Protein AF-0000000078023679 (afdb_homodimer)

Structure (mmCIF, N/CA/C/O backbone):
data_AF-0000000078023679-model_v1
#
loop_
_entity.id
_entity.type
_entity.pdbx_description
1 polymer 'Uncharacterized protein'
#
loop_
_atom_site.group_PDB
_atom_site.id
_atom_site.type_symbol
_atom_site.label_atom_id
_atom_site.label_alt_id
_atom_site.label_comp_id
_atom_site.label_asym_id
_atom_site.label_entity_id
_atom_site.label_seq_id
_atom_site.pdbx_PDB_ins_code
_atom_site.Cartn_x
_atom_site.Cartn_y
_atom_site.Cartn_z
_atom_site.occupancy
_atom_site.B_iso_or_equiv
_atom_site.auth_seq_id
_atom_site.auth_comp_id
_atom_site.auth_asym_id
_atom_site.auth_atom_id
_atom_site.pdbx_PDB_model_num
ATOM 1 N N . MET A 1 1 ? 4.535 26.25 -6.555 1 82.81 1 MET A N 1
ATOM 2 C CA . MET A 1 1 ? 4.055 24.875 -6.613 1 82.81 1 MET A CA 1
ATOM 3 C C . MET A 1 1 ? 2.951 24.641 -5.586 1 82.81 1 MET A C 1
ATOM 5 O O . MET A 1 1 ? 3.016 25.156 -4.469 1 82.81 1 MET A O 1
ATOM 9 N N . ASP A 1 2 ? 1.836 24.125 -5.965 1 94.38 2 ASP A N 1
ATOM 10 C CA . ASP A 1 2 ? 0.712 23.844 -5.078 1 94.38 2 ASP A CA 1
ATOM 11 C C . ASP A 1 2 ? 1.105 22.844 -4 1 94.38 2 ASP A C 1
ATOM 13 O O . ASP A 1 2 ? 2.037 22.047 -4.188 1 94.38 2 ASP A O 1
ATOM 17 N N . SER A 1 3 ? 0.504 22.969 -2.857 1 97.25 3 SER A N 1
ATOM 18 C CA . SER A 1 3 ? 0.812 22.094 -1.739 1 97.25 3 SER A CA 1
ATOM 19 C C . SER A 1 3 ? -0.443 21.391 -1.219 1 97.25 3 SER A C 1
ATOM 21 O O . SER A 1 3 ? -1.552 21.922 -1.371 1 97.25 3 SER A O 1
ATOM 23 N N . ILE A 1 4 ? -0.228 20.25 -0.666 1 98.38 4 ILE A N 1
ATOM 24 C CA . ILE A 1 4 ? -1.292 19.5 -0.002 1 98.38 4 ILE A CA 1
ATOM 25 C C . ILE A 1 4 ? -0.932 19.281 1.466 1 98.38 4 ILE A C 1
ATOM 27 O O . ILE A 1 4 ? 0.193 18.891 1.782 1 98.38 4 ILE A O 1
ATOM 31 N N . PHE A 1 5 ? -1.841 19.562 2.344 1 98.81 5 PHE A N 1
ATOM 32 C CA . PHE A 1 5 ? -1.664 19.344 3.773 1 98.81 5 PHE A CA 1
ATOM 33 C C . PHE A 1 5 ? -2.018 17.906 4.148 1 98.81 5 PHE A C 1
ATOM 35 O O . PHE A 1 5 ? -3.074 17.406 3.768 1 98.81 5 PHE A O 1
ATOM 42 N N . LEU A 1 6 ? -1.146 17.234 4.848 1 98.75 6 LEU A N 1
ATOM 43 C CA . LEU A 1 6 ? -1.401 15.898 5.387 1 98.75 6 LEU A CA 1
ATOM 44 C C . LEU A 1 6 ? -1.573 15.953 6.902 1 98.75 6 LEU A C 1
ATOM 46 O O . LEU A 1 6 ? -0.633 16.281 7.625 1 98.75 6 LEU A O 1
ATOM 50 N N . SER A 1 7 ? -2.744 15.695 7.371 1 98.75 7 SER A N 1
ATOM 51 C CA . SER A 1 7 ? -3.023 15.445 8.781 1 98.75 7 SER A CA 1
ATOM 52 C C . SER A 1 7 ? -3.1 13.945 9.07 1 98.75 7 SER A C 1
ATOM 54 O O . SER A 1 7 ? -4.086 13.297 8.719 1 98.75 7 SER A O 1
ATOM 56 N N . ALA A 1 8 ? -2.027 13.422 9.68 1 98.06 8 ALA A N 1
ATOM 57 C CA . ALA A 1 8 ? -2.012 11.969 9.867 1 98.06 8 ALA A CA 1
ATOM 58 C C . ALA A 1 8 ? -1.275 11.594 11.156 1 98.06 8 ALA A C 1
ATOM 60 O O . ALA A 1 8 ? -0.284 12.234 11.516 1 98.06 8 ALA A O 1
ATOM 61 N N . SER A 1 9 ? -1.798 10.641 11.82 1 96.44 9 SER A N 1
ATOM 62 C CA . SER A 1 9 ? -1.151 9.984 12.945 1 96.44 9 SER A CA 1
ATOM 63 C C . SER A 1 9 ? -1.788 8.625 13.234 1 96.44 9 SER A C 1
ATOM 65 O O . SER A 1 9 ? -2.865 8.32 12.727 1 96.44 9 SER A O 1
ATOM 67 N N . VAL A 1 10 ? -1.067 7.812 14 1 94.56 10 VAL A N 1
ATOM 68 C CA . VAL A 1 10 ? -1.598 6.539 14.477 1 94.56 10 VAL A CA 1
ATOM 69 C C . VAL A 1 10 ? -2.104 6.688 15.906 1 94.56 10 VAL A C 1
ATOM 71 O O . VAL A 1 10 ? -1.33 7.004 16.812 1 94.56 10 VAL A O 1
ATOM 74 N N . PRO A 1 11 ? -3.393 6.504 16.031 1 94 11 PRO A N 1
ATOM 75 C CA . PRO A 1 11 ? -3.93 6.637 17.391 1 94 11 PRO A CA 1
ATOM 76 C C . PRO A 1 11 ? -3.248 5.703 18.391 1 94 11 PRO A C 1
ATOM 78 O O . PRO A 1 11 ? -2.875 4.582 18.047 1 94 11 PRO A O 1
ATOM 81 N N . VAL A 1 12 ? -3.072 6.203 19.516 1 86.75 12 VAL A N 1
ATOM 82 C CA . VAL A 1 12 ? -2.488 5.426 20.609 1 86.75 12 VAL A CA 1
ATOM 83 C C . VAL A 1 12 ? -3.582 5.004 21.578 1 86.75 12 VAL A C 1
ATOM 85 O O . VAL A 1 12 ? -4.539 5.75 21.812 1 86.75 12 VAL A O 1
ATOM 88 N N . ASN A 1 13 ? -3.311 3.85 22.047 1 83.56 13 ASN A N 1
ATOM 89 C CA . ASN A 1 13 ? -4.27 3.34 23.031 1 83.56 13 ASN A CA 1
ATOM 90 C C . ASN A 1 13 ? -4.312 4.215 24.281 1 83.56 13 ASN A C 1
ATOM 92 O O . ASN A 1 13 ? -3.277 4.676 24.75 1 83.56 13 ASN A O 1
ATOM 96 N N . GLY A 1 14 ? -5.535 4.422 24.844 1 76.94 14 GLY A N 1
ATOM 97 C CA . GLY A 1 14 ? -5.695 5.168 26.078 1 76.94 14 GLY A CA 1
ATOM 98 C C . GLY A 1 14 ? -5.992 6.637 25.859 1 76.94 14 GLY A C 1
ATOM 99 O O . GLY A 1 14 ? -6.301 7.363 26.812 1 76.94 14 GLY A O 1
ATOM 100 N N . ARG A 1 15 ? -5.77 7.039 24.625 1 73.38 15 ARG A N 1
ATOM 101 C CA . ARG A 1 15 ? -6.09 8.43 24.312 1 73.38 15 ARG A CA 1
ATOM 102 C C . ARG A 1 15 ? -7.332 8.523 23.438 1 73.38 15 ARG A C 1
ATOM 104 O O . ARG A 1 15 ? -7.234 8.5 22.219 1 73.38 15 ARG A O 1
ATOM 111 N N . GLY A 1 16 ? -8.445 8.711 24.062 1 72.62 16 GLY A N 1
ATOM 112 C CA . GLY A 1 16 ? -9.711 8.773 23.359 1 72.62 16 GLY A CA 1
ATOM 113 C C . GLY A 1 16 ? -10.18 7.426 22.844 1 72.62 16 GLY A C 1
ATOM 114 O O . GLY A 1 16 ? -9.75 6.383 23.344 1 72.62 16 GLY A O 1
ATOM 115 N N . ASP A 1 17 ? -11.18 7.465 21.906 1 84.19 17 ASP A N 1
ATOM 116 C CA . ASP A 1 17 ? -11.773 6.219 21.422 1 84.19 17 ASP A CA 1
ATOM 117 C C . ASP A 1 17 ? -11.391 5.961 19.969 1 84.19 17 ASP A C 1
ATOM 119 O O . ASP A 1 17 ? -11.961 5.082 19.312 1 84.19 17 ASP A O 1
ATOM 123 N N . TYR A 1 18 ? -10.43 6.652 19.516 1 84.88 18 TYR A N 1
ATOM 124 C CA . TYR A 1 18 ? -10.039 6.547 18.109 1 84.88 18 TYR A CA 1
ATOM 125 C C . TYR A 1 18 ? -9.328 5.23 17.844 1 84.88 18 TYR A C 1
ATOM 127 O O . TYR A 1 18 ? -9.391 4.695 16.734 1 84.88 18 TYR A O 1
ATOM 135 N N . TYR A 1 19 ? -8.711 4.812 18.906 1 84.25 19 TYR A N 1
ATOM 136 C CA . TYR A 1 19 ? -7.949 3.574 18.797 1 84.25 19 TYR A CA 1
ATOM 137 C C . TYR A 1 19 ? -8.867 2.4 18.469 1 84.25 19 TYR A C 1
ATOM 139 O O . TYR A 1 19 ? -8.453 1.454 17.797 1 84.25 19 TYR A O 1
ATOM 147 N N . GLU A 1 20 ? -10.117 2.559 18.859 1 89.12 20 GLU A N 1
ATOM 148 C CA . GLU A 1 20 ? -11.055 1.442 18.719 1 89.12 20 GLU A CA 1
ATOM 149 C C . GLU A 1 20 ? -11.344 1.145 17.25 1 89.12 20 GLU A C 1
ATOM 151 O O . GLU A 1 20 ? -11.562 -0.009 16.875 1 89.12 20 GLU A O 1
ATOM 156 N N . THR A 1 21 ? -11.266 2.152 16.453 1 92.06 21 THR A N 1
ATOM 157 C CA . THR A 1 21 ? -11.609 1.953 15.055 1 92.06 21 THR A CA 1
ATOM 158 C C . THR A 1 21 ? -10.359 1.977 14.18 1 92.06 21 THR A C 1
ATOM 160 O O . THR A 1 21 ? -10.398 1.592 13.008 1 92.06 21 THR A O 1
ATOM 163 N N . ALA A 1 22 ? -9.289 2.389 14.766 1 94.69 22 ALA A N 1
ATOM 164 C CA . ALA A 1 22 ? -8.094 2.645 13.969 1 94.69 22 ALA A CA 1
ATOM 165 C C . ALA A 1 22 ? -7.41 1.34 13.57 1 94.69 22 ALA A C 1
ATOM 167 O O . ALA A 1 22 ? -7.266 0.431 14.391 1 94.69 22 ALA A O 1
ATOM 168 N N . ASP A 1 23 ? -7.062 1.19 12.367 1 94.19 23 ASP A N 1
ATOM 169 C CA . ASP A 1 23 ? -6.215 0.122 11.844 1 94.19 23 ASP A CA 1
ATOM 170 C C . ASP A 1 23 ? -4.848 0.659 11.422 1 94.19 23 ASP A C 1
ATOM 172 O O . ASP A 1 23 ? -4.711 1.245 10.344 1 94.19 23 ASP A O 1
ATOM 176 N N . PRO A 1 24 ? -3.814 0.454 12.305 1 93.94 24 PRO A N 1
ATOM 177 C CA . PRO A 1 24 ? -2.494 1.031 12.039 1 93.94 24 PRO A CA 1
ATOM 178 C C . PRO A 1 24 ? -1.926 0.613 10.688 1 93.94 24 PRO A C 1
ATOM 180 O O . PRO A 1 24 ? -1.25 1.405 10.023 1 93.94 24 PRO A O 1
ATOM 183 N N . PHE A 1 25 ? -2.229 -0.586 10.289 1 92.81 25 PHE A N 1
ATOM 184 C CA . PHE A 1 25 ? -1.743 -1.08 9 1 92.81 25 PHE A CA 1
ATOM 185 C C . PHE A 1 25 ? -2.387 -0.319 7.852 1 92.81 25 PHE A C 1
ATOM 187 O O . PHE A 1 25 ? -1.698 0.124 6.93 1 92.81 25 PHE A O 1
ATOM 194 N N . LEU A 1 26 ? -3.666 -0.143 7.895 1 95.06 26 LEU A N 1
ATOM 195 C CA . LEU A 1 26 ? -4.363 0.583 6.84 1 95.06 26 LEU A CA 1
ATOM 196 C C . LEU A 1 26 ? -3.973 2.057 6.844 1 95.06 26 LEU A C 1
ATOM 198 O O . LEU A 1 26 ? -3.914 2.691 5.789 1 95.06 26 LEU A O 1
ATOM 202 N N . ILE A 1 27 ? -3.686 2.629 7.98 1 96.88 27 ILE A N 1
ATOM 203 C CA . ILE A 1 27 ? -3.197 4 8.055 1 96.88 27 ILE A CA 1
ATOM 204 C C . ILE A 1 27 ? -1.863 4.117 7.32 1 96.88 27 ILE A C 1
ATOM 206 O O . ILE A 1 27 ? -1.665 5.031 6.52 1 96.88 27 ILE A O 1
ATOM 210 N N . GLN A 1 28 ? -0.964 3.203 7.562 1 96.12 28 GLN A N 1
ATOM 211 C CA . GLN A 1 28 ? 0.329 3.184 6.887 1 96.12 28 GLN A CA 1
ATOM 212 C C . GLN A 1 28 ? 0.16 3.062 5.375 1 96.12 28 GLN A C 1
ATOM 214 O O . GLN A 1 28 ? 0.816 3.775 4.613 1 96.12 28 GLN A O 1
ATOM 219 N N . CYS A 1 29 ? -0.729 2.164 4.98 1 95.94 29 CYS A N 1
ATOM 220 C CA . CYS A 1 29 ? -0.998 1.982 3.559 1 95.94 29 CYS A CA 1
ATOM 221 C C . CYS A 1 29 ? -1.526 3.27 2.936 1 95.94 29 CYS A C 1
ATOM 223 O O . CYS A 1 29 ? -1.095 3.662 1.851 1 95.94 29 CYS A O 1
ATOM 225 N N . ALA A 1 30 ? -2.453 3.904 3.609 1 97.56 30 ALA A N 1
ATOM 226 C CA . ALA A 1 30 ? -3.061 5.129 3.098 1 97.56 30 ALA A CA 1
ATOM 227 C C . ALA A 1 30 ? -2.029 6.246 2.98 1 97.56 30 ALA A C 1
ATOM 229 O O . ALA A 1 30 ? -1.978 6.949 1.969 1 97.56 30 ALA A O 1
ATOM 230 N N . VAL A 1 31 ? -1.174 6.398 3.959 1 97.88 31 VAL A N 1
ATOM 231 C CA . VAL A 1 31 ? -0.138 7.426 3.941 1 97.88 31 VAL A CA 1
ATOM 232 C C . VAL A 1 31 ? 0.841 7.156 2.803 1 97.88 31 VAL A C 1
ATOM 234 O O . VAL A 1 31 ? 1.234 8.078 2.082 1 97.88 31 VAL A O 1
ATOM 237 N N . ARG A 1 32 ? 1.187 5.961 2.633 1 97.19 32 ARG A N 1
ATOM 238 C CA . ARG A 1 32 ? 2.096 5.602 1.549 1 97.19 32 ARG A CA 1
ATOM 239 C C . ARG A 1 32 ? 1.496 5.953 0.192 1 97.19 32 ARG A C 1
ATOM 241 O O . ARG A 1 32 ? 2.143 6.613 -0.626 1 97.19 32 ARG A O 1
ATOM 248 N N . GLU A 1 33 ? 0.283 5.504 -0.027 1 97.69 33 GLU A N 1
ATOM 249 C CA . GLU A 1 33 ? -0.34 5.754 -1.323 1 97.69 33 GLU A CA 1
ATOM 250 C C . GLU A 1 33 ? -0.557 7.246 -1.552 1 97.69 33 GLU A C 1
ATOM 252 O O . GLU A 1 33 ? -0.464 7.727 -2.684 1 97.69 33 GLU A O 1
ATOM 257 N N . PHE A 1 34 ? -0.863 7.957 -0.501 1 98.19 34 PHE A N 1
ATOM 258 C CA . PHE A 1 34 ? -0.973 9.406 -0.593 1 98.19 34 PHE A CA 1
ATOM 259 C C . PHE A 1 34 ? 0.341 10.023 -1.062 1 98.19 34 PHE A C 1
ATOM 261 O O . PHE A 1 34 ? 0.361 10.805 -2.01 1 98.19 34 PHE A O 1
ATOM 268 N N . ALA A 1 35 ? 1.414 9.664 -0.382 1 97.38 35 ALA A N 1
ATOM 269 C CA . ALA A 1 35 ? 2.723 10.227 -0.702 1 97.38 35 ALA A CA 1
ATOM 270 C C . ALA A 1 35 ? 3.125 9.898 -2.137 1 97.38 35 ALA A C 1
ATOM 272 O O . ALA A 1 35 ? 3.625 10.766 -2.861 1 97.38 35 ALA A O 1
ATOM 273 N N . ILE A 1 36 ? 2.869 8.703 -2.549 1 96.44 36 ILE A N 1
ATOM 274 C CA . ILE A 1 36 ? 3.201 8.273 -3.902 1 96.44 36 ILE A CA 1
ATOM 275 C C . ILE A 1 36 ? 2.391 9.078 -4.914 1 96.44 36 ILE A C 1
ATOM 277 O O . ILE A 1 36 ? 2.926 9.531 -5.93 1 96.44 36 ILE A O 1
ATOM 281 N N . ALA A 1 37 ? 1.147 9.305 -4.637 1 95.94 37 ALA A N 1
ATOM 282 C CA . ALA A 1 37 ? 0.248 10.016 -5.547 1 95.94 37 ALA A CA 1
ATOM 283 C C . ALA A 1 37 ? 0.643 11.477 -5.68 1 95.94 37 ALA A C 1
ATOM 285 O O . ALA A 1 37 ? 0.459 12.086 -6.738 1 95.94 37 ALA A O 1
ATOM 286 N N . VAL A 1 38 ? 1.262 12.062 -4.656 1 96.44 38 VAL A N 1
ATOM 287 C CA . VAL A 1 38 ? 1.302 13.523 -4.559 1 96.44 38 VAL A CA 1
ATOM 288 C C . VAL A 1 38 ? 2.734 14.016 -4.746 1 96.44 38 VAL A C 1
ATOM 290 O O . VAL A 1 38 ? 2.969 15.031 -5.402 1 96.44 38 VAL A O 1
ATOM 293 N N . VAL A 1 39 ? 3.727 13.305 -4.316 1 95.19 39 VAL A N 1
ATOM 294 C CA . VAL A 1 39 ? 5.043 13.844 -3.996 1 95.19 39 VAL A CA 1
ATOM 295 C C . VAL A 1 39 ? 5.754 14.273 -5.277 1 95.19 39 VAL A C 1
ATOM 297 O O . VAL A 1 39 ? 6.664 15.102 -5.242 1 95.19 39 VAL A O 1
ATOM 300 N N . ARG A 1 40 ? 5.348 13.68 -6.41 1 92.56 40 ARG A N 1
ATOM 301 C CA . ARG A 1 40 ? 5.98 14.047 -7.676 1 92.56 40 ARG A CA 1
ATOM 302 C C . ARG A 1 40 ? 5.234 15.195 -8.344 1 92.56 40 ARG A C 1
ATOM 304 O O . ARG A 1 40 ? 5.727 15.781 -9.312 1 92.56 40 ARG A O 1
ATOM 311 N N . LYS A 1 41 ? 4.102 15.562 -7.844 1 93.06 41 LYS A N 1
ATOM 312 C CA . LYS A 1 41 ? 3.234 16.516 -8.516 1 93.06 41 LYS A CA 1
ATOM 313 C C . LYS A 1 41 ? 3.082 17.797 -7.695 1 93.06 41 LYS A C 1
ATOM 315 O O . LYS A 1 41 ? 2.973 18.891 -8.25 1 93.06 41 LYS A O 1
ATOM 320 N N . MET A 1 42 ? 3.037 17.656 -6.414 1 95.31 42 MET A N 1
ATOM 321 C CA . MET A 1 42 ? 2.818 18.75 -5.477 1 95.31 42 MET A CA 1
ATOM 322 C C . MET A 1 42 ? 3.668 18.578 -4.223 1 95.31 42 MET A C 1
ATOM 324 O O . MET A 1 42 ? 4.242 17.5 -4 1 95.31 42 MET A O 1
ATOM 328 N N . LYS A 1 43 ? 3.689 19.609 -3.455 1 96 43 LYS A N 1
ATOM 329 C CA . LYS A 1 43 ? 4.41 19.562 -2.186 1 96 43 LYS A CA 1
ATOM 330 C C . LYS A 1 43 ? 3.518 19.031 -1.069 1 96 43 LYS A C 1
ATOM 332 O O . LYS A 1 43 ? 2.35 19.406 -0.965 1 96 43 LYS A O 1
ATOM 337 N N . ILE A 1 44 ? 4.047 18.172 -0.252 1 97.56 44 ILE A N 1
ATOM 338 C CA . ILE A 1 44 ? 3.336 17.688 0.923 1 97.56 44 ILE A CA 1
ATOM 339 C C . ILE A 1 44 ? 3.746 18.484 2.15 1 97.56 44 ILE A C 1
ATOM 341 O O . ILE A 1 44 ? 4.938 18.688 2.404 1 97.56 44 ILE A O 1
ATOM 345 N N . VAL A 1 45 ? 2.814 18.984 2.848 1 98 45 VAL A N 1
ATOM 346 C CA . VAL A 1 45 ? 3.039 19.734 4.074 1 98 45 VAL A CA 1
ATOM 347 C C . VAL A 1 45 ? 2.428 19 5.258 1 98 45 VAL A C 1
ATOM 349 O O . VAL A 1 45 ? 1.274 18.562 5.199 1 98 45 VAL A O 1
ATOM 352 N N . TRP A 1 46 ? 3.191 18.75 6.336 1 97.69 46 TRP A N 1
ATOM 353 C CA . TRP A 1 46 ? 2.617 18.078 7.504 1 97.69 46 TRP A CA 1
ATOM 354 C C . TRP A 1 46 ? 3.354 18.484 8.773 1 97.69 46 TRP A C 1
ATOM 356 O O . TRP A 1 46 ? 4.453 19.031 8.719 1 97.69 46 TRP A O 1
ATOM 366 N N . GLY A 1 47 ? 2.666 18.359 9.922 1 96.56 47 GLY A N 1
ATOM 367 C CA . GLY A 1 47 ? 3.318 18.469 11.219 1 96.56 47 GLY A CA 1
ATOM 368 C C . GLY A 1 47 ? 4.035 17.203 11.641 1 96.56 47 GLY A C 1
ATOM 369 O O . GLY A 1 47 ? 3.475 16.109 11.539 1 96.56 47 GLY A O 1
ATOM 370 N N . GLY A 1 48 ? 5.145 17.406 12.086 1 93.81 48 GLY A N 1
ATOM 371 C CA . GLY A 1 48 ? 6.004 16.266 12.375 1 93.81 48 GLY A CA 1
ATOM 372 C C . GLY A 1 48 ? 5.434 15.344 13.438 1 93.81 48 GLY A C 1
ATOM 373 O O . GLY A 1 48 ? 5.27 15.742 14.594 1 93.81 48 GLY A O 1
ATOM 374 N N . HIS A 1 49 ? 4.977 14.25 13.016 1 91.44 49 HIS A N 1
ATOM 375 C CA . HIS A 1 49 ? 4.547 13.18 13.914 1 91.44 49 HIS A CA 1
ATOM 376 C C . HIS A 1 49 ? 5.5 11.992 13.852 1 91.44 49 HIS A C 1
ATOM 378 O O . HIS A 1 49 ? 5.855 11.531 12.766 1 91.44 49 HIS A O 1
ATOM 384 N N . PRO A 1 50 ? 5.832 11.414 14.922 1 90.69 50 PRO A N 1
ATOM 385 C CA . PRO A 1 50 ? 6.84 10.352 14.961 1 90.69 50 PRO A CA 1
ATOM 386 C C . PRO A 1 50 ? 6.453 9.141 14.109 1 90.69 50 PRO A C 1
ATOM 388 O O . PRO A 1 50 ? 7.324 8.461 13.562 1 90.69 50 PRO A O 1
ATOM 391 N N . ALA A 1 51 ? 5.176 8.859 14.047 1 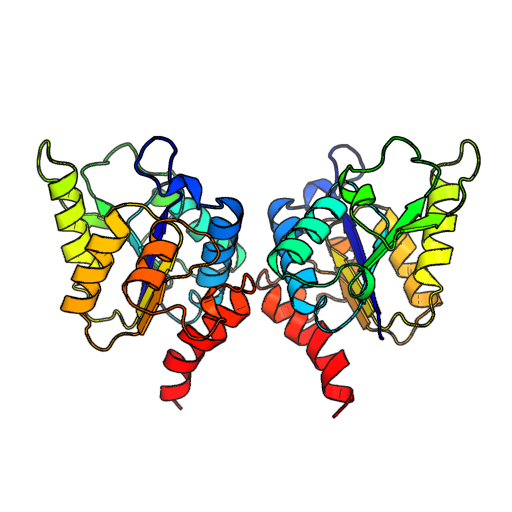90.75 51 ALA A N 1
ATOM 392 C CA . ALA A 1 51 ? 4.734 7.68 13.305 1 90.75 51 ALA A CA 1
ATOM 393 C C . ALA A 1 51 ? 4.688 7.961 11.805 1 90.75 51 ALA A C 1
ATOM 395 O O . ALA A 1 51 ? 4.656 7.031 10.992 1 90.75 51 ALA A O 1
ATOM 396 N N . ILE A 1 52 ? 4.633 9.266 11.352 1 94.88 52 ILE A N 1
ATOM 397 C CA . ILE A 1 52 ? 4.367 9.625 9.961 1 94.88 52 ILE A CA 1
ATOM 398 C C . ILE A 1 52 ? 5.66 10.062 9.281 1 94.88 52 ILE A C 1
ATOM 400 O O . ILE A 1 52 ? 5.918 9.703 8.133 1 94.88 52 ILE A O 1
ATOM 404 N N . THR A 1 53 ? 6.523 10.805 10.008 1 94.88 53 THR A N 1
ATOM 405 C CA . THR A 1 53 ? 7.715 11.43 9.445 1 94.88 53 THR A CA 1
ATOM 406 C C . THR A 1 53 ? 8.656 10.383 8.859 1 94.88 53 THR A C 1
ATOM 408 O O . THR A 1 53 ? 9.086 10.5 7.711 1 94.88 53 THR A O 1
ATOM 411 N N . PRO A 1 54 ? 8.922 9.258 9.586 1 93.81 54 PRO A N 1
ATOM 412 C CA . PRO A 1 54 ? 9.773 8.234 8.977 1 93.81 54 PRO A CA 1
ATOM 413 C C . PRO A 1 54 ? 9.172 7.637 7.715 1 93.81 54 PRO A C 1
ATOM 415 O O . PRO A 1 54 ? 9.898 7.293 6.781 1 93.81 54 PRO A O 1
ATOM 418 N N . MET A 1 55 ? 7.84 7.504 7.688 1 94 55 MET A N 1
ATOM 419 C CA . MET A 1 55 ? 7.168 6.941 6.52 1 94 55 MET A CA 1
ATOM 420 C C . MET A 1 55 ? 7.371 7.832 5.297 1 94 55 MET A C 1
ATOM 422 O O . MET A 1 55 ? 7.723 7.348 4.223 1 94 55 MET A O 1
ATOM 426 N N . ILE A 1 56 ? 7.184 9.133 5.484 1 95.12 56 ILE A N 1
ATOM 427 C CA . ILE A 1 56 ? 7.336 10.086 4.391 1 95.12 56 ILE A CA 1
ATOM 428 C C . ILE A 1 56 ? 8.773 10.07 3.885 1 95.12 56 ILE A C 1
ATOM 430 O O . ILE A 1 56 ? 9.016 10.07 2.676 1 95.12 56 ILE A O 1
ATOM 434 N N . TRP A 1 57 ? 9.695 9.992 4.793 1 93.12 57 TRP A N 1
ATOM 435 C CA . TRP A 1 57 ? 11.109 9.938 4.418 1 93.12 57 TRP A CA 1
ATOM 436 C C . TRP A 1 57 ? 11.398 8.711 3.559 1 93.12 57 TRP A C 1
ATOM 438 O O . TRP A 1 57 ? 11.984 8.828 2.48 1 93.12 57 TRP A O 1
ATOM 448 N N . SER A 1 58 ? 10.938 7.57 4.047 1 92.25 58 SER A N 1
ATOM 449 C CA . SER A 1 58 ? 11.195 6.309 3.361 1 92.25 58 SER A CA 1
ATOM 450 C C . SER A 1 58 ? 10.617 6.316 1.951 1 92.25 58 SER A C 1
ATOM 452 O O . SER A 1 58 ? 11.258 5.863 1.005 1 92.25 58 SER A O 1
ATOM 454 N N . ILE A 1 59 ? 9.492 6.836 1.777 1 92.94 59 ILE A N 1
ATOM 455 C CA . ILE A 1 59 ? 8.82 6.855 0.481 1 92.94 59 ILE A CA 1
ATOM 456 C C . ILE A 1 59 ? 9.562 7.797 -0.467 1 92.94 59 ILE A C 1
ATOM 458 O O . ILE A 1 59 ? 9.789 7.465 -1.633 1 92.94 59 ILE A O 1
ATOM 462 N N . CYS A 1 60 ? 9.945 8.945 0.018 1 92 60 CYS A N 1
ATOM 463 C CA . CYS A 1 60 ? 10.703 9.883 -0.802 1 92 60 CYS A CA 1
ATOM 464 C C . CYS A 1 60 ? 12.016 9.273 -1.27 1 92 60 CYS A C 1
ATOM 466 O O . CYS A 1 60 ? 12.398 9.422 -2.432 1 92 60 CYS A O 1
ATOM 468 N N . GLU A 1 61 ? 12.656 8.555 -0.364 1 90.81 61 GLU A N 1
ATOM 469 C CA . GLU A 1 61 ? 13.906 7.879 -0.705 1 90.81 61 GLU A CA 1
ATOM 470 C C . GLU A 1 61 ? 13.68 6.809 -1.771 1 90.81 61 GLU A C 1
ATOM 472 O O . GLU A 1 61 ? 14.422 6.742 -2.754 1 90.81 61 GLU A O 1
ATOM 477 N N . ASP A 1 62 ? 12.656 6.078 -1.59 1 90 62 ASP A N 1
ATOM 478 C CA . ASP A 1 62 ? 12.336 4.992 -2.512 1 90 62 ASP A CA 1
ATOM 479 C C . ASP A 1 62 ? 12.016 5.531 -3.904 1 90 62 ASP A C 1
ATOM 481 O O . ASP A 1 62 ? 12.328 4.891 -4.91 1 90 62 ASP A O 1
ATOM 485 N N . LEU A 1 63 ? 11.414 6.691 -3.953 1 91.5 63 LEU A N 1
ATOM 486 C CA . LEU A 1 63 ? 10.992 7.266 -5.227 1 91.5 63 LEU A CA 1
ATOM 487 C C . LEU A 1 63 ? 12.102 8.117 -5.832 1 91.5 63 LEU A C 1
ATOM 489 O O . LEU A 1 63 ? 12.023 8.516 -6.996 1 91.5 63 LEU A O 1
ATOM 493 N N . GLY A 1 64 ? 13.094 8.43 -5.074 1 88.69 64 GLY A N 1
ATOM 494 C CA . GLY A 1 64 ? 14.203 9.234 -5.547 1 88.69 64 GLY A CA 1
ATOM 495 C C . GLY A 1 64 ? 13.828 10.688 -5.793 1 88.69 64 GLY A C 1
ATOM 496 O O . GLY A 1 64 ? 14.32 11.312 -6.734 1 88.69 64 GLY A O 1
ATOM 497 N N . VAL A 1 65 ? 12.883 11.156 -4.977 1 88.81 65 VAL A N 1
ATOM 498 C CA . VAL A 1 65 ? 12.469 12.539 -5.172 1 88.81 65 VAL A CA 1
ATOM 499 C C . VAL A 1 65 ? 13.305 13.461 -4.289 1 88.81 65 VAL A C 1
ATOM 501 O O . VAL A 1 65 ? 13.828 13.031 -3.256 1 88.81 65 VAL A O 1
ATOM 504 N N . ASP A 1 66 ? 13.406 14.648 -4.773 1 85.12 66 ASP A N 1
ATOM 505 C CA . ASP A 1 66 ? 14.102 15.68 -4.008 1 85.12 66 ASP A CA 1
ATOM 506 C C . ASP A 1 66 ? 13.242 16.172 -2.848 1 85.12 66 ASP A C 1
ATOM 508 O O . ASP A 1 66 ? 12.227 16.844 -3.061 1 85.12 66 ASP A O 1
ATOM 512 N N . TYR A 1 67 ? 13.656 15.945 -1.661 1 80.62 67 TYR A N 1
ATOM 513 C CA . TYR A 1 67 ? 12.898 16.25 -0.454 1 80.62 67 TYR A CA 1
ATOM 514 C C . TYR A 1 67 ? 12.68 17.75 -0.319 1 80.62 67 TYR A C 1
ATOM 516 O O . TYR A 1 67 ? 11.656 18.188 0.211 1 80.62 67 TYR A O 1
ATOM 524 N N . THR A 1 68 ? 13.602 18.562 -0.767 1 79.5 68 THR A N 1
ATOM 525 C CA . THR A 1 68 ? 13.531 20 -0.589 1 79.5 68 THR A CA 1
ATOM 526 C C . THR A 1 68 ? 12.367 20.594 -1.389 1 79.5 68 THR A C 1
ATOM 528 O O . THR A 1 68 ? 11.734 21.547 -0.954 1 79.5 68 THR A O 1
ATOM 531 N N . ARG A 1 69 ? 12.023 19.875 -2.414 1 84.81 69 ARG A N 1
ATOM 532 C CA . ARG A 1 69 ? 10.992 20.422 -3.287 1 84.81 69 ARG A CA 1
ATOM 533 C C . ARG A 1 69 ? 9.672 19.688 -3.1 1 84.81 69 ARG A C 1
ATOM 535 O O . ARG A 1 69 ? 8.609 20.219 -3.426 1 84.81 69 ARG A O 1
ATOM 542 N N . SER A 1 70 ? 9.773 18.562 -2.465 1 92.19 70 SER A N 1
ATOM 543 C CA . SER A 1 70 ? 8.609 17.688 -2.514 1 92.19 70 SER A CA 1
ATOM 544 C C . SER A 1 70 ? 7.84 17.719 -1.197 1 92.19 70 SER A C 1
ATOM 546 O O . SER A 1 70 ? 6.676 17.312 -1.144 1 92.19 70 SER A O 1
ATOM 548 N N . VAL A 1 71 ? 8.516 18.25 -0.102 1 95.69 71 VAL A N 1
ATOM 549 C CA . VAL A 1 71 ? 7.848 18.172 1.193 1 95.69 71 VAL A CA 1
ATOM 550 C C . VAL A 1 71 ? 8.242 19.375 2.051 1 95.69 71 VAL A C 1
ATOM 552 O O . VAL A 1 71 ? 9.266 20 1.808 1 95.69 71 VAL A O 1
ATOM 555 N N . THR A 1 72 ? 7.41 19.75 2.994 1 96.12 72 THR A N 1
ATOM 556 C CA . THR A 1 72 ? 7.699 20.672 4.086 1 96.12 72 THR A CA 1
ATOM 557 C C . THR A 1 72 ? 7.211 20.109 5.414 1 96.12 72 THR A C 1
ATOM 559 O O . THR A 1 72 ? 6.02 19.812 5.574 1 96.12 72 THR A O 1
ATOM 562 N N . LEU A 1 73 ? 8.172 19.984 6.293 1 96.94 73 LEU A N 1
ATOM 563 C CA . LEU A 1 73 ? 7.895 19.469 7.629 1 96.94 73 LEU A CA 1
ATOM 564 C C . LEU A 1 73 ? 7.824 20.594 8.648 1 96.94 73 LEU A C 1
ATOM 566 O O . LEU A 1 73 ? 8.727 21.438 8.719 1 96.94 73 LEU A O 1
ATOM 570 N N . TYR A 1 74 ? 6.711 20.688 9.352 1 97.44 74 TYR A N 1
ATOM 571 C CA . TYR A 1 74 ? 6.605 21.609 10.477 1 97.44 74 TYR A CA 1
ATOM 572 C C . TYR A 1 74 ? 6.859 20.891 11.789 1 97.44 74 TYR A C 1
ATOM 574 O O . TYR A 1 74 ? 6.344 19.797 12.023 1 97.44 74 TYR A O 1
ATOM 582 N N . GLN A 1 75 ? 7.645 21.516 12.641 1 96.75 75 GLN A N 1
ATOM 583 C CA . GLN A 1 75 ? 8 20.953 13.938 1 96.75 75 GLN A CA 1
ATOM 584 C C . GLN A 1 75 ? 7.988 22.016 15.023 1 96.75 75 GLN A C 1
ATOM 586 O O . GLN A 1 75 ? 8.703 23.016 14.93 1 96.75 75 GLN A O 1
ATOM 591 N N . SER A 1 76 ? 7.184 21.75 16.031 1 97.06 76 SER A N 1
ATOM 592 C CA . SER A 1 76 ? 7.195 22.672 17.156 1 97.06 76 SER A CA 1
ATOM 593 C C . SER A 1 76 ? 8.477 22.531 17.969 1 97.06 76 SER A C 1
ATOM 595 O O . SER A 1 76 ? 8.922 21.406 18.25 1 97.06 76 SER A O 1
ATOM 597 N N . ARG A 1 77 ? 9.008 23.578 18.453 1 96.38 77 ARG A N 1
ATOM 598 C CA . ARG A 1 77 ? 10.203 23.578 19.297 1 96.38 77 ARG A CA 1
ATOM 599 C C . ARG A 1 77 ? 9.883 23.047 20.703 1 96.38 77 ARG A C 1
ATOM 601 O O . ARG A 1 77 ? 10.797 22.766 21.484 1 96.38 77 ARG A O 1
ATOM 608 N N . PHE A 1 78 ? 8.633 22.891 20.922 1 96.31 78 PHE A N 1
ATOM 609 C CA . PHE A 1 78 ? 8.234 22.297 22.203 1 96.31 78 PHE A CA 1
ATOM 610 C C . PHE A 1 78 ? 8.836 20.891 22.359 1 96.31 78 PHE A C 1
ATOM 612 O O . PHE A 1 78 ? 9.133 20.469 23.469 1 96.31 78 PHE A O 1
ATOM 619 N N . PHE A 1 79 ? 9.102 20.281 21.203 1 94.81 79 PHE A N 1
ATOM 620 C CA . PHE A 1 79 ? 9.562 18.891 21.234 1 94.81 79 PHE A CA 1
ATOM 621 C C . PHE A 1 79 ? 11.062 18.828 20.969 1 94.81 79 PHE A C 1
ATOM 623 O O . PHE A 1 79 ? 11.578 17.781 20.562 1 94.81 79 PHE A O 1
ATOM 630 N N . GLU A 1 80 ? 11.711 19.938 21.094 1 91.94 80 GLU A N 1
ATOM 631 C CA . GLU A 1 80 ? 13.156 19.953 20.859 1 91.94 80 GLU A CA 1
ATOM 632 C C . GLU A 1 80 ? 13.852 18.859 21.672 1 91.94 80 GLU A C 1
ATOM 634 O O . GLU A 1 80 ? 13.586 18.703 22.875 1 91.94 80 GLU A O 1
ATOM 639 N N . GLY A 1 81 ? 14.664 18.094 20.969 1 89.88 81 GLY A N 1
ATOM 640 C CA . GLY A 1 81 ? 15.383 17 21.594 1 89.88 81 GLY A CA 1
ATOM 641 C C . GLY A 1 81 ? 14.656 15.672 21.469 1 89.88 81 GLY A C 1
ATOM 642 O O . GLY A 1 81 ? 15.203 14.625 21.844 1 89.88 81 GLY A O 1
ATOM 643 N N . GLN A 1 82 ? 13.414 15.656 20.938 1 89.62 82 GLN A N 1
ATOM 644 C CA . GLN A 1 82 ? 12.602 14.445 20.859 1 89.62 82 GLN A CA 1
ATOM 645 C C . GLN A 1 82 ? 12.195 14.148 19.422 1 89.62 82 GLN A C 1
ATOM 647 O O . GLN A 1 82 ? 11.305 13.328 19.172 1 89.62 82 GLN A O 1
ATOM 652 N N . TYR A 1 83 ? 12.789 14.82 18.516 1 89.81 83 TYR A N 1
ATOM 653 C CA . TYR A 1 83 ? 12.422 14.641 17.109 1 89.81 83 TYR A CA 1
ATOM 654 C C . TYR A 1 83 ? 12.844 13.266 16.609 1 89.81 83 TYR A C 1
ATOM 656 O O . TYR A 1 83 ? 13.844 12.703 17.078 1 89.81 83 TYR A O 1
ATOM 664 N N . PRO A 1 84 ? 12.086 12.688 15.625 1 88.38 84 PRO A N 1
ATOM 665 C CA . PRO A 1 84 ? 12.625 11.516 14.922 1 88.38 84 PRO A CA 1
ATOM 666 C C . PRO A 1 84 ? 13.953 11.805 14.234 1 88.38 84 PRO A C 1
ATOM 668 O O . PRO A 1 84 ? 14.219 12.938 13.828 1 88.38 84 PRO A O 1
ATOM 671 N N . GLU A 1 85 ? 14.773 10.789 14.078 1 88.12 85 GLU A N 1
ATOM 672 C CA . GLU A 1 85 ? 16.078 10.938 13.453 1 88.12 85 GLU A CA 1
ATOM 673 C C . GLU A 1 85 ? 15.953 11.422 12.016 1 88.12 85 GLU A C 1
ATOM 675 O O . GLU A 1 85 ? 16.812 12.156 11.523 1 88.12 85 GLU A O 1
ATOM 680 N N . GLU A 1 86 ? 14.875 11.086 11.445 1 87.19 86 GLU A N 1
ATOM 681 C CA . GLU A 1 86 ? 14.648 11.422 10.047 1 87.19 86 GLU A CA 1
ATOM 682 C C . GLU A 1 86 ? 14.539 12.938 9.859 1 87.19 86 GLU A C 1
ATOM 684 O O . GLU A 1 86 ? 14.773 13.445 8.758 1 87.19 86 GLU A O 1
ATOM 689 N N . ASN A 1 87 ? 14.188 13.664 10.93 1 88.06 87 ASN A N 1
ATOM 690 C CA . ASN A 1 87 ? 14.086 15.117 10.828 1 88.06 87 ASN A CA 1
ATOM 691 C C . ASN A 1 87 ? 15.375 15.734 10.305 1 88.06 87 ASN A C 1
ATOM 693 O O . ASN A 1 87 ? 15.344 16.719 9.57 1 88.06 87 ASN A O 1
ATOM 697 N N . GLU A 1 88 ? 16.453 15.078 10.664 1 85.25 88 GLU A N 1
ATOM 698 C CA . GLU A 1 88 ? 17.766 15.602 10.281 1 85.25 88 GLU A CA 1
ATOM 699 C C . GLU A 1 88 ? 18.031 15.406 8.797 1 85.25 88 GLU A C 1
ATOM 701 O O . GLU A 1 88 ? 18.938 16.031 8.227 1 85.25 88 GLU A O 1
ATOM 706 N N . ARG A 1 89 ? 17.234 14.594 8.242 1 84.06 89 ARG A N 1
ATOM 707 C CA . ARG A 1 89 ? 17.438 14.266 6.84 1 84.06 89 ARG A CA 1
ATOM 708 C C . ARG A 1 89 ? 16.641 15.195 5.934 1 84.06 89 ARG A C 1
ATOM 710 O O . ARG A 1 89 ? 16.875 15.242 4.723 1 84.06 89 ARG A O 1
ATOM 717 N N . PHE A 1 90 ? 15.688 15.805 6.574 1 84.31 90 PHE A N 1
ATOM 718 C CA . PHE A 1 90 ? 14.906 16.781 5.812 1 84.31 90 PHE A CA 1
ATOM 719 C C . PHE A 1 90 ? 15.594 18.141 5.82 1 84.31 90 PHE A C 1
ATOM 721 O O . PHE A 1 90 ? 16.047 18.609 6.867 1 84.31 90 PHE A O 1
ATOM 728 N N . ASP A 1 91 ? 15.781 18.797 4.719 1 80.38 91 ASP A N 1
ATOM 729 C CA . ASP A 1 91 ? 16.406 20.109 4.602 1 80.38 91 ASP A CA 1
ATOM 730 C C . ASP A 1 91 ? 15.375 21.234 4.648 1 80.38 91 ASP A C 1
ATOM 732 O O . ASP A 1 91 ? 15.719 22.406 4.617 1 80.38 91 ASP A O 1
ATOM 736 N N . ASN A 1 92 ? 14.102 20.891 4.773 1 88.25 92 ASN A N 1
ATOM 737 C CA . ASN A 1 92 ? 13.031 21.875 4.711 1 88.25 92 ASN A CA 1
ATOM 738 C C . ASN A 1 92 ? 12.078 21.734 5.902 1 88.25 92 ASN A C 1
ATOM 740 O O . ASN A 1 92 ? 10.859 21.688 5.73 1 88.25 92 ASN A O 1
ATOM 744 N N . VAL A 1 93 ? 12.656 21.781 7.051 1 93.94 93 VAL A N 1
ATOM 745 C CA . VAL A 1 93 ? 11.898 21.75 8.297 1 93.94 93 VAL A CA 1
ATOM 746 C C . VAL A 1 93 ? 11.617 23.172 8.766 1 93.94 93 VAL A C 1
ATOM 748 O O . VAL A 1 93 ? 12.531 24 8.836 1 93.94 93 VAL A O 1
ATOM 751 N N . VAL A 1 94 ? 10.438 23.5 8.984 1 96.19 94 VAL A N 1
ATOM 752 C CA . VAL A 1 94 ? 10.031 24.781 9.57 1 96.19 94 VAL A CA 1
ATOM 753 C C . VAL A 1 94 ? 9.766 24.594 11.062 1 96.19 94 VAL A C 1
ATOM 755 O O . VAL A 1 94 ? 8.789 23.953 11.445 1 96.19 94 VAL A O 1
ATOM 758 N N . TYR A 1 95 ? 10.625 25.188 11.836 1 96.56 95 TYR A N 1
ATOM 759 C CA . TYR A 1 95 ? 10.453 25.125 13.281 1 96.56 95 TYR A CA 1
ATOM 760 C C . TYR A 1 95 ? 9.578 26.266 13.781 1 96.56 95 TYR A C 1
ATOM 762 O O . TYR A 1 95 ? 9.781 27.422 13.406 1 96.56 95 TYR A O 1
ATOM 770 N N . THR A 1 96 ? 8.586 25.953 14.57 1 98 96 THR A N 1
ATOM 771 C CA . THR A 1 96 ? 7.723 26.969 15.164 1 98 96 THR A CA 1
ATOM 772 C C . THR A 1 96 ? 8.023 27.125 16.656 1 98 96 THR A C 1
ATOM 774 O O . THR A 1 96 ? 8.508 26.203 17.297 1 98 96 THR A O 1
ATOM 777 N N . ASP A 1 97 ? 7.691 28.234 17.156 1 97.31 97 ASP A N 1
ATOM 778 C CA . ASP A 1 97 ? 8.016 28.547 18.547 1 97.31 97 ASP A CA 1
ATOM 779 C C . ASP A 1 97 ? 7.207 27.688 19.516 1 97.31 97 ASP A C 1
ATOM 781 O O . ASP A 1 97 ? 6.109 27.234 19.188 1 97.31 97 ASP A O 1
ATOM 785 N N . ALA A 1 98 ? 7.793 27.516 20.703 1 97.38 98 ALA A N 1
ATOM 786 C CA . ALA A 1 98 ? 7.094 26.828 21.797 1 97.38 98 ALA A CA 1
ATOM 787 C C . ALA A 1 98 ? 6.41 27.828 22.719 1 97.38 98 ALA A C 1
ATOM 789 O O . ALA A 1 98 ? 6.957 28.906 23 1 97.38 98 ALA A O 1
ATOM 790 N N . VAL A 1 99 ? 5.203 27.5 23.094 1 97.06 99 VAL A N 1
ATOM 791 C CA . VAL A 1 99 ? 4.598 28.203 24.219 1 97.06 99 VAL A CA 1
ATOM 792 C C . VAL A 1 99 ? 5.035 27.547 25.531 1 97.06 99 VAL A C 1
ATOM 794 O O . VAL A 1 99 ? 4.785 26.359 25.75 1 97.06 99 VAL A O 1
ATOM 797 N N . PRO A 1 100 ? 5.691 28.281 26.375 1 95.5 100 PRO A N 1
ATOM 798 C CA . PRO A 1 100 ? 6.258 27.672 27.578 1 95.5 100 PRO A CA 1
ATOM 799 C C . PRO A 1 100 ? 5.223 26.891 28.391 1 95.5 100 PRO A C 1
ATOM 801 O O . PRO A 1 100 ? 4.156 27.422 28.703 1 95.5 100 PRO A O 1
ATOM 804 N N . ASP A 1 101 ? 5.516 25.625 28.703 1 95.62 101 ASP A N 1
ATOM 805 C CA . ASP A 1 101 ? 4.762 24.703 29.547 1 95.62 101 ASP A CA 1
ATOM 806 C C . ASP A 1 101 ? 3.332 24.547 29.047 1 95.62 101 ASP A C 1
ATOM 808 O O . ASP A 1 101 ? 2.4 24.406 29.844 1 95.62 101 ASP A O 1
ATOM 812 N N . ASP A 1 102 ? 3.189 24.719 27.734 1 97.12 102 ASP A N 1
ATOM 813 C CA . ASP A 1 102 ? 1.856 24.656 27.156 1 97.12 102 ASP A CA 1
ATOM 814 C C . ASP A 1 102 ? 1.878 23.875 25.828 1 97.12 102 ASP A C 1
ATOM 816 O O . ASP A 1 102 ? 2.025 24.469 24.766 1 97.12 102 ASP A O 1
ATOM 820 N N . LEU A 1 103 ? 1.685 22.562 25.938 1 95.38 103 LEU A N 1
ATOM 821 C CA . LEU A 1 103 ? 1.691 21.688 24.766 1 95.38 103 LEU A CA 1
ATOM 822 C C . LEU A 1 103 ? 0.601 22.109 23.781 1 95.38 103 LEU A C 1
ATOM 824 O O . LEU A 1 103 ? 0.866 22.266 22.578 1 95.38 103 LEU A O 1
ATOM 828 N N . ALA A 1 104 ? -0.618 22.281 24.266 1 95.38 104 ALA A N 1
ATOM 829 C CA . ALA A 1 104 ? -1.759 22.625 23.422 1 95.38 104 ALA A CA 1
ATOM 830 C C . ALA A 1 104 ? -1.521 23.953 22.703 1 95.38 104 ALA A C 1
ATOM 832 O O . ALA A 1 104 ? -1.814 24.078 21.516 1 95.38 104 ALA A O 1
ATOM 833 N N . GLY A 1 105 ? -0.993 24.938 23.469 1 97.06 105 GLY A N 1
ATOM 834 C CA . GLY A 1 105 ? -0.679 26.219 22.859 1 97.06 105 GLY A CA 1
ATOM 835 C C . GLY A 1 105 ? 0.397 26.125 21.797 1 97.06 105 GLY A C 1
ATOM 836 O O . GLY A 1 105 ? 0.316 26.797 20.766 1 97.06 105 GLY A O 1
ATOM 837 N N . SER A 1 106 ? 1.479 25.344 22 1 97.81 106 SER A N 1
ATOM 838 C CA . SER A 1 106 ? 2.551 25.156 21.031 1 97.81 106 SER A CA 1
ATOM 839 C C . SER A 1 106 ? 2.037 24.484 19.766 1 97.81 106 SER A C 1
ATOM 841 O O . SER A 1 106 ? 2.377 24.891 18.656 1 97.81 106 SER A O 1
ATOM 843 N N . LEU A 1 107 ? 1.163 23.484 19.938 1 97.19 107 LEU A N 1
ATOM 844 C CA . LEU A 1 107 ? 0.565 22.797 18.797 1 97.19 107 LEU A CA 1
ATOM 845 C C . LEU A 1 107 ? -0.329 23.75 18 1 97.19 107 LEU A C 1
ATOM 847 O O . LEU A 1 107 ? -0.323 23.734 16.766 1 97.19 107 LEU A O 1
ATOM 851 N N . HIS A 1 108 ? -1.078 24.547 18.734 1 97.5 108 HIS A N 1
ATOM 852 C CA . HIS A 1 108 ? -1.95 25.5 18.078 1 97.5 108 HIS A CA 1
ATOM 853 C C . HIS A 1 108 ? -1.146 26.484 17.234 1 97.5 108 HIS A C 1
ATOM 855 O O . HIS A 1 108 ? -1.509 26.781 16.094 1 97.5 108 HIS A O 1
ATOM 861 N N . LEU A 1 109 ? -0.061 26.984 17.797 1 98.06 109 LEU A N 1
ATOM 862 C CA . LEU A 1 109 ? 0.808 27.906 17.062 1 98.06 109 LEU A CA 1
ATOM 863 C C . LEU A 1 109 ? 1.348 27.25 15.789 1 98.06 109 LEU A C 1
ATOM 865 O O . LEU A 1 109 ? 1.355 27.859 14.727 1 98.06 109 LEU A O 1
ATOM 869 N N . MET A 1 110 ? 1.765 26.047 15.867 1 98.44 110 MET A N 1
ATOM 870 C CA . MET A 1 110 ? 2.293 25.312 14.719 1 98.44 110 MET A CA 1
ATOM 871 C C . MET A 1 110 ? 1.216 25.125 13.656 1 98.44 110 MET A C 1
ATOM 873 O O . MET A 1 110 ? 1.46 25.344 12.469 1 98.44 110 MET A O 1
ATOM 877 N N . ARG A 1 111 ? 0.033 24.719 14.094 1 98.56 111 ARG A N 1
ATOM 878 C CA . ARG A 1 111 ? -1.081 24.531 13.172 1 98.56 111 ARG A CA 1
ATOM 879 C C . ARG A 1 111 ? -1.423 25.828 12.445 1 98.56 111 ARG A C 1
ATOM 881 O O . ARG A 1 111 ? -1.646 25.828 11.234 1 98.56 111 ARG A O 1
ATOM 888 N N . GLN A 1 112 ? -1.421 26.922 13.219 1 98.19 112 GLN A N 1
ATOM 889 C CA . GLN A 1 112 ? -1.739 28.219 12.625 1 98.19 112 GLN A CA 1
ATOM 890 C C . GLN A 1 112 ? -0.728 28.594 11.547 1 98.19 112 GLN A C 1
ATOM 892 O O . GLN A 1 112 ? -1.109 28.969 10.438 1 98.19 112 GLN A O 1
ATOM 897 N N . GLU A 1 113 ? 0.484 28.438 11.836 1 98.19 113 GLU A N 1
ATOM 898 C CA . GLU A 1 113 ? 1.53 28.797 10.883 1 98.19 113 GLU A CA 1
ATOM 899 C C . GLU A 1 113 ? 1.504 27.875 9.672 1 98.19 113 GLU A C 1
ATOM 901 O O . GLU A 1 113 ? 1.621 28.328 8.531 1 98.19 113 GLU A O 1
ATOM 906 N N . MET A 1 114 ? 1.296 26.641 9.891 1 98.5 114 MET A N 1
ATOM 907 C CA . MET A 1 114 ? 1.313 25.625 8.844 1 98.5 114 MET A CA 1
ATOM 908 C C . MET A 1 114 ? 0.107 25.766 7.922 1 98.5 114 MET A C 1
ATOM 910 O O . MET A 1 114 ? 0.253 25.781 6.699 1 98.5 114 MET A O 1
ATOM 914 N N . LEU A 1 115 ? -1.015 25.984 8.469 1 98.75 115 LEU A N 1
ATOM 915 C CA . LEU A 1 115 ? -2.252 25.906 7.699 1 98.75 115 LEU A CA 1
ATOM 916 C C . LEU A 1 115 ? -2.6 27.266 7.09 1 98.75 115 LEU A C 1
ATOM 918 O O . LEU A 1 115 ? -3.455 27.344 6.207 1 98.75 115 LEU A O 1
ATOM 922 N N . SER A 1 116 ? -1.928 28.359 7.527 1 98 116 SER A N 1
ATOM 923 C CA . SER A 1 116 ? -2.207 29.672 6.969 1 98 116 SER A CA 1
ATOM 924 C C . SER A 1 116 ? -1.427 29.906 5.68 1 98 116 SER A C 1
ATOM 926 O O . SER A 1 116 ? -1.568 30.953 5.043 1 98 116 SER A O 1
ATOM 928 N N . ARG A 1 117 ? -0.627 28.906 5.277 1 96.62 117 ARG A N 1
ATOM 929 C CA . ARG A 1 117 ? 0.061 29 3.994 1 96.62 117 ARG A CA 1
ATOM 930 C C . ARG A 1 117 ? -0.922 29.266 2.863 1 96.62 117 ARG A C 1
ATOM 932 O O . ARG A 1 117 ? -2.033 28.734 2.854 1 96.62 117 ARG A O 1
ATOM 939 N N . CYS A 1 118 ? -0.412 29.969 1.827 1 95.25 118 CYS A N 1
ATOM 940 C CA . CYS A 1 118 ? -1.32 30.375 0.763 1 95.25 118 CYS A CA 1
ATOM 941 C C . CYS A 1 118 ? -1.319 29.375 -0.377 1 95.25 118 CYS A C 1
ATOM 943 O O . CYS A 1 118 ? -2.189 29.406 -1.249 1 95.25 118 CYS A O 1
ATOM 945 N N . ASP A 1 119 ? -0.399 28.453 -0.332 1 96.75 119 ASP A N 1
ATOM 946 C CA . ASP A 1 119 ? -0.248 27.578 -1.484 1 96.75 119 ASP A CA 1
ATOM 947 C C . ASP A 1 119 ? -0.954 26.25 -1.251 1 96.75 119 ASP A C 1
ATOM 949 O O . ASP A 1 119 ? -0.795 25.312 -2.035 1 96.75 119 ASP A O 1
ATOM 953 N N . LEU A 1 120 ? -1.767 26.125 -0.154 1 98.25 120 LEU A N 1
ATOM 954 C CA . LEU A 1 120 ? -2.484 24.891 0.125 1 98.25 120 LEU A CA 1
ATOM 955 C C . LEU A 1 120 ? -3.754 24.797 -0.716 1 98.25 120 LEU A C 1
ATOM 957 O O . LEU A 1 120 ? -4.648 25.641 -0.596 1 98.25 120 LEU A O 1
ATOM 961 N N . VAL A 1 121 ? -3.828 23.734 -1.516 1 97.69 121 VAL A N 1
ATOM 962 C CA . VAL A 1 121 ? -4.969 23.578 -2.414 1 97.69 121 VAL A CA 1
ATOM 963 C C . VAL A 1 121 ? -5.824 22.391 -1.974 1 97.69 121 VAL A C 1
ATOM 965 O O . VAL A 1 121 ? -6.898 22.156 -2.529 1 97.69 121 VAL A O 1
ATOM 968 N N . GLY A 1 122 ? -5.367 21.656 -0.976 1 98 122 GLY A N 1
ATOM 969 C CA . GLY A 1 122 ? -6.102 20.5 -0.466 1 98 122 GLY A CA 1
ATOM 970 C C . GLY A 1 122 ? -5.562 19.984 0.853 1 98 122 GLY A C 1
ATOM 971 O O . GLY A 1 122 ? -4.457 20.359 1.264 1 98 122 GLY A O 1
ATOM 972 N N . ALA A 1 123 ? -6.352 19.188 1.492 1 98.69 123 ALA A N 1
ATOM 973 C CA . ALA A 1 123 ? -5.988 18.531 2.744 1 98.69 123 ALA A CA 1
ATOM 974 C C . ALA A 1 123 ? -6.477 17.078 2.766 1 98.69 123 ALA A C 1
ATOM 976 O O . ALA A 1 123 ? -7.59 16.797 2.322 1 98.69 123 ALA A O 1
ATOM 977 N N . VAL A 1 124 ? -5.613 16.219 3.25 1 98.5 124 VAL A N 1
ATOM 978 C CA . VAL A 1 124 ? -5.938 14.812 3.418 1 98.5 124 VAL A CA 1
ATOM 979 C C . VAL A 1 124 ? -5.805 14.422 4.887 1 98.5 124 VAL A C 1
ATOM 981 O O . VAL A 1 124 ? -4.816 14.766 5.539 1 98.5 124 VAL A O 1
ATOM 984 N N . PHE A 1 125 ? -6.82 13.781 5.438 1 98.56 125 PHE A N 1
ATOM 985 C CA . PHE A 1 125 ? -6.832 13.336 6.828 1 98.56 125 PHE A CA 1
ATOM 986 C C . PHE A 1 125 ? -6.809 11.812 6.91 1 98.56 125 PHE A C 1
ATOM 988 O O . PHE A 1 125 ? -7.641 11.141 6.297 1 98.56 125 PHE A O 1
ATOM 995 N N . VAL A 1 126 ? -5.871 11.25 7.625 1 98 126 VAL A N 1
ATOM 996 C CA . VAL A 1 126 ? -5.715 9.805 7.758 1 98 126 VAL A CA 1
ATOM 997 C C . VAL A 1 126 ? -5.504 9.438 9.227 1 98 126 VAL A C 1
ATOM 999 O O . VAL A 1 126 ? -4.57 9.93 9.867 1 98 126 VAL A O 1
ATOM 1002 N N . GLY A 1 127 ? -6.367 8.508 9.758 1 97.44 127 GLY A N 1
ATOM 1003 C CA . GLY A 1 127 ? -6.273 8.148 11.156 1 97.44 127 GLY A CA 1
ATOM 1004 C C . GLY A 1 127 ? -6.523 9.32 12.094 1 97.44 127 GLY A C 1
ATOM 1005 O O . GLY A 1 127 ? -7.59 9.938 12.047 1 97.44 127 GLY A O 1
ATOM 1006 N N . GLY A 1 128 ? -5.469 9.5 12.945 1 96.44 128 GLY A N 1
ATOM 1007 C CA . GLY A 1 128 ? -5.457 10.703 13.758 1 96.44 128 GLY A CA 1
ATOM 1008 C C . GLY A 1 128 ? -6.27 10.57 15.031 1 96.44 128 GLY A C 1
ATOM 1009 O O . GLY A 1 128 ? -6.961 9.57 15.234 1 96.44 128 GLY A O 1
ATOM 1010 N N . MET A 1 129 ? -6.055 11.547 15.797 1 95.31 129 MET A N 1
ATOM 1011 C CA . MET A 1 129 ? -6.758 11.664 17.062 1 95.31 129 MET A CA 1
ATOM 1012 C C . MET A 1 129 ? -7.477 13.008 17.172 1 95.31 129 MET A C 1
ATOM 1014 O O . MET A 1 129 ? -8.086 13.461 16.203 1 95.31 129 MET A O 1
ATOM 1018 N N . GLU A 1 130 ? -7.457 13.672 18.344 1 92 130 GLU A N 1
ATOM 1019 C CA . GLU A 1 130 ? -8.234 14.875 18.609 1 92 130 GLU A CA 1
ATOM 1020 C C . GLU A 1 130 ? -7.77 16.031 17.734 1 92 130 GLU A C 1
ATOM 1022 O O . GLU A 1 130 ? -8.562 16.906 17.359 1 92 130 GLU A O 1
ATOM 1027 N N . GLY A 1 131 ? -6.543 16.094 17.328 1 94.62 131 GLY A N 1
ATOM 1028 C CA . GLY A 1 131 ? -5.988 17.203 16.547 1 94.62 131 GLY A CA 1
ATOM 1029 C C . GLY A 1 131 ? -6.598 17.312 15.164 1 94.62 131 GLY A C 1
ATOM 1030 O O . GLY A 1 131 ? -6.59 18.391 14.562 1 94.62 131 GLY A O 1
ATOM 1031 N N . VAL A 1 132 ? -7.168 16.234 14.68 1 96.19 132 VAL A N 1
ATOM 1032 C CA . VAL A 1 132 ? -7.727 16.172 13.336 1 96.19 132 VAL A CA 1
ATOM 1033 C C . VAL A 1 132 ? -8.875 17.172 13.211 1 96.19 132 VAL A C 1
ATOM 1035 O O . VAL A 1 132 ? -8.945 17.938 12.242 1 96.19 132 VAL A O 1
ATOM 1038 N N . GLN A 1 133 ? -9.742 17.25 14.219 1 95.75 133 GLN A N 1
ATOM 1039 C CA . GLN A 1 133 ? -10.883 18.172 14.164 1 95.75 133 GLN A CA 1
ATOM 1040 C C . GLN A 1 133 ? -10.422 19.625 14.203 1 95.75 133 GLN A C 1
ATOM 1042 O O . GLN A 1 133 ? -10.945 20.469 13.469 1 95.75 133 GLN A O 1
ATOM 1047 N N . VAL A 1 134 ? -9.445 19.891 15.023 1 97.5 134 VAL A N 1
ATOM 1048 C CA . VAL A 1 134 ? -8.906 21.25 15.141 1 97.5 134 VAL A CA 1
ATOM 1049 C C . VAL A 1 134 ? -8.305 21.672 13.805 1 97.5 134 VAL A C 1
ATOM 1051 O O . VAL A 1 134 ? -8.602 22.766 13.305 1 97.5 134 VAL A O 1
ATOM 1054 N N . GLU A 1 135 ? -7.5 20.812 13.195 1 98.56 135 GLU A N 1
ATOM 1055 C CA . GLU A 1 135 ? -6.836 21.109 11.922 1 98.56 135 GLU A CA 1
ATOM 1056 C C . GLU A 1 135 ? -7.848 21.25 10.789 1 98.56 135 GLU A C 1
ATOM 1058 O O . GLU A 1 135 ? -7.684 22.078 9.906 1 98.56 135 GLU A O 1
ATOM 1063 N N . TYR A 1 136 ? -8.859 20.422 10.883 1 98.5 136 TYR A N 1
ATOM 1064 C CA . TYR A 1 136 ? -9.93 20.516 9.898 1 98.5 136 TYR A CA 1
ATOM 1065 C C . TYR A 1 136 ? 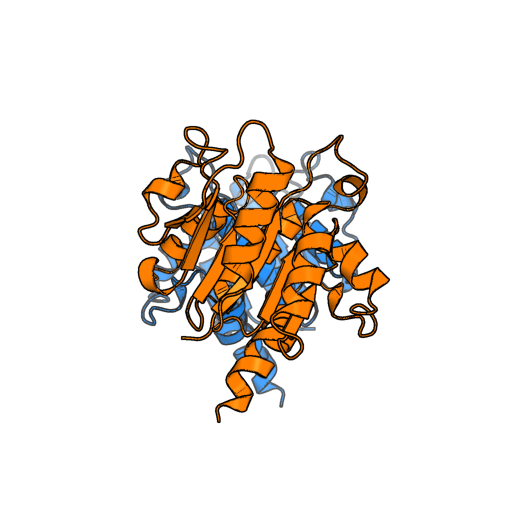-10.594 21.875 9.93 1 98.5 136 TYR A C 1
ATOM 1067 O O . TYR A 1 136 ? -10.75 22.531 8.891 1 98.5 136 TYR A O 1
ATOM 1075 N N . GLU A 1 137 ? -10.953 22.359 11.109 1 98.25 137 GLU A N 1
ATOM 1076 C CA . GLU A 1 137 ? -11.633 23.641 11.258 1 98.25 137 GLU A CA 1
ATOM 1077 C C . GLU A 1 137 ? -10.734 24.797 10.828 1 98.25 137 GLU A C 1
ATOM 1079 O O . GLU A 1 137 ? -11.18 25.703 10.117 1 98.25 137 GLU A O 1
ATOM 1084 N N . LEU A 1 138 ? -9.5 24.781 11.211 1 98.56 138 LEU A N 1
ATOM 1085 C CA . LEU A 1 138 ? -8.539 25.812 10.828 1 98.56 138 LEU A CA 1
ATOM 1086 C C . LEU A 1 138 ? -8.344 25.828 9.312 1 98.56 138 LEU A C 1
ATOM 1088 O O . LEU A 1 138 ? -8.344 26.891 8.695 1 98.56 138 LEU A O 1
ATOM 1092 N N . PHE A 1 139 ? -8.188 24.656 8.703 1 98.69 139 PHE A N 1
ATOM 1093 C CA . PHE A 1 139 ? -7.965 24.547 7.27 1 98.69 139 PHE A CA 1
ATOM 1094 C C . PHE A 1 139 ? -9.148 25.109 6.496 1 98.69 139 PHE A C 1
ATOM 1096 O O . PHE A 1 139 ? -8.961 25.859 5.535 1 98.69 139 PHE A O 1
ATOM 1103 N N . LYS A 1 140 ? -10.32 24.766 6.949 1 97.69 140 LYS A N 1
ATOM 1104 C CA . LYS A 1 140 ? -11.539 25.25 6.297 1 97.69 140 LYS A CA 1
ATOM 1105 C C . LYS A 1 140 ? -11.633 26.766 6.387 1 97.69 140 LYS A C 1
ATOM 1107 O O . LYS A 1 140 ? -12.094 27.422 5.449 1 97.69 140 LYS A O 1
ATOM 1112 N N . GLN A 1 141 ? -11.242 27.266 7.477 1 97.94 141 GLN A N 1
ATOM 1113 C CA . GLN A 1 141 ? -11.266 28.719 7.676 1 97.94 141 GLN A CA 1
ATOM 1114 C C . GLN A 1 141 ? -10.281 29.406 6.742 1 97.94 141 GLN A C 1
ATOM 1116 O O . GLN A 1 141 ? -10.625 30.406 6.105 1 97.94 141 GLN A O 1
ATOM 1121 N N . PHE A 1 142 ? -9.07 28.891 6.586 1 98.31 142 PHE A N 1
ATOM 1122 C CA . PHE A 1 142 ? -8.016 29.516 5.789 1 98.31 142 PHE A CA 1
ATOM 1123 C C . PHE A 1 142 ? -8.219 29.25 4.305 1 98.31 142 PHE A C 1
ATOM 1125 O O . PHE A 1 142 ? -7.848 30.062 3.461 1 98.31 142 PHE A O 1
ATOM 1132 N N . HIS A 1 143 ? -8.82 28.062 3.98 1 98.19 143 HIS A N 1
ATOM 1133 C CA . HIS A 1 143 ? -8.945 27.625 2.596 1 98.19 143 HIS A CA 1
ATOM 1134 C C . HIS A 1 143 ? -10.344 27.094 2.309 1 98.19 143 HIS A C 1
ATOM 1136 O O . HIS A 1 143 ? -10.508 25.906 2.01 1 98.19 143 HIS A O 1
ATOM 1142 N N . PRO A 1 144 ? -11.344 27.906 2.268 1 96.81 144 PRO A N 1
ATOM 1143 C CA . PRO A 1 144 ? -12.734 27.453 2.154 1 96.81 144 PRO A CA 1
ATOM 1144 C C . PRO A 1 144 ? -13.023 26.766 0.827 1 96.81 144 PRO A C 1
ATOM 1146 O O . PRO A 1 144 ? -13.945 25.938 0.743 1 96.81 144 PRO A O 1
ATOM 1149 N N . ASP A 1 145 ? -12.156 26.969 -0.17 1 95.81 145 ASP A N 1
ATOM 1150 C CA . ASP A 1 145 ? -12.445 26.406 -1.489 1 95.81 145 ASP A CA 1
ATOM 1151 C C . ASP A 1 145 ? -11.547 25.219 -1.791 1 95.81 145 ASP A C 1
ATOM 1153 O O . ASP A 1 145 ? -11.688 24.578 -2.838 1 95.81 145 ASP A O 1
ATOM 1157 N N . ALA A 1 146 ? -10.648 24.922 -0.905 1 97.19 146 ALA A N 1
ATOM 1158 C CA . ALA A 1 146 ? -9.703 23.828 -1.141 1 97.19 146 ALA A CA 1
ATOM 1159 C C . ALA A 1 146 ? -10.375 22.469 -0.987 1 97.19 146 ALA A C 1
ATOM 1161 O O . ALA A 1 146 ? -11.414 22.359 -0.328 1 97.19 146 ALA A O 1
ATOM 1162 N N . ILE A 1 147 ? -9.812 21.469 -1.558 1 96.31 147 ILE A N 1
ATOM 1163 C CA . ILE A 1 147 ? -10.312 20.094 -1.467 1 96.31 147 ILE A CA 1
ATOM 1164 C C . ILE A 1 147 ? -9.984 19.516 -0.094 1 96.31 147 ILE A C 1
ATOM 1166 O O . ILE A 1 147 ? -8.875 19.703 0.416 1 96.31 147 ILE A O 1
ATOM 1170 N N . ILE A 1 148 ? -10.992 18.875 0.492 1 97.44 148 ILE A N 1
ATOM 1171 C CA . ILE A 1 148 ? -10.797 18.172 1.756 1 97.44 148 ILE A CA 1
ATOM 1172 C C . ILE A 1 148 ? -11.172 16.703 1.596 1 97.44 148 ILE A C 1
ATOM 1174 O O . ILE A 1 148 ? -12.273 16.375 1.144 1 97.44 148 ILE A O 1
ATOM 1178 N N . LEU A 1 149 ? -10.234 15.82 1.979 1 96.56 149 LEU A N 1
ATOM 1179 C CA . LEU A 1 149 ? -10.445 14.391 1.792 1 96.56 149 LEU A CA 1
ATOM 1180 C C . LEU A 1 149 ? -10.117 13.617 3.066 1 96.56 149 LEU A C 1
ATOM 1182 O O . LEU A 1 149 ? -8.961 13.242 3.291 1 96.56 149 LEU A O 1
ATOM 1186 N N . PRO A 1 150 ? -11.094 13.375 3.943 1 97.31 150 PRO A N 1
ATOM 1187 C CA . PRO A 1 150 ? -10.898 12.414 5.031 1 97.31 150 PRO A CA 1
ATOM 1188 C C . PRO A 1 150 ? -10.945 10.961 4.559 1 97.31 150 PRO A C 1
ATOM 1190 O O . PRO A 1 150 ? -11.945 10.531 3.982 1 97.31 150 PRO A O 1
ATOM 1193 N N . VAL A 1 151 ? -9.93 10.227 4.781 1 97 151 VAL A N 1
ATOM 1194 C CA . VAL A 1 151 ? -9.875 8.812 4.406 1 97 151 VAL A CA 1
ATOM 1195 C C . VAL A 1 151 ? -10.469 7.957 5.52 1 97 151 VAL A C 1
ATOM 1197 O O . VAL A 1 151 ? -9.867 7.793 6.578 1 97 151 VAL A O 1
ATOM 1200 N N . ALA A 1 152 ? -11.555 7.316 5.305 1 96.25 152 ALA A N 1
ATOM 1201 C CA . ALA A 1 152 ? -12.398 6.754 6.359 1 96.25 152 ALA A CA 1
ATOM 1202 C C . ALA A 1 152 ? -11.984 5.324 6.688 1 96.25 152 ALA A C 1
ATOM 1204 O O . ALA A 1 152 ? -11.984 4.926 7.855 1 96.25 152 ALA A O 1
ATOM 1205 N N . ALA A 1 153 ? -11.539 4.555 5.758 1 94.81 153 ALA A N 1
ATOM 1206 C CA . ALA A 1 153 ? -11.391 3.107 5.867 1 94.81 153 ALA A CA 1
ATOM 1207 C C . ALA A 1 153 ? -10.414 2.738 6.984 1 94.81 153 ALA A C 1
ATOM 1209 O O . ALA A 1 153 ? -10.664 1.802 7.746 1 94.81 153 ALA A O 1
ATOM 1210 N N . PRO A 1 154 ? -9.328 3.555 7.215 1 96.44 154 PRO A N 1
ATOM 1211 C CA . PRO A 1 154 ? -8.367 3.197 8.258 1 96.44 154 PRO A CA 1
ATOM 1212 C C . PRO A 1 154 ? -8.891 3.492 9.664 1 96.44 154 PRO A C 1
ATOM 1214 O O . PRO A 1 154 ? -8.258 3.111 10.656 1 96.44 154 PRO A O 1
ATOM 1217 N N . GLY A 1 155 ? -10.008 4.215 9.727 1 95.81 155 GLY A N 1
ATOM 1218 C CA . GLY A 1 155 ? -10.555 4.543 11.039 1 95.81 155 GLY A CA 1
ATOM 1219 C C . GLY A 1 155 ? -9.945 5.797 11.641 1 95.81 155 GLY A C 1
ATOM 1220 O O . GLY A 1 155 ? -9.539 6.707 10.914 1 95.81 155 GLY A O 1
ATOM 1221 N N . GLY A 1 156 ? -10.062 5.891 13.008 1 96.19 156 GLY A N 1
ATOM 1222 C CA . GLY A 1 156 ? -9.523 7.035 13.734 1 96.19 156 GLY A CA 1
ATOM 1223 C C . GLY A 1 156 ? -10.391 8.273 13.625 1 96.19 156 GLY A C 1
ATOM 1224 O O . GLY A 1 156 ? -11.578 8.18 13.305 1 96.19 156 GLY A O 1
ATOM 1225 N N . ALA A 1 157 ? -9.781 9.336 13.938 1 96.88 157 ALA A N 1
ATOM 1226 C CA . ALA A 1 157 ? -10.484 10.617 13.914 1 96.88 157 ALA A CA 1
ATOM 1227 C C . ALA A 1 157 ? -10.93 10.969 12.492 1 96.88 157 ALA A C 1
ATOM 1229 O O . ALA A 1 157 ? -11.969 11.609 12.305 1 96.88 157 ALA A O 1
ATOM 1230 N N . ALA A 1 158 ? -10.188 10.508 11.484 1 96.94 158 ALA A N 1
ATOM 1231 C CA . ALA A 1 158 ? -10.547 10.781 10.094 1 96.94 158 ALA A CA 1
ATOM 1232 C C . ALA A 1 158 ? -11.891 10.156 9.75 1 96.94 158 ALA A C 1
ATOM 1234 O O . ALA A 1 158 ? -12.688 10.742 9.016 1 96.94 158 ALA A O 1
ATOM 1235 N N . LEU A 1 159 ? -12.102 8.953 10.25 1 96.31 159 LEU A N 1
ATOM 1236 C CA . LEU A 1 159 ? -13.398 8.32 10.047 1 96.31 159 LEU A CA 1
ATOM 1237 C C . LEU A 1 159 ? -14.516 9.148 10.672 1 96.31 159 LEU A C 1
ATOM 1239 O O . LEU A 1 159 ? -15.539 9.398 10.031 1 96.31 159 LEU A O 1
ATOM 1243 N N . SER A 1 160 ? -14.336 9.562 11.891 1 94.44 160 SER A N 1
ATOM 1244 C CA . SER A 1 160 ? -15.32 10.391 12.57 1 94.44 160 SER A CA 1
ATOM 1245 C C . SER A 1 160 ? -15.562 11.695 11.812 1 94.44 160 SER A C 1
ATOM 1247 O O . SER A 1 160 ? -16.703 12.125 11.664 1 94.44 160 SER A O 1
ATOM 1249 N N . LEU A 1 161 ? -14.477 12.289 11.359 1 96.38 161 LEU A N 1
ATOM 1250 C CA . LEU A 1 161 ? -14.562 13.523 10.586 1 96.38 161 LEU A CA 1
ATOM 1251 C C . LEU A 1 161 ? -15.43 13.312 9.344 1 96.38 161 LEU A C 1
ATOM 1253 O O . LEU A 1 161 ? -16.312 14.133 9.047 1 96.38 161 LEU A O 1
ATOM 1257 N N . ALA A 1 162 ? -15.18 12.258 8.602 1 95.5 162 ALA A N 1
ATOM 1258 C CA . ALA A 1 162 ? -15.938 11.945 7.391 1 95.5 162 ALA A CA 1
ATOM 1259 C C . ALA A 1 162 ? -17.422 11.766 7.707 1 95.5 162 ALA A C 1
ATOM 1261 O O . ALA A 1 162 ? -18.281 12.258 6.973 1 95.5 162 ALA A O 1
ATOM 1262 N N . ARG A 1 163 ? -17.688 11.062 8.75 1 93.06 163 ARG A N 1
ATOM 1263 C CA . ARG A 1 163 ? -19.062 10.805 9.164 1 93.06 163 ARG A CA 1
ATOM 1264 C C . ARG A 1 163 ? -19.75 12.094 9.578 1 93.06 163 ARG A C 1
ATOM 1266 O O . ARG A 1 163 ? -20.859 12.391 9.117 1 93.06 163 ARG A O 1
ATOM 1273 N N . ASP A 1 164 ? -19.156 12.844 10.406 1 94.06 164 ASP A N 1
ATOM 1274 C CA . ASP A 1 164 ? -19.75 14.023 11.023 1 94.06 164 ASP A CA 1
ATOM 1275 C C . ASP A 1 164 ? -20.031 15.109 9.984 1 94.06 164 ASP A C 1
ATOM 1277 O O . ASP A 1 164 ? -20.969 15.883 10.125 1 94.06 164 ASP A O 1
ATOM 1281 N N . HIS A 1 165 ? -19.25 15.156 8.938 1 94 165 HIS A N 1
ATOM 1282 C CA . HIS A 1 165 ? -19.359 16.266 7.992 1 94 165 HIS A CA 1
ATOM 1283 C C . HIS A 1 165 ? -19.891 15.781 6.648 1 94 165 HIS A C 1
ATOM 1285 O O . HIS A 1 165 ? -19.859 16.516 5.66 1 94 165 HIS A O 1
ATOM 1291 N N . GLY A 1 166 ? -20.266 14.492 6.523 1 90.62 166 GLY A N 1
ATOM 1292 C CA . GLY A 1 166 ? -21 13.977 5.375 1 90.62 166 GLY A CA 1
ATOM 1293 C C . GLY A 1 166 ? -20.109 13.703 4.18 1 90.62 166 GLY A C 1
ATOM 1294 O O . GLY A 1 166 ? -20.5 13.914 3.035 1 90.62 166 GLY A O 1
ATOM 1295 N N . TYR A 1 167 ? -18.859 13.297 4.422 1 90.12 167 TYR A N 1
ATOM 1296 C CA . TYR A 1 167 ? -17.953 13 3.32 1 90.12 167 TYR A CA 1
ATOM 1297 C C . TYR A 1 167 ? -18.156 11.562 2.832 1 90.12 167 TYR A C 1
ATOM 1299 O O . TYR A 1 167 ? -17.609 11.18 1.795 1 90.12 167 TYR A O 1
ATOM 1307 N N . LEU A 1 168 ? -18.922 10.625 3.514 1 81.56 168 LEU A N 1
ATOM 1308 C CA . LEU A 1 168 ? -19.031 9.195 3.225 1 81.56 168 LEU A CA 1
ATOM 1309 C C . LEU A 1 168 ? -20.062 8.938 2.131 1 81.56 168 LEU A C 1
ATOM 1311 O O . LEU A 1 168 ? -20.172 7.824 1.613 1 81.56 168 LEU A O 1
ATOM 1315 N N . ASP A 1 169 ? -21.047 9.703 1.839 1 67.12 169 ASP A N 1
ATOM 1316 C CA . ASP A 1 169 ? -22.234 9.438 1.036 1 67.12 169 ASP A CA 1
ATOM 1317 C C . ASP A 1 169 ? -21.859 8.797 -0.3 1 67.12 169 ASP A C 1
ATOM 1319 O O . ASP A 1 169 ? -22.672 8.086 -0.899 1 67.12 169 ASP A O 1
ATOM 1323 N N . GLY A 1 170 ? -20.75 8.656 -0.74 1 58.81 170 GLY A N 1
ATOM 1324 C CA . GLY A 1 170 ? -20.609 8.031 -2.045 1 58.81 170 GLY A CA 1
ATOM 1325 C C . GLY A 1 170 ? -19.938 6.672 -1.985 1 58.81 170 GLY A C 1
ATOM 1326 O O . GLY A 1 170 ? -19.734 6.023 -3.018 1 58.81 170 GLY A O 1
ATOM 1327 N N . GLY A 1 171 ? -19.938 5.883 -0.822 1 59.38 171 GLY A N 1
ATOM 1328 C CA . GLY A 1 171 ? -19.406 4.543 -0.628 1 59.38 171 GLY A CA 1
ATOM 1329 C C . GLY A 1 171 ? -17.922 4.449 -0.926 1 59.38 171 GLY A C 1
ATOM 1330 O O . GLY A 1 171 ? -17.25 3.5 -0.5 1 59.38 171 GLY A O 1
ATOM 1331 N N . ARG A 1 172 ? -17.391 5.422 -1.542 1 64.44 172 ARG A N 1
ATOM 1332 C CA . ARG A 1 172 ? -16.062 5.289 -2.123 1 64.44 172 ARG A CA 1
ATOM 1333 C C . ARG A 1 172 ? -14.984 5.656 -1.11 1 64.44 172 ARG A C 1
ATOM 1335 O O . ARG A 1 172 ? -13.883 5.094 -1.134 1 64.44 172 ARG A O 1
ATOM 1342 N N . LEU A 1 173 ? -15.328 6.266 0.041 1 72 173 LEU A N 1
ATOM 1343 C CA . LEU A 1 173 ? -14.297 6.668 0.996 1 72 173 LEU A CA 1
ATOM 1344 C C . LEU A 1 173 ? -14.016 5.551 1.992 1 72 173 LEU A C 1
ATOM 1346 O O . LEU A 1 173 ? -13.008 5.586 2.701 1 72 173 LEU A O 1
ATOM 1350 N N . GLU A 1 174 ? -14.773 4.504 1.823 1 80.5 174 GLU A N 1
ATOM 1351 C CA . GLU A 1 174 ? -14.586 3.348 2.693 1 80.5 174 GLU A CA 1
ATOM 1352 C C . GLU A 1 174 ? -13.773 2.26 2 1 80.5 174 GLU A C 1
ATOM 1354 O O . GLU A 1 174 ? -13.492 1.215 2.59 1 80.5 174 GLU A O 1
ATOM 1359 N N . ASP A 1 175 ? -13.383 2.629 0.87 1 86.81 175 ASP A N 1
ATOM 1360 C CA . ASP A 1 175 ? -12.617 1.649 0.1 1 86.81 175 ASP A CA 1
ATOM 1361 C C . ASP A 1 175 ? -11.141 1.664 0.497 1 86.81 175 ASP A C 1
ATOM 1363 O O . ASP A 1 175 ? -10.609 2.709 0.872 1 86.81 175 ASP A O 1
ATOM 1367 N N . VAL A 1 176 ? -10.555 0.484 0.405 1 93.94 176 VAL A N 1
ATOM 1368 C CA . VAL A 1 176 ? -9.164 0.374 0.83 1 93.94 176 VAL A CA 1
ATOM 1369 C C . VAL A 1 176 ? -8.242 0.49 -0.383 1 93.94 176 VAL A C 1
ATOM 1371 O O . VAL A 1 176 ? -7.016 0.404 -0.251 1 93.94 176 VAL A O 1
ATOM 1374 N N . ASP A 1 177 ? -8.867 0.594 -1.566 1 94.31 177 ASP A N 1
ATOM 1375 C CA . ASP A 1 177 ? -8.094 0.938 -2.754 1 94.31 177 ASP A CA 1
ATOM 1376 C C . ASP A 1 177 ? -7.695 2.412 -2.74 1 94.31 177 ASP A C 1
ATOM 1378 O O . ASP A 1 177 ? -8.25 3.219 -3.488 1 94.31 177 ASP A O 1
ATOM 1382 N N . PHE A 1 178 ? -6.633 2.717 -1.961 1 97.06 178 PHE A N 1
ATOM 1383 C CA . PHE A 1 178 ? -6.262 4.098 -1.672 1 97.06 178 PHE A CA 1
ATOM 1384 C C . PHE A 1 178 ? -5.691 4.777 -2.912 1 97.06 178 PHE A C 1
ATOM 1386 O O . PHE A 1 178 ? -5.879 5.977 -3.109 1 97.06 178 PHE A O 1
ATOM 1393 N N . ALA A 1 179 ? -4.977 4.02 -3.725 1 96 179 ALA A N 1
ATOM 1394 C CA . ALA A 1 179 ? -4.441 4.613 -4.949 1 96 179 ALA A CA 1
ATOM 1395 C C . ALA A 1 179 ? -5.559 5.18 -5.816 1 96 179 ALA A C 1
ATOM 1397 O O . ALA A 1 179 ? -5.473 6.32 -6.281 1 96 179 ALA A O 1
ATOM 1398 N N . SER A 1 180 ? -6.602 4.387 -5.98 1 93.75 180 SER A N 1
ATOM 1399 C CA . SER A 1 180 ? -7.742 4.844 -6.77 1 93.75 180 SER A CA 1
ATOM 1400 C C . SER A 1 180 ? -8.453 6.008 -6.09 1 93.75 180 SER A C 1
ATOM 1402 O O . SER A 1 180 ? -8.891 6.945 -6.754 1 93.75 180 SER A O 1
ATOM 1404 N N . LEU A 1 181 ? -8.57 5.91 -4.809 1 94.81 181 LEU A N 1
ATOM 1405 C CA . LEU A 1 181 ? -9.203 6.965 -4.027 1 94.81 181 LEU A CA 1
ATOM 1406 C C . LEU A 1 181 ? -8.5 8.305 -4.246 1 94.81 181 LEU A C 1
ATOM 1408 O O . LEU A 1 181 ? -9.148 9.305 -4.566 1 94.81 181 LEU A O 1
ATOM 1412 N N . PHE A 1 182 ? -7.172 8.359 -4.113 1 96.5 182 PHE A N 1
ATOM 1413 C CA . PHE A 1 182 ? -6.418 9.602 -4.238 1 96.5 182 PHE A CA 1
ATOM 1414 C C . PHE A 1 182 ? -6.402 10.078 -5.688 1 96.5 182 PHE A C 1
ATOM 1416 O O . PHE A 1 182 ? -6.43 11.281 -5.945 1 96.5 182 PHE A O 1
ATOM 1423 N N . ASP A 1 183 ? -6.406 9.164 -6.609 1 94.5 183 ASP A N 1
ATOM 1424 C CA . ASP A 1 183 ? -6.469 9.547 -8.016 1 94.5 183 ASP A CA 1
ATOM 1425 C C . ASP A 1 183 ? -7.789 10.242 -8.344 1 94.5 183 ASP A C 1
ATOM 1427 O O . ASP A 1 183 ? -7.805 11.312 -8.945 1 94.5 183 ASP A O 1
ATOM 1431 N N . ARG A 1 184 ? -8.844 9.688 -7.859 1 92.81 184 ARG A N 1
ATOM 1432 C CA . ARG A 1 184 ? -10.188 10.133 -8.211 1 92.81 184 ARG A CA 1
ATOM 1433 C C . ARG A 1 184 ? -10.555 11.414 -7.469 1 92.81 184 ARG A C 1
ATOM 1435 O O . ARG A 1 184 ? -11.133 12.336 -8.055 1 92.81 184 ARG A O 1
ATOM 1442 N N . TYR A 1 185 ? -10.164 11.5 -6.227 1 93.25 185 TYR A N 1
ATOM 1443 C CA . TYR A 1 185 ? -10.75 12.547 -5.395 1 93.25 185 TYR A CA 1
ATOM 1444 C C . TYR A 1 185 ? -9.727 13.625 -5.074 1 93.25 185 TYR A C 1
ATOM 1446 O O . TYR A 1 185 ? -10.062 14.664 -4.496 1 93.25 185 TYR A O 1
ATOM 1454 N N . LEU A 1 186 ? -8.461 13.43 -5.484 1 94.19 186 LEU A N 1
ATOM 1455 C CA . LEU A 1 186 ? -7.438 14.414 -5.164 1 94.19 186 LEU A CA 1
ATOM 1456 C C . LEU A 1 186 ? -6.691 14.852 -6.418 1 94.19 186 LEU A C 1
ATOM 1458 O O . LEU A 1 186 ? -6.773 16.016 -6.824 1 94.19 186 LEU A O 1
ATOM 1462 N N . ILE A 1 187 ? -6.16 13.914 -7.191 1 94.62 187 ILE A N 1
ATOM 1463 C CA . ILE A 1 187 ? -5.242 14.242 -8.281 1 94.62 187 ILE A CA 1
ATOM 1464 C C . ILE A 1 187 ? -6.031 14.734 -9.484 1 94.62 187 ILE A C 1
ATOM 1466 O O . ILE A 1 187 ? -5.73 15.797 -10.039 1 94.62 187 ILE A O 1
ATOM 1470 N N . LYS A 1 188 ? -7.027 14.016 -9.883 1 93.31 188 LYS A N 1
ATOM 1471 C CA . LYS A 1 188 ? -7.789 14.391 -11.07 1 93.31 188 LYS A CA 1
ATOM 1472 C C . LYS A 1 188 ? -8.453 15.75 -10.891 1 93.31 188 LYS A C 1
ATOM 1474 O O . LYS A 1 188 ? -8.336 16.625 -11.75 1 93.31 188 LYS A O 1
ATOM 1479 N N . PRO A 1 189 ? -9.07 15.984 -9.773 1 92.25 189 PRO A N 1
ATOM 1480 C CA . PRO A 1 189 ? -9.68 17.297 -9.586 1 92.25 189 PRO A CA 1
ATOM 1481 C C . PRO A 1 189 ? -8.656 18.438 -9.555 1 92.25 189 PRO A C 1
ATOM 1483 O O . PRO A 1 189 ? -8.961 19.547 -9.977 1 92.25 189 PRO A O 1
ATOM 1486 N N . LEU A 1 190 ? -7.449 18.156 -9.086 1 91.31 190 LEU A N 1
ATOM 1487 C CA . LEU A 1 190 ? -6.457 19.219 -8.914 1 91.31 190 LEU A CA 1
ATOM 1488 C C . LEU A 1 190 ? -5.637 19.406 -10.18 1 91.31 190 LEU A C 1
ATOM 1490 O O . LEU A 1 190 ? -5.16 20.516 -10.461 1 91.31 190 LEU A O 1
ATOM 1494 N N . CYS A 1 191 ? -5.43 18.328 -10.961 1 82.25 191 CYS A N 1
ATOM 1495 C CA . CYS A 1 191 ? -4.574 18.406 -12.141 1 82.25 191 CYS A CA 1
ATOM 1496 C C . CYS A 1 191 ? -5.406 18.484 -13.414 1 82.25 191 CYS A C 1
ATOM 1498 O O . CYS A 1 191 ? -4.91 18.906 -14.461 1 82.25 191 CYS A O 1
ATOM 1500 N N . SER A 1 192 ? -6.582 17.891 -13.516 1 66.88 192 SER A N 1
ATOM 1501 C CA . SER A 1 192 ? -7.41 18.047 -14.711 1 66.88 192 SER A CA 1
ATOM 1502 C C . SER A 1 192 ? -7.828 19.5 -14.898 1 66.88 192 SER A C 1
ATOM 1504 O O . SER A 1 192 ? -8.109 19.938 -16.016 1 66.88 19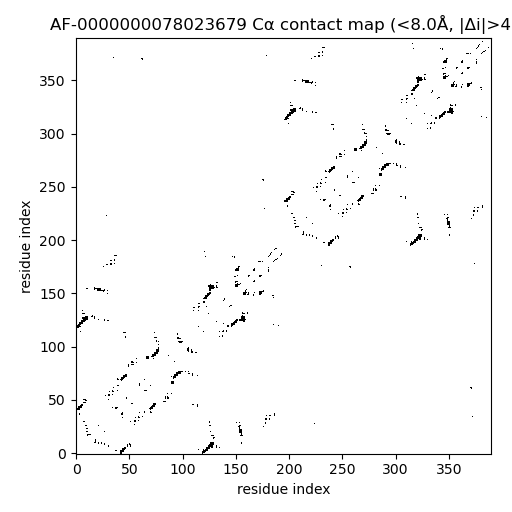2 SER A O 1
ATOM 1506 N N . GLN A 1 193 ? -7.984 20.297 -13.953 1 52.78 193 GLN A N 1
ATOM 1507 C CA . GLN A 1 193 ? -8.352 21.688 -14.18 1 52.78 193 GLN A CA 1
ATOM 1508 C C . GLN A 1 193 ? -7.23 22.453 -14.867 1 52.78 193 GLN A C 1
ATOM 1510 O O . GLN A 1 193 ? -7.438 23.562 -15.367 1 52.78 193 GLN A O 1
ATOM 1515 N N . ALA A 1 194 ? -6.023 22.109 -14.914 1 42.97 194 ALA A N 1
ATOM 1516 C CA . ALA A 1 194 ? -4.973 22.844 -15.602 1 42.97 194 ALA A CA 1
ATOM 1517 C C . ALA A 1 194 ? -5.039 22.609 -17.109 1 42.97 194 ALA A C 1
ATOM 1519 O O . ALA A 1 194 ? -4.371 23.312 -17.875 1 42.97 194 ALA A O 1
ATOM 1520 N N . ASN A 1 195 ? -5.527 21.438 -17.641 1 35.84 195 ASN A N 1
ATOM 1521 C CA . ASN A 1 195 ? -5.66 21.484 -19.094 1 35.84 195 ASN A CA 1
ATOM 1522 C C . ASN A 1 195 ? -6.914 22.25 -19.516 1 35.84 195 ASN A C 1
ATOM 1524 O O . ASN A 1 195 ? -8 22.016 -18.984 1 35.84 195 ASN A O 1
ATOM 1528 N N . MET B 1 1 ? -13.672 -17.266 -16.219 1 83.06 1 MET B N 1
ATOM 1529 C CA . MET B 1 1 ? -13 -16.062 -15.734 1 83.06 1 MET B CA 1
ATOM 1530 C C . MET B 1 1 ? -11.484 -16.219 -15.805 1 83.06 1 MET B C 1
ATOM 1532 O O . MET B 1 1 ? -10.953 -17.297 -15.531 1 83.06 1 MET B O 1
ATOM 1536 N N . ASP B 1 2 ? -10.805 -15.312 -16.406 1 94.5 2 ASP B N 1
ATOM 1537 C CA . ASP B 1 2 ? -9.352 -15.336 -16.531 1 94.5 2 ASP B CA 1
ATOM 1538 C C . ASP B 1 2 ? -8.68 -15.312 -15.156 1 94.5 2 ASP B C 1
ATOM 1540 O O . ASP B 1 2 ? -9.266 -14.836 -14.18 1 94.5 2 ASP B O 1
ATOM 1544 N N . SER B 1 3 ? -7.551 -15.938 -15.078 1 97.31 3 SER B N 1
ATOM 1545 C CA . SER B 1 3 ? -6.824 -16.016 -13.82 1 97.31 3 SER B CA 1
ATOM 1546 C C . SER B 1 3 ? -5.406 -15.469 -13.961 1 97.31 3 SER B C 1
ATOM 1548 O O . SER B 1 3 ? -4.84 -15.477 -15.055 1 97.31 3 SER B O 1
ATOM 1550 N N . ILE B 1 4 ? -4.914 -14.984 -12.875 1 98.44 4 ILE B N 1
ATOM 1551 C CA . ILE B 1 4 ? -3.527 -14.539 -12.789 1 98.44 4 ILE B CA 1
ATOM 1552 C C . ILE B 1 4 ? -2.789 -15.344 -11.727 1 98.44 4 ILE B C 1
ATOM 1554 O O . ILE B 1 4 ? -3.293 -15.523 -10.617 1 98.44 4 ILE B O 1
ATOM 1558 N N . PHE B 1 5 ? -1.629 -15.844 -12.047 1 98.81 5 PHE B N 1
ATOM 1559 C CA . PHE B 1 5 ? -0.781 -16.578 -11.117 1 98.81 5 PHE B CA 1
ATOM 1560 C C . PHE B 1 5 ? 0.083 -15.625 -10.305 1 98.81 5 PHE B C 1
ATOM 1562 O O . PHE B 1 5 ? 0.732 -14.734 -10.859 1 98.81 5 PHE B O 1
ATOM 1569 N N . LEU B 1 6 ? 0.076 -15.75 -9 1 98.75 6 LEU B N 1
ATOM 1570 C CA . LEU B 1 6 ? 0.948 -15 -8.109 1 98.75 6 LEU B CA 1
ATOM 1571 C C . LEU B 1 6 ? 2.031 -15.898 -7.523 1 98.75 6 LEU B C 1
ATOM 1573 O O . LEU B 1 6 ? 1.731 -16.828 -6.77 1 98.75 6 LEU B O 1
ATOM 1577 N N . SER B 1 7 ? 3.252 -15.68 -7.898 1 98.75 7 SER B N 1
ATOM 1578 C CA . SER B 1 7 ? 4.426 -16.25 -7.246 1 98.75 7 SER B CA 1
ATOM 1579 C C . SER B 1 7 ? 5.051 -15.266 -6.27 1 98.75 7 SER B C 1
ATOM 1581 O O . SER B 1 7 ? 5.715 -14.312 -6.68 1 98.75 7 SER B O 1
ATOM 1583 N N . ALA B 1 8 ? 4.797 -15.508 -4.977 1 98.06 8 ALA B N 1
ATOM 1584 C CA . ALA B 1 8 ? 5.289 -14.531 -4.008 1 98.06 8 ALA B CA 1
ATOM 1585 C C . ALA B 1 8 ? 5.676 -15.203 -2.695 1 98.06 8 ALA B C 1
ATOM 1587 O O . ALA B 1 8 ? 5.031 -16.156 -2.266 1 98.06 8 ALA B O 1
ATOM 1588 N N . SER B 1 9 ? 6.727 -14.742 -2.129 1 96.44 9 SER B N 1
ATOM 1589 C CA . SER B 1 9 ? 7.152 -15.078 -0.776 1 96.44 9 SER B CA 1
ATOM 1590 C C . SER B 1 9 ? 8.148 -14.055 -0.237 1 96.44 9 SER B C 1
ATOM 1592 O O . SER B 1 9 ? 8.68 -13.242 -0.993 1 96.44 9 SER B O 1
ATOM 1594 N N . VAL B 1 10 ? 8.336 -14.086 1.073 1 94.44 10 VAL B N 1
ATOM 1595 C CA . VAL B 1 10 ? 9.352 -13.266 1.72 1 94.44 10 VAL B CA 1
ATOM 1596 C C . VAL B 1 10 ? 10.594 -14.102 1.997 1 94.44 10 VAL B C 1
ATOM 1598 O O . VAL B 1 10 ? 10.539 -15.086 2.738 1 94.44 10 VAL B O 1
ATOM 1601 N N . PRO B 1 11 ? 11.664 -13.695 1.346 1 94 11 PRO B N 1
ATOM 1602 C CA . PRO B 1 11 ? 12.891 -14.469 1.575 1 94 11 PRO B CA 1
ATOM 1603 C C . PRO B 1 11 ? 13.281 -14.539 3.051 1 94 11 PRO B C 1
ATOM 1605 O O . PRO B 1 11 ? 13.07 -13.57 3.791 1 94 11 PRO B O 1
ATOM 1608 N N . VAL B 1 12 ? 13.734 -15.633 3.406 1 86.81 12 VAL B N 1
ATOM 1609 C CA . VAL B 1 12 ? 14.219 -15.844 4.766 1 86.81 12 VAL B CA 1
ATOM 1610 C C . VAL B 1 12 ? 15.742 -15.836 4.785 1 86.81 12 VAL B C 1
ATOM 1612 O O . VAL B 1 12 ? 16.391 -16.281 3.832 1 86.81 12 VAL B O 1
ATOM 1615 N N . ASN B 1 13 ? 16.156 -15.32 5.887 1 83.5 13 ASN B N 1
ATOM 1616 C CA . ASN B 1 13 ? 17.609 -15.273 6.043 1 83.5 13 ASN B CA 1
ATOM 1617 C C . ASN B 1 13 ? 18.219 -16.672 6.082 1 83.5 13 ASN B C 1
ATOM 1619 O O . ASN B 1 13 ? 17.656 -17.578 6.695 1 83.5 13 ASN B O 1
ATOM 1623 N N . GLY B 1 14 ? 19.406 -16.844 5.449 1 76.81 14 GLY B N 1
ATOM 1624 C CA . GLY B 1 14 ? 20.125 -18.109 5.5 1 76.81 14 GLY B CA 1
ATOM 1625 C C . GLY B 1 14 ? 19.828 -19.016 4.32 1 76.81 14 GLY B C 1
ATOM 1626 O O . GLY B 1 14 ? 20.453 -20.062 4.156 1 76.81 14 GLY B O 1
ATOM 1627 N N . ARG B 1 15 ? 18.781 -18.609 3.617 1 74.56 15 ARG B N 1
ATOM 1628 C CA . ARG B 1 15 ? 18.453 -19.391 2.432 1 74.56 15 ARG B CA 1
ATOM 1629 C C . ARG B 1 15 ? 18.766 -18.625 1.156 1 74.56 15 ARG B C 1
ATOM 1631 O O . ARG B 1 15 ? 17.922 -17.906 0.636 1 74.56 15 ARG B O 1
ATOM 1638 N N . GLY B 1 16 ? 19.922 -18.859 0.645 1 73.44 16 GLY B N 1
ATOM 1639 C CA . GLY B 1 16 ? 20.375 -18.141 -0.542 1 73.44 16 GLY B CA 1
ATOM 1640 C C . GLY B 1 16 ? 20.719 -16.688 -0.277 1 73.44 16 GLY B C 1
ATOM 1641 O O . GLY B 1 16 ? 20.984 -16.312 0.863 1 73.44 16 GLY B O 1
ATOM 1642 N N . ASP B 1 17 ? 20.828 -15.898 -1.403 1 84.19 17 ASP B N 1
ATOM 1643 C CA . ASP B 1 17 ? 21.25 -14.508 -1.268 1 84.19 17 ASP B CA 1
ATOM 1644 C C . ASP B 1 17 ? 20.094 -13.555 -1.573 1 84.19 17 ASP B C 1
ATOM 1646 O O . ASP B 1 17 ? 20.312 -12.344 -1.716 1 84.19 17 ASP B O 1
ATOM 1650 N N . TYR B 1 18 ? 18.938 -14.07 -1.592 1 84.75 18 TYR B N 1
ATOM 1651 C CA . TYR B 1 18 ? 17.781 -13.266 -1.947 1 84.75 18 TYR B CA 1
ATOM 1652 C C . TYR B 1 18 ? 17.438 -12.281 -0.833 1 84.75 18 TYR B C 1
ATOM 1654 O O . TYR B 1 18 ? 16.922 -11.195 -1.093 1 84.75 18 TYR B O 1
ATOM 1662 N N . TYR B 1 19 ? 17.781 -12.742 0.307 1 84.12 19 TYR B N 1
ATOM 1663 C CA . TYR B 1 19 ? 17.484 -11.938 1.483 1 84.12 19 TYR B CA 1
ATOM 1664 C C . TYR B 1 19 ? 18.25 -10.617 1.438 1 84.12 19 TYR B C 1
ATOM 1666 O O . TYR B 1 19 ? 17.766 -9.594 1.944 1 84.12 19 TYR B O 1
ATOM 1674 N N . GLU B 1 20 ? 19.359 -10.641 0.726 1 89 20 GLU B N 1
ATOM 1675 C CA . GLU B 1 20 ? 20.219 -9.469 0.725 1 89 20 GLU B CA 1
ATOM 1676 C C . GLU B 1 20 ? 19.562 -8.289 0.015 1 89 20 GLU B C 1
ATOM 1678 O O . GLU B 1 20 ? 19.797 -7.137 0.381 1 89 20 GLU B O 1
ATOM 1683 N N . THR B 1 21 ? 18.734 -8.602 -0.919 1 92 21 THR B N 1
ATOM 1684 C CA . THR B 1 21 ? 18.125 -7.52 -1.693 1 92 21 THR B CA 1
ATOM 1685 C C . THR B 1 21 ? 16.656 -7.344 -1.321 1 92 21 THR B C 1
ATOM 1687 O O . THR B 1 21 ? 16.047 -6.336 -1.678 1 92 21 THR B O 1
ATOM 1690 N N . ALA B 1 22 ? 16.172 -8.289 -0.601 1 94.75 22 ALA B N 1
ATOM 1691 C CA . ALA B 1 22 ? 14.742 -8.32 -0.365 1 94.75 22 ALA B CA 1
ATOM 1692 C C . ALA B 1 22 ? 14.328 -7.27 0.665 1 94.75 22 ALA B C 1
ATOM 1694 O O . ALA B 1 22 ? 14.984 -7.113 1.697 1 94.75 22 ALA B O 1
ATOM 1695 N N . ASP B 1 23 ? 13.344 -6.516 0.401 1 94.25 23 ASP B N 1
ATOM 1696 C CA . ASP B 1 23 ? 12.68 -5.617 1.336 1 94.25 23 ASP B CA 1
ATOM 1697 C C . ASP B 1 23 ? 11.281 -6.129 1.69 1 94.25 23 ASP B C 1
ATOM 1699 O O . ASP B 1 23 ? 10.344 -5.965 0.912 1 94.25 23 ASP B O 1
ATOM 1703 N N . PRO B 1 24 ? 11.148 -6.773 2.896 1 93.88 24 PRO B N 1
ATOM 1704 C CA . PRO B 1 24 ? 9.883 -7.398 3.273 1 93.88 24 PRO B CA 1
ATOM 1705 C C . PRO B 1 24 ? 8.711 -6.418 3.238 1 93.88 24 PRO B C 1
ATOM 1707 O O . PRO B 1 24 ? 7.59 -6.801 2.883 1 93.88 24 PRO B O 1
ATOM 1710 N N . PHE B 1 25 ? 8.977 -5.203 3.564 1 92.81 25 PHE B N 1
ATOM 1711 C CA . 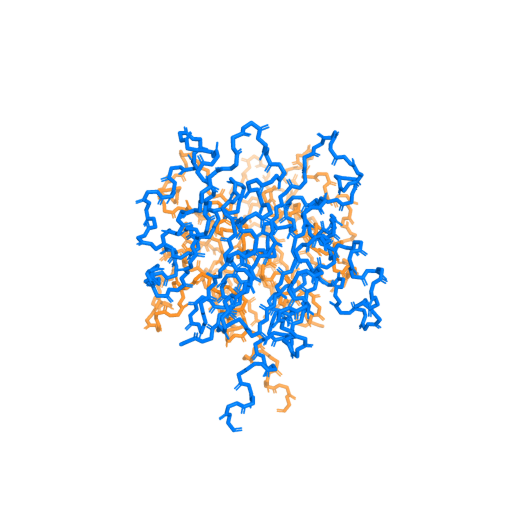PHE B 1 25 ? 7.934 -4.188 3.553 1 92.81 25 PHE B CA 1
ATOM 1712 C C . PHE B 1 25 ? 7.461 -3.91 2.131 1 92.81 25 PHE B C 1
ATOM 1714 O O . PHE B 1 25 ? 6.258 -3.875 1.865 1 92.81 25 PHE B O 1
ATOM 1721 N N . LEU B 1 26 ? 8.359 -3.727 1.229 1 95.06 26 LEU B N 1
ATOM 1722 C CA . LEU B 1 26 ? 8 -3.467 -0.16 1 95.06 26 LEU B CA 1
ATOM 1723 C C . LEU B 1 26 ? 7.34 -4.688 -0.789 1 95.06 26 LEU B C 1
ATOM 1725 O O . LEU B 1 26 ? 6.453 -4.551 -1.638 1 95.06 26 LEU B O 1
ATOM 1729 N N . ILE B 1 27 ? 7.727 -5.871 -0.404 1 96.75 27 ILE B N 1
ATOM 1730 C CA . ILE B 1 27 ? 7.066 -7.086 -0.876 1 96.75 27 ILE B CA 1
ATOM 1731 C C . ILE B 1 27 ? 5.602 -7.082 -0.441 1 96.75 27 ILE B C 1
ATOM 1733 O O . ILE B 1 27 ? 4.711 -7.352 -1.246 1 96.75 27 ILE B O 1
ATOM 1737 N N . GLN B 1 28 ? 5.344 -6.77 0.798 1 96 28 GLN B N 1
ATOM 1738 C CA . GLN B 1 28 ? 3.98 -6.691 1.314 1 96 28 GLN B CA 1
ATOM 1739 C C . GLN B 1 28 ? 3.162 -5.652 0.553 1 96 28 GLN B C 1
ATOM 1741 O O . GLN B 1 28 ? 2.016 -5.91 0.179 1 96 28 GLN B O 1
ATOM 1746 N N . CYS B 1 29 ? 3.779 -4.508 0.325 1 95.88 29 CYS B N 1
ATOM 1747 C CA . CYS B 1 29 ? 3.105 -3.451 -0.423 1 95.88 29 CYS B CA 1
ATOM 1748 C C . CYS B 1 29 ? 2.756 -3.918 -1.83 1 95.88 29 CYS B C 1
ATOM 1750 O O . CYS B 1 29 ? 1.646 -3.68 -2.311 1 95.88 29 CYS B O 1
ATOM 1752 N N . ALA B 1 30 ? 3.689 -4.555 -2.475 1 97.5 30 ALA B N 1
ATOM 1753 C CA . ALA B 1 30 ? 3.484 -5.023 -3.844 1 97.5 30 ALA B CA 1
ATOM 1754 C C . ALA B 1 30 ? 2.375 -6.07 -3.904 1 97.5 30 ALA B C 1
ATOM 1756 O O . ALA B 1 30 ? 1.507 -6.012 -4.777 1 97.5 30 ALA B O 1
ATOM 1757 N N . VAL B 1 31 ? 2.354 -6.992 -2.977 1 97.88 31 VAL B N 1
ATOM 1758 C CA . VAL B 1 31 ? 1.328 -8.031 -2.934 1 97.88 31 VAL B CA 1
ATOM 1759 C C . VAL B 1 31 ? -0.04 -7.395 -2.693 1 97.88 31 VAL B C 1
ATOM 1761 O O . VAL B 1 31 ? -1.024 -7.766 -3.338 1 97.88 31 VAL B O 1
ATOM 1764 N N . ARG B 1 32 ? -0.088 -6.48 -1.84 1 97.25 32 ARG B N 1
ATOM 1765 C CA . ARG B 1 32 ? -1.348 -5.801 -1.563 1 97.25 32 ARG B CA 1
ATOM 1766 C C . ARG B 1 32 ? -1.877 -5.102 -2.811 1 97.25 32 ARG B C 1
ATOM 1768 O O . ARG B 1 32 ? -3.039 -5.277 -3.182 1 97.25 32 ARG B O 1
ATOM 1775 N N . GLU B 1 33 ? -1.035 -4.316 -3.426 1 97.69 33 GLU B N 1
ATOM 1776 C CA . GLU B 1 33 ? -1.481 -3.568 -4.598 1 97.69 33 GLU B CA 1
ATOM 1777 C C . GLU B 1 33 ? -1.857 -4.508 -5.742 1 97.69 33 GLU B C 1
ATOM 1779 O O . GLU B 1 33 ? -2.773 -4.219 -6.512 1 97.69 33 GLU B O 1
ATOM 1784 N N . PHE B 1 34 ? -1.139 -5.59 -5.855 1 98.19 34 PHE B N 1
ATOM 1785 C CA . PHE B 1 34 ? -1.494 -6.605 -6.84 1 98.19 34 PHE B CA 1
ATOM 1786 C C . PHE B 1 34 ? -2.902 -7.133 -6.586 1 98.19 34 PHE B C 1
ATOM 1788 O O . PHE B 1 34 ? -3.73 -7.168 -7.5 1 98.19 34 PHE B O 1
ATOM 1795 N N . ALA B 1 35 ? -3.145 -7.555 -5.352 1 97.38 35 ALA B N 1
ATOM 1796 C CA . ALA B 1 35 ? -4.441 -8.125 -5 1 97.38 35 ALA B CA 1
ATOM 1797 C C . ALA B 1 35 ? -5.566 -7.125 -5.246 1 97.38 35 ALA B C 1
ATOM 1799 O O . ALA B 1 35 ? -6.613 -7.48 -5.789 1 97.38 35 ALA B O 1
ATOM 1800 N N . ILE B 1 36 ? -5.332 -5.902 -4.887 1 96.44 36 ILE B N 1
ATOM 1801 C CA . ILE B 1 36 ? -6.332 -4.855 -5.074 1 96.44 36 ILE B CA 1
ATOM 1802 C C . ILE B 1 36 ? -6.602 -4.656 -6.562 1 96.44 36 ILE B C 1
ATOM 1804 O O . ILE B 1 36 ? -7.754 -4.531 -6.98 1 96.44 36 ILE B O 1
ATOM 1808 N N . ALA B 1 37 ? -5.594 -4.664 -7.363 1 95.94 37 ALA B N 1
ATOM 1809 C CA . ALA B 1 37 ? -5.711 -4.422 -8.797 1 95.94 37 ALA B CA 1
ATOM 1810 C C . ALA B 1 37 ? -6.461 -5.559 -9.484 1 95.94 37 ALA B C 1
ATOM 1812 O O . ALA B 1 37 ? -7.156 -5.34 -10.484 1 95.94 37 ALA B O 1
ATOM 1813 N N . VAL B 1 38 ? -6.402 -6.766 -8.945 1 96.5 38 VAL B N 1
ATOM 1814 C CA . VAL B 1 38 ? -6.746 -7.938 -9.742 1 96.5 38 VAL B CA 1
ATOM 1815 C C . VAL B 1 38 ? -8.031 -8.57 -9.203 1 96.5 38 VAL B C 1
ATOM 1817 O O . VAL B 1 38 ? -8.883 -9.016 -9.977 1 96.5 38 VAL B O 1
ATOM 1820 N N . VAL B 1 39 ? -8.289 -8.547 -7.945 1 95.31 39 VAL B N 1
ATOM 1821 C CA . VAL B 1 39 ? -9.172 -9.484 -7.266 1 95.31 39 VAL B CA 1
ATOM 1822 C C . VAL B 1 39 ? -10.617 -9.227 -7.684 1 95.31 39 VAL B C 1
ATOM 1824 O O . VAL B 1 39 ? -11.469 -10.109 -7.578 1 95.31 39 VAL B O 1
ATOM 1827 N N . ARG B 1 40 ? -10.906 -8 -8.133 1 92.69 40 ARG B N 1
ATOM 1828 C CA . ARG B 1 40 ? -12.266 -7.691 -8.555 1 92.69 40 ARG B CA 1
ATOM 1829 C C . ARG B 1 40 ? -12.461 -7.973 -10.039 1 92.69 40 ARG B C 1
ATOM 1831 O O . ARG B 1 40 ? -13.594 -7.969 -10.539 1 92.69 40 ARG B O 1
ATOM 1838 N N . LYS B 1 41 ? -11.414 -8.25 -10.742 1 93.06 41 LYS B N 1
ATOM 1839 C CA . LYS B 1 41 ? -11.477 -8.359 -12.203 1 93.06 41 LYS B CA 1
ATOM 1840 C C . LYS B 1 41 ? -11.172 -9.781 -12.664 1 93.06 41 LYS B C 1
ATOM 1842 O O . LYS B 1 41 ? -11.742 -10.25 -13.648 1 93.06 41 LYS B O 1
ATOM 1847 N N . MET B 1 42 ? -10.266 -10.414 -11.992 1 95.38 42 MET B N 1
ATOM 1848 C CA . MET B 1 42 ? -9.797 -11.75 -12.336 1 95.38 42 MET B CA 1
ATOM 1849 C C . MET B 1 42 ? -9.562 -12.586 -11.078 1 95.38 42 MET B C 1
ATOM 1851 O O . MET B 1 42 ? -9.547 -12.055 -9.969 1 95.38 42 MET B O 1
ATOM 1855 N N . LYS B 1 43 ? -9.359 -13.844 -11.32 1 96.12 43 LYS B N 1
ATOM 1856 C CA . LYS B 1 43 ? -9.047 -14.75 -10.219 1 96.12 43 LYS B CA 1
ATOM 1857 C C . LYS B 1 43 ? -7.551 -14.781 -9.93 1 96.12 43 LYS B C 1
ATOM 1859 O O . LYS B 1 43 ? -6.738 -14.828 -10.859 1 96.12 43 LYS B O 1
ATOM 1864 N N . ILE B 1 44 ? -7.188 -14.75 -8.688 1 97.5 44 ILE B N 1
ATOM 1865 C CA . ILE B 1 44 ? -5.797 -14.898 -8.281 1 97.5 44 ILE B CA 1
ATOM 1866 C C . ILE B 1 44 ? -5.516 -16.344 -7.914 1 97.5 44 ILE B C 1
ATOM 1868 O O . ILE B 1 44 ? -6.266 -16.953 -7.145 1 97.5 44 ILE B O 1
ATOM 1872 N N . VAL B 1 45 ? -4.516 -16.891 -8.461 1 98 45 VAL B N 1
ATOM 1873 C CA . VAL B 1 45 ? -4.086 -18.266 -8.18 1 98 45 VAL B CA 1
ATOM 1874 C C . VAL B 1 45 ? -2.693 -18.25 -7.559 1 98 45 VAL B C 1
ATOM 1876 O O . VAL B 1 45 ? -1.787 -17.578 -8.07 1 98 45 VAL B O 1
ATOM 1879 N N . TRP B 1 46 ? -2.496 -18.891 -6.398 1 97.62 46 TRP B N 1
ATOM 1880 C CA . TRP B 1 46 ? -1.163 -18.938 -5.809 1 97.62 46 TRP B CA 1
ATOM 1881 C C . TRP B 1 46 ? -0.985 -20.203 -4.961 1 97.62 46 TRP B C 1
ATOM 1883 O O . TRP B 1 46 ? -1.964 -20.875 -4.617 1 97.62 46 TRP B O 1
ATOM 1893 N N . GLY B 1 47 ? 0.281 -20.609 -4.77 1 96.62 47 GLY B N 1
ATOM 1894 C CA . GLY B 1 47 ? 0.609 -21.641 -3.793 1 96.62 47 GLY B CA 1
ATOM 1895 C C . GLY B 1 47 ? 0.681 -21.109 -2.373 1 96.62 47 GLY B C 1
ATOM 1896 O O . GLY B 1 47 ? 1.297 -20.078 -2.119 1 96.62 47 GLY B O 1
ATOM 1897 N N . GLY B 1 48 ? 0.122 -21.828 -1.55 1 93.62 48 GLY B N 1
ATOM 1898 C CA . GLY B 1 48 ? -0.037 -21.359 -0.181 1 93.62 48 GLY B CA 1
ATOM 1899 C C . GLY B 1 48 ? 1.283 -21.156 0.536 1 93.62 48 GLY B C 1
ATOM 1900 O O . GLY B 1 48 ? 1.997 -22.109 0.83 1 93.62 48 GLY B O 1
ATOM 1901 N N . HIS B 1 49 ? 1.679 -19.969 0.613 1 91.31 49 HIS B N 1
ATOM 1902 C CA . HIS B 1 49 ? 2.838 -19.578 1.411 1 91.31 49 HIS B CA 1
ATOM 1903 C C . HIS B 1 49 ? 2.41 -18.891 2.701 1 91.31 49 HIS B C 1
ATOM 1905 O O . HIS B 1 49 ? 1.576 -17.984 2.678 1 91.31 49 HIS B O 1
ATOM 1911 N N . PRO B 1 50 ? 3 -19.172 3.785 1 90.44 50 PRO B N 1
ATOM 1912 C CA . PRO B 1 50 ? 2.572 -18.656 5.086 1 90.44 50 PRO B CA 1
ATOM 1913 C C . PRO B 1 50 ? 2.627 -17.125 5.156 1 90.44 50 PRO B C 1
ATOM 1915 O O . PRO B 1 50 ? 1.82 -16.516 5.852 1 90.44 50 PRO B O 1
ATOM 1918 N N . ALA B 1 51 ? 3.596 -16.547 4.477 1 90.5 51 ALA B N 1
ATOM 1919 C CA . ALA B 1 51 ? 3.748 -15.102 4.543 1 90.5 51 ALA B CA 1
ATOM 1920 C C . ALA B 1 51 ? 2.75 -14.406 3.625 1 90.5 51 ALA B C 1
ATOM 1922 O O . ALA B 1 51 ? 2.508 -13.203 3.764 1 90.5 51 ALA B O 1
ATOM 1923 N N . ILE B 1 52 ? 2.141 -15.094 2.598 1 94.81 52 ILE B N 1
ATOM 1924 C CA . ILE B 1 52 ? 1.352 -14.469 1.545 1 94.81 52 ILE B CA 1
ATOM 1925 C C . ILE B 1 52 ? -0.134 -14.719 1.791 1 94.81 52 ILE B C 1
ATOM 1927 O O . ILE B 1 52 ? -0.961 -13.82 1.615 1 94.81 52 ILE B O 1
ATOM 1931 N N . THR B 1 53 ? -0.478 -15.938 2.258 1 94.75 53 THR B N 1
ATOM 1932 C CA . THR B 1 53 ? -1.861 -16.391 2.373 1 94.75 53 THR B CA 1
ATOM 1933 C C . THR B 1 53 ? -2.646 -15.484 3.322 1 94.75 53 THR B C 1
ATOM 1935 O O . THR B 1 53 ? -3.721 -14.992 2.973 1 94.75 53 THR B O 1
ATOM 1938 N N . PRO B 1 54 ? -2.084 -15.133 4.512 1 93.69 54 PRO B N 1
ATOM 1939 C CA . PRO B 1 54 ? -2.822 -14.211 5.379 1 93.69 54 PRO B CA 1
ATOM 1940 C C . PRO B 1 54 ? -3.041 -12.844 4.742 1 93.69 54 PRO B C 1
ATOM 1942 O O . PRO B 1 54 ? -4.074 -12.211 4.969 1 93.69 54 PRO B O 1
ATOM 1945 N N . MET B 1 55 ? -2.064 -12.383 3.955 1 93.81 55 MET B N 1
ATOM 1946 C CA . MET B 1 55 ? -2.182 -11.086 3.297 1 93.81 55 MET B CA 1
ATOM 1947 C C . MET B 1 55 ? -3.336 -11.078 2.303 1 93.81 55 MET B C 1
ATOM 1949 O O . MET B 1 55 ? -4.156 -10.164 2.301 1 93.81 55 MET B O 1
ATOM 1953 N N . ILE B 1 56 ? -3.418 -12.125 1.498 1 95.06 56 ILE B N 1
ATOM 1954 C CA . ILE B 1 56 ? -4.473 -12.242 0.495 1 95.06 56 ILE B CA 1
ATOM 1955 C C . ILE B 1 56 ? -5.832 -12.297 1.183 1 95.06 56 ILE B C 1
ATOM 1957 O O . ILE B 1 56 ? -6.781 -11.633 0.754 1 95.06 56 ILE B O 1
ATOM 1961 N N . TRP B 1 57 ? -5.906 -13 2.264 1 92.94 57 TRP B N 1
ATOM 1962 C CA . TRP B 1 57 ? -7.152 -13.102 3.02 1 92.94 57 TRP B CA 1
ATOM 1963 C C . TRP B 1 57 ? -7.594 -11.734 3.525 1 92.94 57 TRP B C 1
ATOM 1965 O O . TRP B 1 57 ? -8.742 -11.328 3.318 1 92.94 57 TRP B O 1
ATOM 1975 N N . SER B 1 58 ? -6.648 -11.055 4.148 1 92 58 SER B N 1
ATOM 1976 C CA . SER B 1 58 ? -6.949 -9.758 4.742 1 92 58 SER B CA 1
ATOM 1977 C C . SER B 1 58 ? -7.434 -8.773 3.686 1 92 58 SER B C 1
ATOM 1979 O O . SER B 1 58 ? -8.391 -8.031 3.914 1 92 58 SER B O 1
ATOM 1981 N N . ILE B 1 59 ? -6.867 -8.766 2.564 1 92.81 59 ILE B N 1
ATOM 1982 C CA . ILE B 1 59 ? -7.223 -7.832 1.499 1 92.81 59 ILE B CA 1
ATOM 1983 C C . ILE B 1 59 ? -8.609 -8.172 0.956 1 92.81 59 ILE B C 1
ATOM 1985 O O . ILE B 1 59 ? -9.438 -7.285 0.742 1 92.81 59 ILE B O 1
ATOM 1989 N N . CYS B 1 60 ? -8.867 -9.43 0.758 1 91.88 60 CYS B N 1
ATOM 1990 C CA . CYS B 1 60 ? -10.188 -9.852 0.283 1 91.88 60 CYS B CA 1
ATOM 1991 C C . CYS B 1 60 ? -11.273 -9.445 1.27 1 91.88 60 CYS B C 1
ATOM 1993 O O . CYS B 1 60 ? -12.336 -8.969 0.867 1 91.88 60 CYS B O 1
ATOM 1995 N N . GLU B 1 61 ? -10.977 -9.617 2.541 1 90.56 61 GLU B N 1
ATOM 1996 C CA . GLU B 1 61 ? -11.922 -9.227 3.582 1 90.56 61 GLU B CA 1
ATOM 1997 C C . GLU B 1 61 ? -12.172 -7.719 3.564 1 90.56 61 GLU B C 1
ATOM 1999 O O . GLU B 1 61 ? -13.32 -7.273 3.613 1 90.56 61 GLU B O 1
ATOM 2004 N N . ASP B 1 62 ? -11.133 -7 3.441 1 89.62 62 ASP B N 1
ATOM 2005 C CA . ASP B 1 62 ? -11.219 -5.543 3.441 1 89.62 62 ASP B CA 1
ATOM 2006 C C . ASP B 1 62 ? -12.016 -5.035 2.242 1 89.62 62 ASP B C 1
ATOM 2008 O O . ASP B 1 62 ? -12.727 -4.031 2.34 1 89.62 62 ASP B O 1
ATOM 2012 N N . LEU B 1 63 ? -11.906 -5.73 1.135 1 91.5 63 LEU B N 1
ATOM 2013 C CA . LEU B 1 63 ? -12.562 -5.297 -0.095 1 91.5 63 LEU B CA 1
ATOM 2014 C C . LEU B 1 63 ? -13.977 -5.871 -0.19 1 91.5 63 LEU B C 1
ATOM 2016 O O . LEU B 1 63 ? -14.766 -5.453 -1.042 1 91.5 63 LEU B O 1
ATOM 2020 N N . GLY B 1 64 ? -14.297 -6.805 0.625 1 88.38 64 GLY B N 1
ATOM 2021 C CA . GLY B 1 64 ? -15.609 -7.43 0.624 1 88.38 64 GLY B CA 1
ATOM 2022 C C . GLY B 1 64 ? -15.867 -8.273 -0.609 1 88.38 64 GLY B C 1
ATOM 2023 O O . GLY B 1 64 ? -16.984 -8.305 -1.123 1 88.38 64 GLY B O 1
ATOM 2024 N N . VAL B 1 65 ? -14.789 -8.875 -1.103 1 89 65 VAL B N 1
ATOM 2025 C CA . VAL B 1 65 ? -14.969 -9.695 -2.295 1 89 65 VAL B CA 1
ATOM 2026 C C . VAL B 1 65 ? -15.25 -11.141 -1.89 1 89 65 VAL B C 1
ATOM 2028 O O . VAL B 1 65 ? -14.859 -11.578 -0.804 1 89 65 VAL B O 1
ATOM 2031 N N . ASP B 1 66 ? -15.922 -11.781 -2.779 1 85.25 66 ASP B N 1
ATOM 2032 C CA . ASP B 1 66 ? -16.203 -13.203 -2.59 1 85.25 66 ASP B CA 1
ATOM 2033 C C . ASP B 1 66 ? -14.969 -14.047 -2.867 1 85.25 66 ASP B C 1
ATOM 2035 O O . ASP B 1 66 ? -14.539 -14.172 -4.016 1 85.25 66 ASP B O 1
ATOM 2039 N N . TYR B 1 67 ? -14.461 -14.695 -1.885 1 80.56 67 TYR B N 1
ATOM 2040 C CA . TYR B 1 67 ? -13.227 -15.453 -1.962 1 80.56 67 TYR B CA 1
ATOM 2041 C C . TYR B 1 67 ? -13.359 -16.625 -2.934 1 80.56 67 TYR B C 1
ATOM 2043 O O . TYR B 1 67 ? -12.383 -17.016 -3.578 1 80.56 67 TYR B O 1
ATOM 2051 N N . THR B 1 68 ? -14.516 -17.188 -3.057 1 79.56 68 THR B N 1
ATOM 2052 C CA . THR B 1 68 ? -14.719 -18.375 -3.885 1 79.56 68 THR B CA 1
ATOM 2053 C C . THR B 1 68 ? -14.547 -18.047 -5.363 1 79.56 68 THR B C 1
ATOM 2055 O O . THR B 1 68 ? -14.055 -18.859 -6.137 1 79.56 68 THR B O 1
ATOM 2058 N N . ARG B 1 69 ? -14.773 -16.812 -5.641 1 85.44 69 ARG B N 1
ATOM 2059 C CA . ARG B 1 69 ? -14.727 -16.438 -7.051 1 85.44 69 ARG B CA 1
ATOM 2060 C C . ARG B 1 69 ? -13.453 -15.656 -7.363 1 85.44 69 ARG B C 1
ATOM 2062 O O . ARG B 1 69 ? -13.031 -15.586 -8.516 1 85.44 69 ARG B O 1
ATOM 2069 N N . SER B 1 70 ? -12.844 -15.203 -6.32 1 92.25 70 SER B N 1
ATOM 2070 C CA . SER B 1 70 ? -11.805 -14.211 -6.566 1 92.25 70 SER B CA 1
ATOM 2071 C C . SER B 1 70 ? -10.414 -14.82 -6.434 1 92.25 70 SER B C 1
ATOM 2073 O O . SER B 1 70 ? -9.43 -14.25 -6.914 1 92.25 70 SER B O 1
ATOM 2075 N N . VAL B 1 71 ? -10.344 -16.047 -5.785 1 95.69 71 VAL B N 1
ATOM 2076 C CA . VAL B 1 71 ? -9.008 -16.594 -5.543 1 95.69 71 VAL B CA 1
ATOM 2077 C C . VAL B 1 71 ? -9.055 -18.125 -5.594 1 95.69 71 VAL B C 1
ATOM 2079 O O . VAL B 1 71 ? -10.117 -18.719 -5.418 1 95.69 71 VAL B O 1
ATOM 2082 N N . THR B 1 72 ? -7.949 -18.766 -5.906 1 96.12 72 THR B N 1
ATOM 2083 C CA . THR B 1 72 ? -7.695 -20.188 -5.75 1 96.12 72 THR B CA 1
ATOM 2084 C C . THR B 1 72 ? -6.344 -20.422 -5.086 1 96.12 72 THR B C 1
ATOM 2086 O O . THR B 1 72 ? -5.309 -19.984 -5.598 1 96.12 72 THR B O 1
ATOM 2089 N N . LEU B 1 73 ? -6.445 -21.094 -3.967 1 97 73 LEU B N 1
ATOM 2090 C CA . LEU B 1 73 ? -5.254 -21.422 -3.195 1 97 73 LEU B CA 1
ATOM 2091 C C . LEU B 1 73 ? -4.84 -22.875 -3.43 1 97 73 LEU B C 1
ATOM 2093 O O . LEU B 1 73 ? -5.664 -23.781 -3.316 1 97 73 LEU B O 1
ATOM 2097 N N . TYR B 1 74 ? -3.602 -23.078 -3.861 1 97.44 74 TYR B N 1
ATOM 2098 C CA . TYR B 1 74 ? -3.043 -24.438 -3.938 1 97.44 74 TYR B CA 1
ATOM 2099 C C . TYR B 1 74 ? -2.199 -24.734 -2.707 1 97.44 74 TYR B C 1
ATOM 2101 O O . TYR B 1 74 ? -1.393 -23.922 -2.273 1 97.44 74 TYR B O 1
ATOM 2109 N N . GLN B 1 75 ? -2.396 -25.922 -2.172 1 96.75 75 GLN B N 1
ATOM 2110 C CA . GLN B 1 75 ? -1.679 -26.359 -0.979 1 96.75 75 GLN B CA 1
ATOM 2111 C C . GLN B 1 75 ? -1.25 -27.828 -1.103 1 96.75 75 GLN B C 1
ATOM 2113 O O . GLN B 1 75 ? -2.088 -28.703 -1.296 1 96.75 75 GLN B O 1
ATOM 2118 N N . SER B 1 76 ? 0.057 -28 -0.965 1 97.06 76 SER B N 1
ATOM 2119 C CA . SER B 1 76 ? 0.529 -29.391 -0.97 1 97.06 76 SER B CA 1
ATOM 2120 C C . SER B 1 76 ? 0.167 -30.094 0.329 1 97.06 76 SER B C 1
ATOM 2122 O O . SER B 1 76 ? 0.315 -29.531 1.415 1 97.06 76 SER B O 1
ATOM 2124 N N . ARG B 1 77 ? -0.178 -31.328 0.265 1 96.44 77 ARG B N 1
ATOM 2125 C CA . ARG B 1 77 ? -0.498 -32.156 1.435 1 96.44 77 ARG B CA 1
ATOM 2126 C C . ARG B 1 77 ? 0.763 -32.5 2.215 1 96.44 77 ARG B C 1
ATOM 2128 O O . ARG B 1 77 ? 0.682 -33 3.344 1 96.44 77 ARG B O 1
ATOM 2135 N N . PHE B 1 78 ? 1.852 -32.188 1.637 1 96.31 78 PHE B N 1
ATOM 2136 C CA . PHE B 1 78 ? 3.107 -32.375 2.35 1 96.31 78 PHE B CA 1
ATOM 2137 C C . PHE B 1 78 ? 3.131 -31.578 3.641 1 96.31 78 PHE B C 1
ATOM 2139 O O . PHE B 1 78 ? 3.752 -31.984 4.625 1 96.31 78 PHE B O 1
ATOM 2146 N N . PHE B 1 79 ? 2.367 -30.5 3.631 1 94.69 79 PHE B N 1
ATOM 2147 C CA . PHE B 1 79 ? 2.404 -29.578 4.766 1 94.69 79 PHE B CA 1
ATOM 2148 C C . PHE B 1 79 ? 1.172 -29.75 5.645 1 94.69 79 PHE B C 1
ATOM 2150 O O . PHE B 1 79 ? 0.808 -28.844 6.398 1 94.69 79 PHE B O 1
ATOM 2157 N N . GLU B 1 80 ? 0.511 -30.859 5.445 1 92.06 80 GLU B N 1
ATOM 2158 C CA . GLU B 1 80 ? -0.68 -31.094 6.254 1 92.06 80 GLU B CA 1
ATOM 2159 C C . GLU B 1 80 ? -0.381 -30.938 7.742 1 92.06 80 GLU B C 1
ATOM 2161 O O . GLU B 1 80 ? 0.619 -31.453 8.242 1 92.06 80 GLU B O 1
ATOM 2166 N N . GLY B 1 81 ? -1.237 -30.125 8.398 1 89.69 81 GLY B N 1
ATOM 2167 C CA . GLY B 1 81 ? -1.062 -29.844 9.812 1 89.69 81 GLY B CA 1
ATOM 2168 C C . GLY B 1 81 ? -0.275 -28.578 10.078 1 89.69 81 GLY B C 1
ATOM 2169 O O . GLY B 1 81 ? -0.158 -28.141 11.227 1 89.69 81 GLY B O 1
ATOM 2170 N N . GLN B 1 82 ? 0.287 -27.938 9.031 1 89.38 82 GLN B N 1
ATOM 2171 C CA . GLN B 1 82 ? 1.132 -26.75 9.195 1 89.38 82 GLN B CA 1
ATOM 2172 C C . GLN B 1 82 ? 0.583 -25.562 8.406 1 89.38 82 GLN B C 1
ATOM 2174 O O . GLN B 1 82 ? 1.284 -24.578 8.195 1 89.38 82 GLN B O 1
ATOM 2179 N N . TYR B 1 83 ? -0.598 -25.703 7.969 1 89.62 83 TYR B N 1
ATOM 2180 C CA . TYR B 1 83 ? -1.181 -24.641 7.156 1 89.62 83 TYR B CA 1
ATOM 2181 C C . TYR B 1 83 ? -1.452 -23.391 7.992 1 89.62 83 TYR B C 1
ATOM 2183 O O . TYR B 1 83 ? -1.73 -23.5 9.188 1 89.62 83 TYR B O 1
ATOM 2191 N N . PRO B 1 84 ? -1.395 -22.172 7.371 1 88.12 84 PRO B N 1
ATOM 2192 C CA . PRO B 1 84 ? -1.925 -21 8.062 1 88.12 84 PRO B CA 1
ATOM 2193 C C . PRO B 1 84 ? -3.4 -21.141 8.43 1 88.12 84 PRO B C 1
ATOM 2195 O O . PRO B 1 84 ? -4.148 -21.828 7.727 1 88.12 84 PRO B O 1
ATOM 2198 N N . GLU B 1 85 ? -3.82 -20.5 9.492 1 88 85 GLU B N 1
ATOM 2199 C CA . GLU B 1 85 ? -5.207 -20.578 9.945 1 88 85 GLU B CA 1
ATOM 2200 C C . GLU B 1 85 ? -6.168 -20.047 8.883 1 88 85 GLU B C 1
ATOM 2202 O O . GLU B 1 85 ? -7.293 -20.531 8.766 1 88 85 GLU B O 1
ATOM 2207 N N . GLU B 1 86 ? -5.664 -19.172 8.117 1 87.12 86 GLU B N 1
ATOM 2208 C CA . GLU B 1 86 ? -6.492 -18.531 7.102 1 87.12 86 GLU B CA 1
ATOM 2209 C C . GLU B 1 86 ? -6.934 -19.547 6.039 1 87.12 86 GLU B C 1
ATOM 2211 O O . GLU B 1 86 ? -7.938 -19.328 5.355 1 87.12 86 GLU B O 1
ATOM 2216 N N . ASN B 1 87 ? -6.188 -20.641 5.895 1 88.12 87 ASN B N 1
ATOM 2217 C CA . ASN B 1 87 ? -6.559 -21.656 4.914 1 88.12 87 ASN B CA 1
ATOM 2218 C C . ASN B 1 87 ? -7.992 -22.141 5.129 1 88.12 87 ASN B C 1
ATOM 2220 O O . ASN B 1 87 ? -8.695 -22.453 4.168 1 88.12 87 ASN B O 1
ATOM 2224 N N . GLU B 1 88 ? -8.375 -22.141 6.375 1 84.88 88 GLU B N 1
ATOM 2225 C CA . GLU B 1 88 ? -9.695 -22.641 6.723 1 84.88 88 GLU B CA 1
ATOM 2226 C C . GLU B 1 88 ? -10.789 -21.672 6.297 1 84.88 88 GLU B C 1
ATOM 2228 O O . GLU B 1 88 ? -11.969 -22.031 6.238 1 84.88 88 GLU B O 1
ATOM 2233 N N . ARG B 1 89 ? -10.344 -20.516 5.996 1 83.88 89 ARG B N 1
ATOM 2234 C CA . ARG B 1 89 ? -11.305 -19.484 5.648 1 83.88 89 ARG B CA 1
ATOM 2235 C C . ARG B 1 89 ? -11.547 -19.438 4.145 1 83.88 89 ARG B C 1
ATOM 2237 O O . ARG B 1 89 ? -12.5 -18.812 3.68 1 83.88 89 ARG B O 1
ATOM 2244 N N . PHE B 1 90 ? -10.617 -20.047 3.477 1 84.31 90 PHE B N 1
ATOM 2245 C CA . PHE B 1 90 ? -10.789 -20.125 2.031 1 84.31 90 PHE B CA 1
ATOM 2246 C C . PHE B 1 90 ? -11.633 -21.344 1.656 1 84.31 90 PHE B C 1
ATOM 2248 O O . PHE B 1 90 ? -11.414 -22.438 2.172 1 84.31 90 PHE B O 1
ATOM 2255 N N . ASP B 1 91 ? -12.641 -21.203 0.851 1 80.38 91 ASP B N 1
ATOM 2256 C CA . ASP B 1 91 ? -13.5 -22.297 0.408 1 80.38 91 ASP B CA 1
ATOM 2257 C C . ASP B 1 91 ? -12.992 -22.906 -0.896 1 80.38 91 ASP B C 1
ATOM 2259 O O . ASP B 1 91 ? -13.539 -23.906 -1.377 1 80.38 91 ASP B O 1
ATOM 2263 N N . ASN B 1 92 ? -11.945 -22.375 -1.46 1 88.5 92 ASN B N 1
ATOM 2264 C CA . ASN B 1 92 ? -11.445 -22.797 -2.762 1 88.5 92 ASN B CA 1
ATOM 2265 C C . ASN B 1 92 ? -9.961 -23.156 -2.703 1 88.5 92 ASN B C 1
ATOM 2267 O O . ASN B 1 92 ? -9.164 -22.688 -3.514 1 88.5 92 ASN B O 1
ATOM 2271 N N . VAL B 1 93 ? -9.672 -24.062 -1.829 1 94 93 VAL B N 1
ATOM 2272 C CA . VAL B 1 93 ? -8.32 -24.594 -1.688 1 94 93 VAL B CA 1
ATOM 2273 C C . VAL B 1 93 ? -8.188 -25.891 -2.49 1 94 93 VAL B C 1
ATOM 2275 O O . VAL B 1 93 ? -9.016 -26.797 -2.365 1 94 93 VAL B O 1
ATOM 2278 N N . VAL B 1 94 ? -7.262 -25.953 -3.336 1 96.12 94 VAL B N 1
ATOM 2279 C CA . VAL B 1 94 ? -6.926 -27.172 -4.07 1 96.12 94 VAL B CA 1
ATOM 2280 C C . VAL B 1 94 ? -5.73 -27.859 -3.414 1 96.12 94 VAL B C 1
ATOM 2282 O O . VAL B 1 94 ? -4.609 -27.344 -3.461 1 96.12 94 VAL B O 1
ATOM 2285 N N . TYR B 1 95 ? -6.008 -29 -2.842 1 96.56 95 TYR B N 1
ATOM 2286 C CA . TYR B 1 95 ? -4.938 -29.766 -2.217 1 96.56 95 TYR B CA 1
ATOM 2287 C C . TYR B 1 95 ? -4.285 -30.703 -3.223 1 96.56 95 TYR B C 1
ATOM 2289 O O . TYR B 1 95 ? -4.977 -31.422 -3.959 1 96.56 95 TYR B O 1
ATOM 2297 N N . THR B 1 96 ? -2.986 -30.688 -3.301 1 98.06 96 THR B N 1
ATOM 2298 C CA . THR B 1 96 ? -2.248 -31.609 -4.176 1 98.06 96 THR B CA 1
ATOM 2299 C C . THR B 1 96 ? -1.554 -32.688 -3.361 1 98.06 96 THR B C 1
ATOM 2301 O O . THR B 1 96 ? -1.253 -32.5 -2.182 1 98.06 96 THR B O 1
ATOM 2304 N N . ASP B 1 97 ? -1.257 -33.75 -3.98 1 97.38 97 ASP B N 1
ATOM 2305 C CA . ASP B 1 97 ? -0.688 -34.906 -3.289 1 97.38 97 ASP B CA 1
ATOM 2306 C C . ASP B 1 97 ? 0.74 -34.594 -2.828 1 97.38 97 ASP B C 1
ATOM 2308 O O . ASP B 1 97 ? 1.439 -33.781 -3.43 1 97.38 97 ASP B O 1
ATOM 2312 N N . ALA B 1 98 ? 1.1 -35.344 -1.773 1 97.44 98 ALA B N 1
ATOM 2313 C CA . ALA B 1 98 ? 2.479 -35.312 -1.294 1 97.44 98 ALA B CA 1
ATOM 2314 C C . ALA B 1 98 ? 3.303 -36.438 -1.891 1 97.44 98 ALA B C 1
ATOM 2316 O O . ALA B 1 98 ? 2.805 -37.562 -2.059 1 97.44 98 ALA B O 1
ATOM 2317 N N . VAL B 1 99 ? 4.52 -36.094 -2.295 1 97.12 99 VAL B N 1
ATOM 2318 C CA . VAL B 1 99 ? 5.496 -37.156 -2.561 1 97.12 99 VAL B CA 1
ATOM 2319 C C . VAL B 1 99 ? 6.188 -37.531 -1.259 1 97.12 99 VAL B C 1
ATOM 2321 O O . VAL B 1 99 ? 6.812 -36.719 -0.597 1 97.12 99 VAL B O 1
ATOM 2324 N N . PRO B 1 100 ? 6.051 -38.75 -0.885 1 95.75 100 PRO B N 1
ATOM 2325 C CA . PRO B 1 100 ? 6.57 -39.156 0.424 1 95.75 100 PRO B CA 1
ATOM 2326 C C . PRO B 1 100 ? 8.039 -38.781 0.623 1 95.75 100 PRO B C 1
ATOM 2328 O O . PRO B 1 100 ? 8.875 -39.125 -0.222 1 95.75 100 PRO B O 1
ATOM 2331 N N . ASP B 1 101 ? 8.367 -38.094 1.741 1 95.81 101 ASP B N 1
ATOM 2332 C CA . ASP B 1 101 ? 9.688 -37.719 2.221 1 95.81 101 ASP B CA 1
ATOM 2333 C C . ASP B 1 101 ? 10.445 -36.906 1.161 1 95.81 101 ASP B C 1
ATOM 2335 O O . ASP B 1 101 ? 11.664 -37.031 1.034 1 95.81 101 ASP B O 1
ATOM 2339 N N . ASP B 1 102 ? 9.664 -36.219 0.336 1 97.19 102 ASP B N 1
ATOM 2340 C CA . ASP B 1 102 ? 10.266 -35.5 -0.762 1 97.19 102 ASP B CA 1
ATOM 2341 C C . ASP B 1 102 ? 9.609 -34.125 -0.922 1 97.19 102 ASP B C 1
ATOM 2343 O O . ASP B 1 102 ? 8.664 -33.969 -1.694 1 97.19 102 ASP B O 1
ATOM 2347 N N . LEU B 1 103 ? 10.164 -33.125 -0.202 1 95.31 103 LEU B N 1
ATOM 2348 C CA . LEU B 1 103 ? 9.633 -31.766 -0.245 1 95.31 103 LEU B CA 1
ATOM 2349 C C . LEU B 1 103 ? 9.68 -31.219 -1.663 1 95.31 103 LEU B C 1
ATOM 2351 O O . LEU B 1 103 ? 8.68 -30.703 -2.168 1 95.31 103 LEU B O 1
ATOM 2355 N N . ALA B 1 104 ? 10.836 -31.328 -2.318 1 95.38 104 ALA B N 1
ATOM 2356 C CA . ALA B 1 104 ? 11.031 -30.797 -3.664 1 95.38 104 ALA B CA 1
ATOM 2357 C C . ALA B 1 104 ? 10.047 -31.422 -4.652 1 95.38 104 ALA B C 1
ATOM 2359 O O . ALA B 1 104 ? 9.469 -30.734 -5.484 1 95.38 104 ALA B O 1
ATOM 2360 N N . GLY B 1 105 ? 9.906 -32.75 -4.535 1 97.19 105 GLY B N 1
ATOM 2361 C CA . GLY B 1 105 ? 8.953 -33.438 -5.395 1 97.19 105 GLY B CA 1
ATOM 2362 C C . GLY B 1 105 ? 7.52 -33.031 -5.16 1 97.19 105 GLY B C 1
ATOM 2363 O O . GLY B 1 105 ? 6.742 -32.875 -6.113 1 97.19 105 GLY B O 1
ATOM 2364 N N . SER B 1 106 ? 7.086 -32.844 -3.898 1 97.81 106 SER B N 1
ATOM 2365 C CA . SER B 1 106 ? 5.734 -32.406 -3.566 1 97.81 106 SER B CA 1
ATOM 2366 C C . SER B 1 106 ? 5.469 -30.984 -4.102 1 97.81 106 SER B C 1
ATOM 2368 O O . SER B 1 106 ? 4.402 -30.734 -4.668 1 97.81 106 SER B O 1
ATOM 2370 N N . LEU B 1 107 ? 6.461 -30.094 -3.986 1 97.19 107 LEU B N 1
ATOM 2371 C CA . LEU B 1 107 ? 6.336 -28.75 -4.512 1 97.19 107 LEU B CA 1
ATOM 2372 C C . LEU B 1 107 ? 6.234 -28.75 -6.031 1 97.19 107 LEU B C 1
ATOM 2374 O O . LEU B 1 107 ? 5.445 -28 -6.613 1 97.19 107 LEU B O 1
ATOM 2378 N N . HIS B 1 108 ? 7.043 -29.625 -6.629 1 97.56 108 HIS B N 1
ATOM 2379 C CA . HIS B 1 108 ? 7 -29.734 -8.086 1 97.56 108 HIS B CA 1
ATOM 2380 C C . HIS B 1 108 ? 5.625 -30.188 -8.562 1 97.56 108 HIS B C 1
ATOM 2382 O O . HIS B 1 108 ? 5.078 -29.625 -9.516 1 97.56 108 HIS B O 1
ATOM 2388 N N . LEU B 1 109 ? 5.074 -31.172 -7.91 1 98.12 109 LEU B N 1
ATOM 2389 C CA . LEU B 1 109 ? 3.74 -31.641 -8.25 1 98.12 109 LEU B CA 1
ATOM 2390 C C . LEU B 1 109 ? 2.709 -30.531 -8.125 1 98.12 109 LEU B C 1
ATOM 2392 O O . LEU B 1 109 ? 1.862 -30.359 -9.008 1 98.12 109 LEU B O 1
ATOM 2396 N N . MET B 1 110 ? 2.766 -29.781 -7.094 1 98.44 110 MET B N 1
ATOM 2397 C CA . MET B 1 110 ? 1.834 -28.672 -6.875 1 98.44 110 MET B CA 1
ATOM 2398 C C . MET B 1 110 ? 1.98 -27.625 -7.961 1 98.44 110 MET B C 1
ATOM 2400 O O . MET B 1 110 ? 0.984 -27.141 -8.508 1 98.44 110 MET B O 1
ATOM 2404 N N . ARG B 1 111 ? 3.211 -27.266 -8.266 1 98.56 111 ARG B N 1
ATOM 2405 C CA . ARG B 1 111 ? 3.473 -26.281 -9.305 1 98.56 111 ARG B CA 1
ATOM 2406 C C . ARG B 1 111 ? 2.92 -26.734 -10.648 1 98.56 111 ARG B C 1
ATOM 2408 O O . ARG B 1 111 ? 2.301 -25.953 -11.375 1 98.56 111 ARG B O 1
ATOM 2415 N N . GLN B 1 112 ? 3.139 -28.016 -10.938 1 98.31 112 GLN B N 1
ATOM 2416 C CA . GLN B 1 112 ? 2.656 -28.562 -12.203 1 98.31 112 GLN B CA 1
ATOM 2417 C C . GLN B 1 112 ? 1.137 -28.469 -12.297 1 98.31 112 GLN B C 1
ATOM 2419 O O . GLN B 1 112 ? 0.601 -28 -13.305 1 98.31 112 GLN B O 1
ATOM 2424 N N . GLU B 1 113 ? 0.493 -28.859 -11.297 1 98.19 113 GLU B N 1
ATOM 2425 C CA . GLU B 1 113 ? -0.966 -28.828 -11.297 1 98.19 113 GLU B CA 1
ATOM 2426 C C . GLU B 1 113 ? -1.488 -27.391 -11.344 1 98.19 113 GLU B C 1
ATOM 2428 O O . GLU B 1 113 ? -2.422 -27.094 -12.086 1 98.19 113 GLU B O 1
ATOM 2433 N N . MET B 1 114 ? -0.888 -26.531 -10.625 1 98.5 114 MET B N 1
ATOM 2434 C CA . MET B 1 114 ? -1.307 -25.141 -10.508 1 98.5 114 MET B CA 1
ATOM 2435 C C . MET B 1 114 ? -1.065 -24.375 -11.805 1 98.5 114 MET B C 1
ATOM 2437 O O . MET B 1 114 ? -1.962 -23.703 -12.312 1 98.5 114 MET B O 1
ATOM 2441 N N . LEU B 1 115 ? 0.036 -24.594 -12.406 1 98.75 115 LEU B N 1
ATOM 2442 C CA . LEU B 1 115 ? 0.455 -23.75 -13.516 1 98.75 115 LEU B CA 1
ATOM 2443 C C . LEU B 1 115 ? -0.032 -24.328 -14.844 1 98.75 115 LEU B C 1
ATOM 2445 O O . LEU B 1 115 ? -0.005 -23.641 -15.867 1 98.75 115 LEU B O 1
ATOM 2449 N N . SER B 1 116 ? -0.509 -25.578 -14.859 1 98.06 116 SER B N 1
ATOM 2450 C CA . SER B 1 116 ? -1.004 -26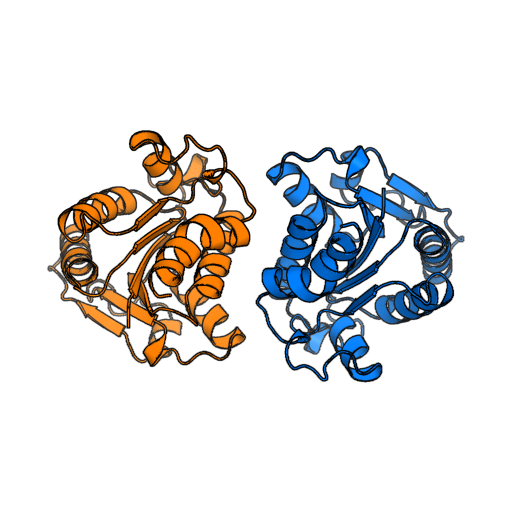.172 -16.094 1 98.06 116 SER B CA 1
ATOM 2451 C C . SER B 1 116 ? -2.457 -25.781 -16.359 1 98.06 116 SER B C 1
ATOM 2453 O O . SER B 1 116 ? -3.031 -26.156 -17.375 1 98.06 116 SER B O 1
ATOM 2455 N N . ARG B 1 117 ? -3.041 -25.016 -15.438 1 96.69 117 ARG B N 1
ATOM 2456 C CA . ARG B 1 117 ? -4.383 -24.484 -15.664 1 96.69 117 ARG B CA 1
ATOM 2457 C C . ARG B 1 117 ? -4.473 -23.766 -17 1 96.69 117 ARG B C 1
ATOM 2459 O O . ARG B 1 117 ? -3.541 -23.078 -17.406 1 96.69 117 ARG B O 1
ATOM 2466 N N . CYS B 1 118 ? -5.68 -23.812 -17.578 1 95.44 118 CYS B N 1
ATOM 2467 C CA . CYS B 1 118 ? -5.812 -23.25 -18.922 1 95.44 118 CYS B CA 1
ATOM 2468 C C . CYS B 1 118 ? -6.285 -21.797 -18.875 1 95.44 118 CYS B C 1
ATOM 2470 O O . CYS B 1 118 ? -6.227 -21.094 -19.875 1 95.44 118 CYS B O 1
ATOM 2472 N N . ASP B 1 119 ? -6.688 -21.375 -17.719 1 96.88 119 ASP B N 1
ATOM 2473 C CA . ASP B 1 119 ? -7.309 -20.062 -17.641 1 96.88 119 ASP B CA 1
ATOM 2474 C C . ASP B 1 119 ? -6.305 -19 -17.188 1 96.88 119 ASP B C 1
ATOM 2476 O O . ASP B 1 119 ? -6.684 -17.859 -16.906 1 96.88 119 ASP B O 1
ATOM 2480 N N . LEU B 1 120 ? -4.984 -19.359 -17.109 1 98.25 120 LEU B N 1
ATOM 2481 C CA . LEU B 1 120 ? -3.969 -18.391 -16.703 1 98.25 120 LEU B CA 1
ATOM 2482 C C . LEU B 1 120 ? -3.568 -17.484 -17.859 1 98.25 120 LEU B C 1
ATOM 2484 O O . LEU B 1 120 ? -3.057 -17.969 -18.875 1 98.25 120 LEU B O 1
ATOM 2488 N N . VAL B 1 121 ? -3.752 -16.188 -17.656 1 97.75 121 VAL B N 1
ATOM 2489 C CA . VAL B 1 121 ? -3.471 -15.242 -18.734 1 97.75 121 VAL B CA 1
ATOM 2490 C C . VAL B 1 121 ? -2.266 -14.375 -18.359 1 97.75 121 VAL B C 1
ATOM 2492 O O . VAL B 1 121 ? -1.782 -13.594 -19.188 1 97.75 121 VAL B O 1
ATOM 2495 N N . GLY B 1 122 ? -1.764 -14.523 -17.156 1 98 122 GLY B N 1
ATOM 2496 C CA . GLY B 1 122 ? -0.61 -13.766 -16.688 1 98 122 GLY B CA 1
ATOM 2497 C C . GLY B 1 122 ? -0.019 -14.297 -15.398 1 98 122 GLY B C 1
ATOM 2498 O O . GLY B 1 122 ? -0.647 -15.102 -14.711 1 98 122 GLY B O 1
ATOM 2499 N N . ALA B 1 123 ? 1.17 -13.875 -15.117 1 98.69 123 ALA B N 1
ATOM 2500 C CA . ALA B 1 123 ? 1.884 -14.219 -13.891 1 98.69 123 ALA B CA 1
ATOM 2501 C C . ALA B 1 123 ? 2.625 -13.008 -13.336 1 98.69 123 ALA B C 1
ATOM 2503 O O . ALA B 1 123 ? 3.215 -12.234 -14.086 1 98.69 123 ALA B O 1
ATOM 2504 N N . VAL B 1 124 ? 2.539 -12.875 -12.047 1 98.5 124 VAL B N 1
ATOM 2505 C CA . VAL B 1 124 ? 3.246 -11.812 -11.328 1 98.5 124 VAL B CA 1
ATOM 2506 C C . VAL B 1 124 ? 4.195 -12.43 -10.305 1 98.5 124 VAL B C 1
ATOM 2508 O O . VAL B 1 124 ? 3.812 -13.336 -9.555 1 98.5 124 VAL B O 1
ATOM 2511 N N . PHE B 1 125 ? 5.453 -12.016 -10.297 1 98.56 125 PHE B N 1
ATOM 2512 C CA . PHE B 1 125 ? 6.469 -12.5 -9.367 1 98.56 125 PHE B CA 1
ATOM 2513 C C . PHE B 1 125 ? 6.898 -11.398 -8.406 1 98.56 125 PHE B C 1
ATOM 2515 O O . PHE B 1 125 ? 7.281 -10.312 -8.828 1 98.56 125 PHE B O 1
ATOM 2522 N N . VAL B 1 126 ? 6.816 -11.648 -7.125 1 97.88 126 VAL B N 1
ATOM 2523 C CA . VAL B 1 126 ? 7.164 -10.672 -6.098 1 97.88 126 VAL B CA 1
ATOM 2524 C C . VAL B 1 126 ? 8.055 -11.328 -5.039 1 97.88 126 VAL B C 1
ATOM 2526 O O . VAL B 1 126 ? 7.66 -12.32 -4.422 1 97.88 126 VAL B O 1
ATOM 2529 N N . GLY B 1 127 ? 9.25 -10.695 -4.781 1 97.38 127 GLY B N 1
ATOM 2530 C CA . GLY B 1 127 ? 10.18 -11.281 -3.83 1 97.38 127 GLY B CA 1
ATOM 2531 C C . GLY B 1 127 ? 10.656 -12.664 -4.238 1 97.38 127 GLY B C 1
ATOM 2532 O O . GLY B 1 127 ? 11.242 -12.828 -5.312 1 97.38 127 GLY B O 1
ATOM 2533 N N . GLY B 1 128 ? 10.398 -13.594 -3.262 1 96.38 128 GLY B N 1
ATOM 2534 C CA . GLY B 1 128 ? 10.602 -14.992 -3.582 1 96.38 128 GLY B CA 1
ATOM 2535 C C . GLY B 1 128 ? 12.039 -15.438 -3.408 1 96.38 128 GLY B C 1
ATOM 2536 O O . GLY B 1 128 ? 12.93 -14.617 -3.156 1 96.38 128 GLY B O 1
ATOM 2537 N N . MET B 1 129 ? 12.133 -16.688 -3.49 1 95.25 129 MET B N 1
ATOM 2538 C CA . MET B 1 129 ? 13.422 -17.359 -3.395 1 95.25 129 MET B CA 1
ATOM 2539 C C . MET B 1 129 ? 13.664 -18.266 -4.602 1 95.25 129 MET B C 1
ATOM 2541 O O . MET B 1 129 ? 13.383 -17.875 -5.738 1 95.25 129 MET B O 1
ATOM 2545 N N . GLU B 1 130 ? 14.211 -19.453 -4.438 1 92 130 GLU B N 1
ATOM 2546 C CA . GLU B 1 130 ? 14.633 -20.344 -5.523 1 92 130 GLU B CA 1
ATOM 2547 C C . GLU B 1 130 ? 13.438 -20.812 -6.344 1 92 130 GLU B C 1
ATOM 2549 O O . GLU B 1 130 ? 13.555 -21.047 -7.547 1 92 130 GLU B O 1
ATOM 2554 N N . GLY B 1 131 ? 12.289 -20.938 -5.777 1 94.56 131 GLY B N 1
ATOM 2555 C CA . GLY B 1 131 ? 11.102 -21.453 -6.453 1 94.56 131 GLY B CA 1
ATOM 2556 C C . GLY B 1 131 ? 10.625 -20.547 -7.578 1 94.56 131 GLY B C 1
ATOM 2557 O O . GLY B 1 131 ? 9.953 -21.016 -8.508 1 94.56 131 GLY B O 1
ATOM 2558 N N . VAL B 1 132 ? 11 -19.297 -7.539 1 96.19 132 VAL B N 1
ATOM 2559 C CA . VAL B 1 132 ? 10.547 -18.312 -8.516 1 96.19 132 VAL B CA 1
ATOM 2560 C C . VAL B 1 132 ? 11.031 -18.703 -9.906 1 96.19 132 VAL B C 1
ATOM 2562 O O . VAL B 1 132 ? 10.266 -18.688 -10.867 1 96.19 132 VAL B O 1
ATOM 2565 N N . GLN B 1 133 ? 12.289 -19.141 -10.023 1 95.75 133 GLN B N 1
ATOM 2566 C CA . GLN B 1 133 ? 12.836 -19.5 -11.328 1 95.75 133 GLN B CA 1
ATOM 2567 C C . GLN B 1 133 ? 12.156 -20.75 -11.883 1 95.75 133 GLN B C 1
ATOM 2569 O O . GLN B 1 133 ? 11.852 -20.812 -13.078 1 95.75 133 GLN B O 1
ATOM 2574 N N . VAL B 1 134 ? 11.914 -21.688 -11.031 1 97.5 134 VAL B N 1
ATOM 2575 C CA . VAL B 1 134 ? 11.25 -22.922 -11.43 1 97.5 134 VAL B CA 1
ATOM 2576 C C . VAL B 1 134 ? 9.844 -22.609 -11.945 1 97.5 134 VAL B C 1
ATOM 2578 O O . VAL B 1 134 ? 9.453 -23.062 -13.023 1 97.5 134 VAL B O 1
ATOM 2581 N N . GLU B 1 135 ? 9.102 -21.812 -11.211 1 98.62 135 GLU B N 1
ATOM 2582 C CA . GLU B 1 135 ? 7.734 -21.453 -11.57 1 98.62 135 GLU B CA 1
ATOM 2583 C C . GLU B 1 135 ? 7.699 -20.609 -12.844 1 98.62 135 GLU B C 1
ATOM 2585 O O . GLU B 1 135 ? 6.793 -20.766 -13.664 1 98.62 135 GLU B O 1
ATOM 2590 N N . TYR B 1 136 ? 8.688 -19.781 -12.969 1 98.56 136 TYR B N 1
ATOM 2591 C CA . TYR B 1 136 ? 8.805 -18.969 -14.18 1 98.56 136 TYR B CA 1
ATOM 2592 C C . TYR B 1 136 ? 8.953 -19.859 -15.406 1 98.56 136 TYR B C 1
ATOM 2594 O O . TYR B 1 136 ? 8.227 -19.688 -16.391 1 98.56 136 TYR B O 1
ATOM 2602 N N . GLU B 1 137 ? 9.844 -20.828 -15.352 1 98.31 137 GLU B N 1
ATOM 2603 C CA . GLU B 1 137 ? 10.102 -21.703 -16.484 1 98.31 137 GLU B CA 1
ATOM 2604 C C . GLU B 1 137 ? 8.875 -22.562 -16.797 1 98.31 137 GLU B C 1
ATOM 2606 O O . GLU B 1 137 ? 8.508 -22.719 -17.969 1 98.31 137 GLU B O 1
ATOM 2611 N N . LEU B 1 138 ? 8.242 -23.094 -15.797 1 98.56 138 LEU B N 1
ATOM 2612 C CA . LEU B 1 138 ? 7.035 -23.906 -15.992 1 98.56 138 LEU B CA 1
ATOM 2613 C C . LEU B 1 138 ? 5.918 -23.062 -16.609 1 98.56 138 LEU B C 1
ATOM 2615 O O . LEU B 1 138 ? 5.242 -23.5 -17.531 1 98.56 138 LEU B O 1
ATOM 2619 N N . PHE B 1 139 ? 5.719 -21.859 -16.094 1 98.75 139 PHE B N 1
ATOM 2620 C CA . PHE B 1 139 ? 4.66 -20.969 -16.578 1 98.75 139 PHE B CA 1
ATOM 2621 C C . PHE B 1 139 ? 4.867 -20.641 -18.062 1 98.75 139 PHE B C 1
ATOM 2623 O O . PHE B 1 139 ? 3.924 -20.688 -18.844 1 98.75 139 PHE B O 1
ATOM 2630 N N . LYS B 1 140 ? 6.102 -20.344 -18.391 1 97.81 140 LYS B N 1
ATOM 2631 C CA . LYS B 1 140 ? 6.43 -20.016 -19.766 1 97.81 140 LYS B CA 1
ATOM 2632 C C . LYS B 1 140 ? 6.16 -21.188 -20.688 1 97.81 140 LYS B C 1
ATOM 2634 O O . LYS B 1 140 ? 5.723 -21.016 -21.828 1 97.81 140 LYS B O 1
ATOM 2639 N N . GLN B 1 141 ? 6.457 -22.312 -20.219 1 98 141 GLN B N 1
ATOM 2640 C CA . GLN B 1 141 ? 6.227 -23.531 -21 1 98 141 GLN B CA 1
ATOM 2641 C C . GLN B 1 141 ? 4.734 -23.75 -21.234 1 98 141 GLN B C 1
ATOM 2643 O O . GLN B 1 141 ? 4.316 -24.047 -22.344 1 98 141 GLN B O 1
ATOM 2648 N N . PHE B 1 142 ? 3.898 -23.578 -20.219 1 98.38 142 PHE B N 1
ATOM 2649 C CA . PHE B 1 142 ? 2.469 -23.859 -20.297 1 98.38 142 PHE B CA 1
ATOM 2650 C C . PHE B 1 142 ? 1.731 -22.703 -20.969 1 98.38 142 PHE B C 1
ATOM 2652 O O . PHE B 1 142 ? 0.705 -22.922 -21.625 1 98.38 142 PHE B O 1
ATOM 2659 N N . HIS B 1 143 ? 2.252 -21.469 -20.828 1 98.25 143 HIS B N 1
ATOM 2660 C CA . HIS B 1 143 ? 1.562 -20.281 -21.312 1 98.25 143 HIS B CA 1
ATOM 2661 C C . HIS B 1 143 ? 2.523 -19.328 -22.031 1 98.25 143 HIS B C 1
ATOM 2663 O O . HIS B 1 143 ? 2.756 -18.203 -21.578 1 98.25 143 HIS B O 1
ATOM 2669 N N . PRO B 1 144 ? 3.012 -19.672 -23.172 1 96.94 144 PRO B N 1
ATOM 2670 C CA . PRO B 1 144 ? 4.059 -18.906 -23.859 1 96.94 144 PRO B CA 1
ATOM 2671 C C . PRO B 1 144 ? 3.596 -17.516 -24.266 1 96.94 144 PRO B C 1
ATOM 2673 O O . PRO B 1 144 ? 4.418 -16.609 -24.406 1 96.94 144 PRO B O 1
ATOM 2676 N N . ASP B 1 145 ? 2.277 -17.297 -24.297 1 95.88 145 ASP B N 1
ATOM 2677 C CA . ASP B 1 145 ? 1.785 -16.016 -24.797 1 95.88 145 ASP B CA 1
ATOM 2678 C C . ASP B 1 145 ? 1.252 -15.156 -23.641 1 95.88 145 ASP B C 1
ATOM 2680 O O . ASP B 1 145 ? 0.839 -14.008 -23.859 1 95.88 145 ASP B O 1
ATOM 2684 N N . ALA B 1 146 ? 1.257 -15.688 -22.469 1 97.25 146 ALA B N 1
ATOM 2685 C CA . ALA B 1 146 ? 0.703 -14.961 -21.328 1 97.25 146 ALA B CA 1
ATOM 2686 C C . ALA B 1 146 ? 1.64 -13.844 -20.875 1 97.25 146 ALA B C 1
ATOM 2688 O O . ALA B 1 146 ? 2.84 -13.883 -21.156 1 97.25 146 ALA B O 1
ATOM 2689 N N . ILE B 1 147 ? 1.126 -12.883 -20.188 1 96.44 147 ILE B N 1
ATOM 2690 C CA . ILE B 1 147 ? 1.9 -11.773 -19.641 1 96.44 147 ILE B CA 1
ATOM 2691 C C . ILE B 1 147 ? 2.691 -12.234 -18.422 1 96.44 147 ILE B C 1
ATOM 2693 O O . ILE B 1 147 ? 2.168 -12.969 -17.578 1 96.44 147 ILE B O 1
ATOM 2697 N N . ILE B 1 148 ? 3.963 -11.844 -18.406 1 97.44 148 ILE B N 1
ATOM 2698 C CA . ILE B 1 148 ? 4.809 -12.125 -17.25 1 97.44 148 ILE B CA 1
ATOM 2699 C C . ILE B 1 148 ? 5.359 -10.812 -16.688 1 97.44 148 ILE B C 1
ATOM 2701 O O . ILE B 1 148 ? 5.949 -10.016 -17.422 1 97.44 148 ILE B O 1
ATOM 2705 N N . LEU B 1 149 ? 5.164 -10.617 -15.375 1 96.62 149 LEU B N 1
ATOM 2706 C CA . LEU B 1 149 ? 5.574 -9.367 -14.75 1 96.62 149 LEU B CA 1
ATOM 2707 C C . LEU B 1 149 ? 6.352 -9.625 -13.469 1 96.62 149 LEU B C 1
ATOM 2709 O O . LEU B 1 149 ? 5.758 -9.773 -12.398 1 96.62 149 LEU B O 1
ATOM 2713 N N . PRO B 1 150 ? 7.676 -9.719 -13.516 1 97.25 150 PRO B N 1
ATOM 2714 C CA . PRO B 1 150 ? 8.484 -9.695 -12.289 1 97.25 150 PRO B CA 1
ATOM 2715 C C . PRO B 1 150 ? 8.586 -8.297 -11.688 1 97.25 150 PRO B C 1
ATOM 2717 O O . PRO B 1 150 ? 9.039 -7.359 -12.352 1 97.25 150 PRO B O 1
ATOM 2720 N N . VAL B 1 151 ? 8.203 -8.125 -10.484 1 96.94 151 VAL B N 1
ATOM 2721 C CA . VAL B 1 151 ? 8.281 -6.844 -9.789 1 96.94 151 VAL B CA 1
ATOM 2722 C C . VAL B 1 151 ? 9.648 -6.699 -9.125 1 96.94 151 VAL B C 1
ATOM 2724 O O . VAL B 1 151 ? 9.938 -7.359 -8.125 1 96.94 151 VAL B O 1
ATOM 2727 N N . ALA B 1 152 ? 10.453 -5.812 -9.547 1 96.25 152 ALA B N 1
ATOM 2728 C CA . ALA B 1 152 ? 11.883 -5.793 -9.242 1 96.25 152 ALA B CA 1
ATOM 2729 C C . ALA B 1 152 ? 12.164 -5.012 -7.965 1 96.25 152 ALA B C 1
ATOM 2731 O O . ALA B 1 152 ? 13.016 -5.406 -7.164 1 96.25 152 ALA B O 1
ATOM 2732 N N . ALA B 1 153 ? 11.461 -3.979 -7.676 1 94.75 153 ALA B N 1
ATOM 2733 C CA . ALA B 1 153 ? 11.805 -2.98 -6.664 1 94.75 153 ALA B CA 1
ATOM 2734 C C . ALA B 1 153 ? 11.906 -3.617 -5.281 1 94.75 153 ALA B C 1
ATOM 2736 O O . ALA B 1 153 ? 12.82 -3.299 -4.516 1 94.75 153 ALA B O 1
ATOM 2737 N N . PRO B 1 154 ? 11.055 -4.645 -4.961 1 96.38 154 PRO B N 1
ATOM 2738 C CA . PRO B 1 154 ? 11.125 -5.246 -3.625 1 96.38 154 PRO B CA 1
ATOM 2739 C C . PRO B 1 154 ? 12.32 -6.176 -3.459 1 96.38 154 PRO B C 1
ATOM 2741 O O . PRO B 1 154 ? 12.602 -6.641 -2.35 1 96.38 154 PRO B O 1
ATOM 2744 N N . GLY B 1 155 ? 12.977 -6.48 -4.57 1 95.88 155 GLY B N 1
ATOM 2745 C CA . GLY B 1 155 ? 14.125 -7.367 -4.488 1 95.88 155 GLY B CA 1
ATOM 2746 C C . GLY B 1 155 ? 13.758 -8.836 -4.551 1 95.88 155 GLY B C 1
ATOM 2747 O O . GLY B 1 155 ? 12.75 -9.203 -5.168 1 95.88 155 GLY B O 1
ATOM 2748 N N . GLY B 1 156 ? 14.688 -9.703 -4.027 1 96.25 156 GLY B N 1
ATOM 2749 C CA . GLY B 1 156 ? 14.477 -11.141 -4.016 1 96.25 156 GLY B CA 1
ATOM 2750 C C . GLY B 1 156 ? 14.711 -11.789 -5.367 1 96.25 156 GLY B C 1
ATOM 2751 O O . GLY B 1 156 ? 15.391 -11.219 -6.223 1 96.25 156 GLY B O 1
ATOM 2752 N N . ALA B 1 157 ? 14.188 -12.938 -5.453 1 96.94 157 ALA B N 1
ATOM 2753 C CA . ALA B 1 157 ? 14.352 -13.711 -6.684 1 96.94 157 ALA B CA 1
ATOM 2754 C C . ALA B 1 157 ? 13.672 -13.016 -7.859 1 96.94 157 ALA B C 1
ATOM 2756 O O . ALA B 1 157 ? 14.133 -13.117 -9 1 96.94 157 ALA B O 1
ATOM 2757 N N . ALA B 1 158 ? 12.617 -12.266 -7.598 1 97 158 ALA B N 1
ATOM 2758 C CA . ALA B 1 158 ? 11.914 -11.547 -8.656 1 97 158 ALA B CA 1
ATOM 2759 C C . ALA B 1 158 ? 12.82 -10.508 -9.312 1 97 158 ALA B C 1
ATOM 2761 O O . ALA B 1 158 ? 12.773 -10.312 -10.523 1 97 158 ALA B O 1
ATOM 2762 N N . LEU B 1 159 ? 13.602 -9.836 -8.484 1 96.31 159 LEU B N 1
ATOM 2763 C CA . LEU B 1 159 ? 14.57 -8.891 -9.031 1 96.31 159 LEU B CA 1
ATOM 2764 C C . LEU B 1 159 ? 15.562 -9.602 -9.945 1 96.31 159 LEU B C 1
ATOM 2766 O O . LEU B 1 159 ? 15.82 -9.133 -11.062 1 96.31 159 LEU B O 1
ATOM 2770 N N . SER B 1 160 ? 16.109 -10.695 -9.508 1 94.62 160 SER B N 1
ATOM 2771 C CA . SER B 1 160 ? 17.031 -11.469 -10.312 1 94.62 160 SER B CA 1
ATOM 2772 C C . SER B 1 160 ? 16.391 -11.945 -11.609 1 94.62 160 SER B C 1
ATOM 2774 O O . SER B 1 160 ? 17 -11.883 -12.672 1 94.62 160 SER B O 1
ATOM 2776 N N . LEU B 1 161 ? 15.172 -12.414 -11.477 1 96.38 161 LEU B N 1
ATOM 2777 C CA . LEU B 1 161 ? 14.414 -12.859 -12.641 1 96.38 161 LEU B CA 1
ATOM 2778 C C . LEU B 1 161 ? 14.289 -11.742 -13.664 1 96.38 161 LEU B C 1
ATOM 2780 O O . LEU B 1 161 ? 14.516 -11.953 -14.859 1 96.38 161 LEU B O 1
ATOM 2784 N N . ALA B 1 162 ? 13.898 -10.555 -13.227 1 95.5 162 ALA B N 1
ATOM 2785 C CA . ALA B 1 162 ? 13.734 -9.398 -14.102 1 95.5 162 ALA B CA 1
ATOM 2786 C C . ALA B 1 162 ? 15.055 -9.047 -14.797 1 95.5 162 ALA B C 1
ATOM 2788 O O . ALA B 1 162 ? 15.07 -8.75 -15.992 1 95.5 162 ALA B O 1
ATOM 2789 N N . ARG B 1 163 ? 16.078 -9.078 -14.047 1 93.12 163 ARG B N 1
ATOM 2790 C CA . ARG B 1 163 ? 17.391 -8.766 -14.578 1 93.12 163 ARG B CA 1
ATOM 2791 C C . ARG B 1 163 ? 17.844 -9.805 -15.602 1 93.12 163 ARG B C 1
ATOM 2793 O O . ARG B 1 163 ? 18.25 -9.453 -16.703 1 93.12 163 ARG B O 1
ATOM 2800 N N . ASP B 1 164 ? 17.766 -11.016 -15.281 1 94.44 164 ASP B N 1
ATOM 2801 C CA . ASP B 1 164 ? 18.281 -12.125 -16.078 1 94.44 164 ASP B CA 1
ATOM 2802 C C . ASP B 1 164 ? 17.531 -12.258 -17.391 1 94.44 164 ASP B C 1
ATOM 2804 O O . ASP B 1 164 ? 18.109 -12.68 -18.406 1 94.44 164 ASP B O 1
ATOM 2808 N N . HIS B 1 165 ? 16.297 -11.867 -17.406 1 94.19 165 HIS B N 1
ATOM 2809 C CA . HIS B 1 165 ? 15.492 -12.109 -18.594 1 94.19 165 HIS B CA 1
ATOM 2810 C C . HIS B 1 165 ? 15.125 -10.805 -19.281 1 94.19 165 HIS B C 1
ATOM 2812 O O . HIS B 1 165 ? 14.273 -10.781 -20.172 1 94.19 165 HIS B O 1
ATOM 2818 N N . GLY B 1 166 ? 15.641 -9.648 -18.812 1 90.88 166 GLY B N 1
ATOM 2819 C CA . GLY B 1 166 ? 15.547 -8.383 -19.516 1 90.88 166 GLY B CA 1
ATOM 2820 C C . GLY B 1 166 ? 14.211 -7.691 -19.344 1 90.88 166 GLY B C 1
ATOM 2821 O O . GLY B 1 166 ? 13.711 -7.047 -20.281 1 90.88 166 GLY B O 1
ATOM 2822 N N . TYR B 1 167 ? 13.57 -7.875 -18.20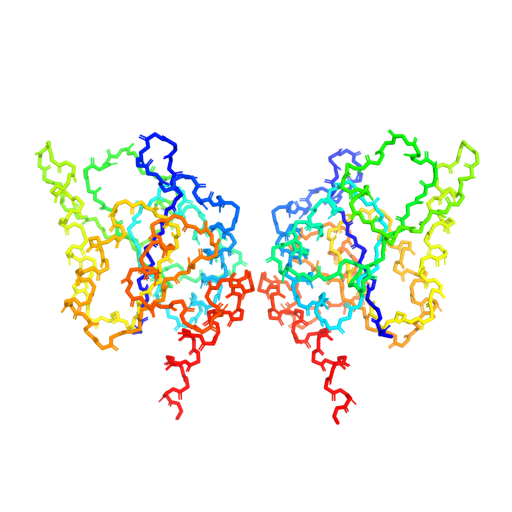3 1 90.56 167 TYR B N 1
ATOM 2823 C CA . TYR B 1 167 ? 12.281 -7.23 -17.953 1 90.56 167 TYR B CA 1
ATOM 2824 C C . TYR B 1 167 ? 12.469 -5.805 -17.453 1 90.56 167 TYR B C 1
ATOM 2826 O O . TYR B 1 167 ? 11.508 -5.043 -17.344 1 90.56 167 TYR B O 1
ATOM 2834 N N . LEU B 1 168 ? 13.695 -5.273 -17.078 1 81 168 LEU B N 1
ATOM 2835 C CA . LEU B 1 168 ? 13.953 -3.99 -16.422 1 81 168 LEU B CA 1
ATOM 2836 C C . LEU B 1 168 ? 14.031 -2.869 -17.453 1 81 168 LEU B C 1
ATOM 2838 O O . LEU B 1 168 ? 14.039 -1.688 -17.094 1 81 168 LEU B O 1
ATOM 2842 N N . ASP B 1 169 ? 14.32 -3 -18.656 1 67.06 169 ASP B N 1
ATOM 2843 C CA . ASP B 1 169 ? 14.75 -2.021 -19.656 1 67.06 169 ASP B CA 1
ATOM 2844 C C . ASP B 1 169 ? 13.828 -0.8 -19.656 1 67.06 169 ASP B C 1
ATOM 2846 O O . ASP B 1 169 ? 14.258 0.304 -19.984 1 67.06 169 ASP B O 1
ATOM 2850 N N . GLY B 1 170 ? 12.711 -0.756 -19.188 1 59.03 170 GLY B N 1
ATOM 2851 C CA . GLY B 1 170 ? 12.008 0.505 -19.359 1 59.03 170 GLY B CA 1
ATOM 2852 C C . GLY B 1 170 ? 11.93 1.316 -18.078 1 59.03 170 GLY B C 1
ATOM 2853 O O . GLY B 1 170 ? 11.305 2.379 -18.047 1 59.03 170 GLY B O 1
ATOM 2854 N N . GLY B 1 171 ? 12.867 1.121 -17.031 1 60.38 171 GLY B N 1
ATOM 2855 C CA . GLY B 1 171 ? 12.977 1.88 -15.797 1 60.38 171 GLY B CA 1
ATOM 2856 C C . GLY B 1 171 ? 11.734 1.815 -14.938 1 60.38 171 GLY B C 1
ATOM 2857 O O . GLY B 1 171 ? 11.781 2.105 -13.742 1 60.38 171 GLY B O 1
ATOM 2858 N N . ARG B 1 172 ? 10.719 1.352 -15.445 1 64.31 172 ARG B N 1
ATOM 2859 C CA . ARG B 1 172 ? 9.422 1.451 -14.773 1 64.31 172 ARG B CA 1
ATOM 2860 C C . ARG B 1 172 ? 9.227 0.303 -13.789 1 64.31 172 ARG B C 1
ATOM 2862 O O . ARG B 1 172 ? 8.531 0.452 -12.781 1 64.31 172 ARG B O 1
ATOM 2869 N N . LEU B 1 173 ? 10.094 -0.749 -13.875 1 69.69 173 LEU B N 1
ATOM 2870 C CA . LEU B 1 173 ? 9.883 -1.905 -13.016 1 69.69 173 LEU B CA 1
ATOM 2871 C C . LEU B 1 173 ? 10.609 -1.729 -11.688 1 69.69 173 LEU B C 1
ATOM 2873 O O . LEU B 1 173 ? 10.344 -2.457 -10.727 1 69.69 173 LEU B O 1
ATOM 2877 N N . GLU B 1 174 ? 11.32 -0.622 -11.617 1 79.19 174 GLU B N 1
ATOM 2878 C CA . GLU B 1 174 ? 12.039 -0.325 -10.383 1 79.19 174 GLU B CA 1
ATOM 2879 C C . GLU B 1 174 ? 11.289 0.695 -9.531 1 79.19 174 GLU B C 1
ATOM 2881 O O . GLU B 1 174 ? 11.727 1.054 -8.438 1 79.19 174 GLU B O 1
ATOM 2886 N N . ASP B 1 175 ? 10.172 0.957 -10.062 1 85.94 175 ASP B N 1
ATOM 2887 C CA . ASP B 1 175 ? 9.383 1.954 -9.344 1 85.9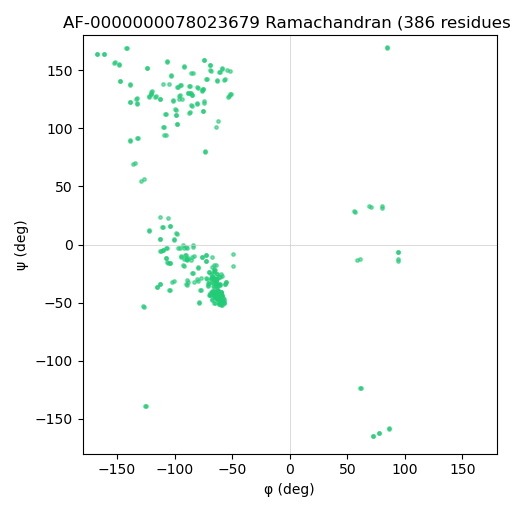4 175 ASP B CA 1
ATOM 2888 C C . ASP B 1 175 ? 8.562 1.308 -8.234 1 85.94 175 ASP B C 1
ATOM 2890 O O . ASP B 1 175 ? 8.109 0.166 -8.375 1 85.94 175 ASP B O 1
ATOM 2894 N N . VAL B 1 176 ? 8.383 2.074 -7.168 1 93.75 176 VAL B N 1
ATOM 2895 C CA . VAL B 1 176 ? 7.68 1.53 -6.012 1 93.75 176 VAL B CA 1
ATOM 2896 C C . VAL B 1 176 ? 6.203 1.917 -6.078 1 93.75 176 VAL B C 1
ATOM 2898 O O . VAL B 1 176 ? 5.426 1.573 -5.184 1 93.75 176 VAL B O 1
ATOM 2901 N N . ASP B 1 177 ? 5.867 2.703 -7.117 1 94.19 177 ASP B N 1
ATOM 2902 C CA . ASP B 1 177 ? 4.453 2.949 -7.391 1 94.19 177 ASP B CA 1
ATOM 2903 C C . ASP B 1 177 ? 3.793 1.719 -8.008 1 94.19 177 ASP B C 1
ATOM 2905 O O . ASP B 1 177 ? 3.508 1.697 -9.203 1 94.19 177 ASP B O 1
ATOM 2909 N N . PHE B 1 178 ? 3.445 0.752 -7.133 1 97 178 PHE B N 1
ATOM 2910 C CA . PHE B 1 178 ? 3.006 -0.564 -7.578 1 97 178 PHE B CA 1
ATOM 2911 C C . PHE B 1 178 ? 1.623 -0.486 -8.219 1 97 178 PHE B C 1
ATOM 2913 O O . PHE B 1 178 ? 1.32 -1.233 -9.148 1 97 178 PHE B O 1
ATOM 2920 N N . ALA B 1 179 ? 0.771 0.379 -7.695 1 96 179 ALA B N 1
ATOM 2921 C CA . ALA B 1 179 ? -0.553 0.524 -8.297 1 96 179 ALA B CA 1
ATOM 2922 C C . ALA B 1 179 ? -0.449 0.901 -9.773 1 96 179 ALA B C 1
ATOM 2924 O O . ALA B 1 179 ? -1.103 0.291 -10.617 1 96 179 ALA B O 1
ATOM 2925 N N . SER B 1 180 ? 0.4 1.874 -10.047 1 93.69 180 SER B N 1
ATOM 2926 C CA . SER B 1 180 ? 0.604 2.295 -11.43 1 93.69 180 SER B CA 1
ATOM 2927 C C . SER B 1 180 ? 1.252 1.187 -12.25 1 93.69 180 SER B C 1
ATOM 2929 O O . SER B 1 180 ? 0.9 0.986 -13.414 1 93.69 180 SER B O 1
ATOM 2931 N N . LEU B 1 181 ? 2.188 0.526 -11.648 1 94.81 181 LEU B N 1
ATOM 2932 C CA . LEU B 1 181 ? 2.871 -0.578 -12.32 1 94.81 181 LEU B CA 1
ATOM 2933 C C . LEU B 1 181 ? 1.877 -1.644 -12.766 1 94.81 181 LEU B C 1
ATOM 2935 O O . LEU B 1 181 ? 1.876 -2.049 -13.93 1 94.81 181 LEU B O 1
ATOM 2939 N N . PHE B 1 182 ? 0.989 -2.109 -11.883 1 96.5 182 PHE B N 1
ATOM 2940 C CA . PHE B 1 182 ? 0.037 -3.168 -12.195 1 96.5 182 PHE B CA 1
ATOM 2941 C C . PHE B 1 182 ? -1.024 -2.672 -13.172 1 96.5 182 PHE B C 1
ATOM 2943 O O . PHE B 1 182 ? -1.486 -3.424 -14.031 1 96.5 182 PHE B O 1
ATOM 2950 N N . ASP B 1 183 ? -1.372 -1.419 -13.078 1 94.44 183 ASP B N 1
ATOM 2951 C CA . ASP B 1 183 ? -2.332 -0.854 -14.023 1 94.44 183 ASP B CA 1
ATOM 2952 C C . ASP B 1 183 ? -1.763 -0.838 -15.438 1 94.44 183 ASP B C 1
ATOM 2954 O O . ASP B 1 183 ? -2.42 -1.283 -16.375 1 94.44 183 ASP B O 1
ATOM 2958 N N . ARG B 1 184 ? -0.553 -0.442 -15.555 1 92.62 184 ARG B N 1
ATOM 2959 C CA . ARG B 1 184 ? 0.074 -0.218 -16.859 1 92.62 184 ARG B CA 1
ATOM 2960 C C . ARG B 1 184 ? 0.484 -1.538 -17.5 1 92.62 184 ARG B C 1
ATOM 2962 O O . ARG B 1 184 ? 0.285 -1.736 -18.703 1 92.62 184 ARG B O 1
ATOM 2969 N N . TYR B 1 185 ? 0.972 -2.441 -16.703 1 93.38 185 TYR B N 1
ATOM 2970 C CA . TYR B 1 185 ? 1.66 -3.578 -17.312 1 93.38 185 TYR B CA 1
ATOM 2971 C C . TYR B 1 185 ? 0.853 -4.859 -17.141 1 93.38 185 TYR B C 1
ATOM 2973 O O . TYR B 1 185 ? 1.207 -5.902 -17.688 1 93.38 185 TYR B O 1
ATOM 2981 N N . LEU B 1 186 ? -0.256 -4.793 -16.406 1 94.38 186 LEU B N 1
ATOM 2982 C CA . LEU B 1 186 ? -1.041 -6 -16.172 1 94.38 186 LEU B CA 1
ATOM 2983 C C . LEU B 1 186 ? -2.5 -5.781 -16.562 1 94.38 186 LEU B C 1
ATOM 2985 O O . LEU B 1 186 ? -2.998 -6.398 -17.5 1 94.38 186 LEU B O 1
ATOM 2989 N N . ILE B 1 187 ? -3.139 -4.754 -16.031 1 94.81 187 ILE B N 1
ATOM 2990 C CA . ILE B 1 187 ? -4.586 -4.598 -16.156 1 94.81 187 ILE B CA 1
ATOM 2991 C C . ILE B 1 187 ? -4.926 -4.047 -17.531 1 94.81 187 ILE B C 1
ATOM 2993 O O . ILE B 1 187 ? -5.773 -4.598 -18.234 1 94.81 187 ILE B O 1
ATOM 2997 N N . LYS B 1 188 ? -4.281 -3 -17.953 1 93.25 188 LYS B N 1
ATOM 2998 C CA . LYS B 1 188 ? -4.594 -2.381 -19.234 1 93.25 188 LYS B CA 1
ATOM 2999 C C . LYS B 1 188 ? -4.352 -3.352 -20.391 1 93.25 188 LYS B C 1
ATOM 3001 O O . LYS B 1 188 ? -5.219 -3.535 -21.25 1 93.25 188 LYS B O 1
ATOM 3006 N N . PRO B 1 189 ? -3.252 -4.027 -20.375 1 92.31 189 PRO B N 1
ATOM 3007 C CA . PRO B 1 189 ? -3.029 -4.98 -21.469 1 92.31 189 PRO B CA 1
ATOM 3008 C C . PRO B 1 189 ? -4.043 -6.121 -21.469 1 92.31 189 PRO B C 1
ATOM 3010 O O . PRO B 1 189 ? -4.383 -6.648 -22.531 1 92.31 189 PRO B O 1
ATOM 3013 N N . LEU B 1 190 ? -4.527 -6.508 -20.312 1 91.56 190 LEU B N 1
ATOM 3014 C CA . LEU B 1 190 ? -5.406 -7.668 -20.219 1 91.56 190 LEU B CA 1
ATOM 3015 C C . LEU B 1 190 ? -6.863 -7.266 -20.422 1 91.56 190 LEU B C 1
ATOM 3017 O O . LEU B 1 190 ? -7.668 -8.062 -20.906 1 91.56 190 LEU B O 1
ATOM 3021 N N . CYS B 1 191 ? -7.242 -6.059 -20 1 81.69 191 CYS B N 1
ATOM 3022 C CA . CYS B 1 191 ? -8.641 -5.645 -20.078 1 81.69 191 CYS B CA 1
ATOM 3023 C C . CYS B 1 191 ? -8.875 -4.742 -21.281 1 81.69 191 CYS B C 1
ATOM 3025 O O . CYS B 1 191 ? -10.016 -4.574 -21.719 1 81.69 191 CYS B O 1
ATOM 3027 N N . SER B 1 192 ? -7.961 -3.945 -21.734 1 66.88 192 SER B N 1
ATOM 3028 C CA . SER B 1 192 ? -8.172 -3.156 -22.938 1 66.88 192 SER B CA 1
ATOM 3029 C C . SER B 1 192 ? -8.352 -4.055 -24.172 1 66.88 192 SER B C 1
ATOM 3031 O O . SER B 1 192 ? -8.992 -3.664 -25.141 1 66.88 192 SER B O 1
ATOM 3033 N N . GLN B 1 193 ? -7.844 -5.18 -24.344 1 53.38 193 GLN B N 1
ATOM 3034 C CA . GLN B 1 193 ? -8.094 -5.98 -25.547 1 53.38 193 GLN B CA 1
ATOM 3035 C C . GLN B 1 193 ? -9.547 -6.438 -25.609 1 53.38 193 GLN B C 1
ATOM 3037 O O . GLN B 1 193 ? -10 -6.938 -26.641 1 53.38 193 GLN B O 1
ATOM 3042 N N . ALA B 1 194 ? -10.266 -6.277 -24.578 1 42.91 194 ALA B N 1
ATOM 3043 C CA . ALA B 1 194 ? -11.656 -6.711 -24.688 1 42.91 194 ALA B CA 1
ATOM 3044 C C . ALA B 1 194 ? -12.516 -5.633 -25.344 1 42.91 194 ALA B C 1
ATOM 3046 O O . ALA B 1 194 ? -13.656 -5.895 -25.734 1 42.91 194 ALA B O 1
ATOM 3047 N N . ASN B 1 195 ? -12.258 -4.344 -25.172 1 36.88 195 ASN B N 1
ATOM 3048 C CA . ASN B 1 195 ? -13.133 -3.512 -25.984 1 36.88 195 ASN B CA 1
ATOM 3049 C C . ASN B 1 195 ? -12.688 -3.502 -27.453 1 36.88 195 ASN B C 1
ATOM 3051 O O . ASN B 1 195 ? -11.508 -3.303 -27.75 1 36.88 195 ASN B O 1
#

Foldseek 3Di:
DAEEEEAADADDPPADCQNVQAALVLLLVLLLLLLVLQQVPHEYEYEADQSRLVSNLVSCVVVVHDLQGRYAYEYECVCPPPGPPCVVVHPHYHYDYDDPPDPPVSVVRRLLVRLLDPRYQEYEYGADEPVRVVSVVNNCVNHVRHAYHQQQQRTHVSVVVCVVVVVPVPVLSNDSPSNVVCVVRPVCVVPVVVD/DAEEEEAADADDPPADCQNVQADLVLLLVLLLLLLVLQQVPHEYEYEQDQSNLVSNLVSCVVVVHDLQGRYAYEYECVCPPPGPPCVVVHPHYHYDYDDPPDPPVSVVRRLLVRLLDPRYQEYEYGADEPVRVVSVVNNCVNHVRHAYHQQQQRTHVSVVVCVVVVVPVVVPSNDSPSNVVCVVRPVCVVPVVVD

InterPro domains:
  IPR041197 SLOG cluster3 family [PF18180] (18-186)

Radius of gyration: 22.71 Å; Cα contacts (8 Å, |Δi|>4): 732; chains: 2; bounding box: 44×70×56 Å

Solvent-accessible surface area (backbone atoms only — not comparable to full-atom values): 20759 Å² total; per-residue (Å²): 125,53,27,33,36,47,48,54,39,69,53,47,83,88,59,73,72,26,37,80,55,39,35,67,66,48,33,52,51,43,52,49,37,48,46,66,71,33,42,86,77,29,24,39,34,34,64,68,31,77,80,41,48,53,54,55,51,52,50,35,61,66,67,68,54,60,58,68,70,22,36,36,39,34,40,46,48,71,48,66,95,68,67,57,76,56,58,77,73,49,86,37,64,46,75,31,67,52,41,86,98,29,70,69,56,14,50,48,51,35,48,51,61,62,49,60,48,86,48,52,51,30,36,38,29,36,16,15,44,78,64,47,60,56,51,50,54,51,34,44,69,65,35,73,84,38,50,76,44,46,40,27,54,24,12,16,31,12,24,53,50,18,61,77,72,63,65,46,84,74,65,59,40,55,45,76,58,41,58,60,46,45,42,64,74,44,45,44,66,65,55,54,69,74,108,124,53,24,33,37,45,50,56,39,69,52,46,84,89,57,74,71,24,38,77,52,38,35,68,66,47,34,52,52,44,52,49,37,49,48,65,71,34,42,87,78,29,24,39,32,34,64,68,32,76,78,42,47,54,54,55,51,51,50,36,60,67,67,67,54,60,60,69,71,21,36,37,39,34,38,46,47,70,47,66,93,66,67,55,77,58,59,77,72,49,85,37,64,46,74,32,68,53,42,85,100,28,69,70,56,16,51,49,50,34,49,51,63,62,49,61,50,84,48,52,53,31,38,40,29,35,16,14,44,78,62,48,60,56,51,49,54,51,35,44,70,66,35,74,84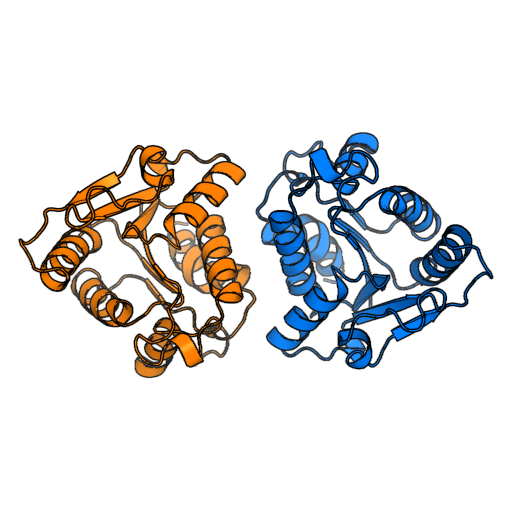,36,48,76,45,46,39,26,55,24,11,16,31,12,24,52,50,18,59,77,69,63,65,46,82,77,62,59,41,55,44,74,58,40,58,58,46,45,42,64,74,44,46,44,67,65,54,52,72,70,108

Sequence (390 aa):
MDSIFLSASVPVNGRGDYYETADPFLIQCAVREFAIAVVRKMKIVWGGHPAITPMIWSICEDLGVDYTRSVTLYQSRFFEGQYPEENERFDNVVYTDAVPDDLAGSLHLMRQEMLSRCDLVGAVFVGGMEGVQVEYELFKQFHPDAIILPVAAPGGAALSLARDHGYLDGGRLEDVDFASLFDRYLIKPLCSQANMDSIFLSASVPVNGRGDYYETADPFLIQCAVREFAIAVVRKMKIVWGGHPAITPMIWSICEDLGVDYTRSVTLYQSRFFEGQYPEENERFDNVVYTDAVPDDLAGSLHLMRQEMLSRCDLVGAVFVGGMEGVQVEYELFKQFHPDAIILPVAAPGGAALSLARDHGYLDGGRLEDVDFASLFDRYLIKPLCSQAN

Nearest PDB structures (foldseek):
  2vsi-assembly1_B  TM=3.560E-01  e=2.449E-01  Streptococcus pneumoniae
  7thv-assembly1_E  TM=4.766E-01  e=7.944E-01  Saccharomyces cerevisiae
  2o1x-assembly2_C  TM=4.656E-01  e=2.916E+00  Deinococcus radiodurans
  8fs7-assembly1_E  TM=4.731E-01  e=7.854E+00  Saccharomyces cerevisiae
  3sp1-assembly1_A  TM=2.993E-01  e=2.576E+00  Borreliella burgdorferi

Organism: NCBI:txid82991

pLDDT: mean 92.18, std 9.35, range [35.84, 98.81]

Secondary structure (DSSP, 8-state):
--EEEEEEE-PPTTSSSHHHH--HHHHHHHHHHHHHHHTTTSEEEEE--TTTHHHHHHHHHHHT--HHHHEEEEEEGGGTT---GGGGG-S-EEEEPPPTT-HHHHHHHHHHHHHT-TTEEEEEEEE--THHHHHHHHHHHH-TTSEEEEE-TT-HHHHHHHHHTT--TTSGGG-S-HHHHHIIIIIHHHHGGG-/--EEEEEEEPPPTTSSSHHHH--HHHHHHHHHHHHHHHTTTSEEEEE--TTTHHHHHHHHHHHT--HHHHEEEEEEGGGTT---GGGGG-S-EEEEPPPTT-HHHHHHHHHHHHHT-TTEEEEEEEE--THHHHHHHHHHHH-TTSEEEEE-TT-HHHHHHHHHTT--TTSGGG-S-HHHHHIIIIIHHHHGGG-